Protein AF-0000000085166710 (afdb_homodimer)

InterPro domains:
  IPR001451 Hexapeptide repeat [PF00132] (123-158)
  IPR001451 Hexapeptide repeat [PF00132] (201-234)
  IPR001451 Hexapeptide repeat [PF00132] (238-272)
  IPR011004 Trimeric LpxA-like superfamily [SSF51161] (69-290)
  IPR018357 Hexapeptide transferase, conserved site [PS00101] (96-124)
  IPR050179 Transferase hexapeptide repeat [PTHR43300] (200-288)

Sequence (604 aa):
MNELRASDIARALGVALSGPDLVIRGVSSLSIPRAGTLSFRINAWDARHLPRPILVLASATPSGEAEGISVIITPHPRQAYAHIVEQLLAPTVPGIASSALIGNSVTIAPGVSIGEGVIIEDDVQIGENTRIETGALIGRGSRIGARSRIGARTVIGNEGLGSFETADGQLRNVRHLGNVRIGDDVEIGALCAVGRGTIDDTVIGNNTHIGPQVNIGHNSVIGMRCQIAGRSHLSGSVVIEDEAKLWANCTLKDGVRIGAGATVGMGALVNHDVLPGQTVATLPAIRLQKLAQFVHNFKWGRMNELRASDIARALGVALSGPDLVIRGVSSLSIPRAGTLSFRINAWDARHLPRPILVLASATPSGEAEGISVIITPHPRQAYAHIVEQLLAPTVPGIASSALIGNSVTIAPGVSIGEGVIIEDDVQIGENTRIETGALIGRGSRIGARSRIGARTVIGNEGLGSFETADGQLRNVRHLGNVRIGDDVEIGALCAVGRGTIDDTVIGNNTHIGPQVNIGHNSVIGMRCQIAGRSHLSGSVVIEDEAKLWANCTLKDGVRIGAGATVGMGALVNHDVLPGQTVATLPAIRLQKLAQFVHNFKWGR

pLDDT: mean 90.78, std 10.5, range [28.0, 98.88]

Solvent-accessible surface area (backbone atoms only — not comparable to full-atom values): 27917 Å² total; per-residue (Å²): 106,44,76,45,44,44,54,57,53,21,58,73,70,70,41,65,65,42,60,62,77,43,64,28,59,47,69,31,47,83,89,61,48,40,63,32,14,37,35,66,37,76,62,92,49,68,37,67,82,53,54,68,41,25,38,34,28,15,50,59,82,56,43,69,66,48,82,58,33,19,37,35,63,34,96,51,18,68,61,51,48,53,56,50,48,59,64,29,41,72,73,85,70,55,42,70,35,87,63,35,44,74,44,54,75,54,46,75,38,67,57,28,24,36,26,50,53,19,36,34,32,39,46,20,38,38,25,40,46,17,36,39,31,43,41,16,34,40,27,53,50,22,35,38,29,32,50,18,36,42,22,39,48,15,37,39,40,40,64,52,74,46,70,46,72,46,98,86,62,44,63,43,66,47,76,46,71,22,24,29,40,37,31,36,44,22,38,37,26,36,50,21,41,33,14,11,0,50,52,49,52,10,36,38,27,37,44,18,40,35,33,35,41,24,37,38,26,28,41,15,39,36,33,34,46,24,40,35,34,34,48,18,38,37,34,37,40,24,37,36,33,41,45,18,36,34,33,40,40,21,38,36,37,63,56,30,39,39,21,42,46,12,34,38,30,56,57,14,32,39,80,60,67,40,55,62,57,39,50,32,26,50,85,72,91,64,61,65,70,56,43,52,50,46,49,51,45,61,75,58,62,118,110,45,77,44,42,43,54,57,51,20,56,74,70,72,41,63,66,43,61,62,76,45,61,30,60,47,69,25,35,81,90,61,50,41,65,33,14,37,33,64,36,76,61,93,46,67,36,68,84,53,56,68,41,27,37,34,27,15,49,58,81,55,44,66,65,49,80,58,33,18,37,34,62,35,95,50,18,68,60,52,47,34,56,49,46,58,64,31,41,73,74,84,70,56,41,70,36,86,63,36,44,75,46,53,75,52,46,76,38,67,58,29,24,36,27,50,52,18,37,36,33,38,46,21,37,38,26,40,46,16,37,39,30,41,42,15,35,41,26,56,51,22,36,38,28,32,49,19,37,40,22,38,48,16,37,39,41,43,64,75,86,45,68,46,71,43,98,85,68,45,79,43,71,56,78,46,72,20,25,29,39,36,32,35,43,22,39,38,18,35,51,22,42,32,15,11,0,49,70,54,52,10,36,38,27,38,30,18,41,34,16,28,43,26,38,40,25,28,40,16,38,34,34,34,41,24,39,35,33,36,46,18,38,36,33,37,40,24,35,35,32,42,45,19,35,35,34,39,41,21,40,38,39,64,55,31,38,40,22,41,46,12,34,39,31,54,58,19,76,40,82,60,67,41,55,61,58,38,74,48,69,59,82,61,41,36,47,44,72,57,44,50,50,48,47,49,52,55,68,65,58,119

Organism: Herbaspirillum seropedicae (strain SmR1) (NCBI:txid757424)

Foldseek 3Di:
DDKDWPCRLCVVVVFDKDADTAIAQEADEQVDADERHEEEEEDAAAQVPGDAEYEYEYCDDHPDDNHRYMYTHDVCRPVSVVVVVVVSDDDDAADADPQEAAEACEAEEELEHHEHLEYEYYQEYEEHNEYEYHNEYADYNEYAYYNEYDEHNEYAAAAPAAWDADPVGDIDHQGADAGEYEYELEYAYEQEYAHAARDYGEYAEYNEYAYYCEYHEHLEYAYHNEYHYPQEYDYAQEYEYACEYEYANEYEDHNEYEAACEYEDHNHYHDHHHYHNHYDYDDDDDDPVVVVVVCVCVVPVD/DDKDWPCNLCVVVVFDKDADTAIAQEADEQVDADERHEEEDEDAAAQVPGDAEYEYEYCDDHPDDNHRYMYTHDVCSPVSVVVVVVVSDDDDDADADPQEAAEACEAEEELEHHEHLEYEYYQEYEEHNEYEYHNEYADYNEYAYYNEYDEHNEYFAAQPAAWDADPVGDIDHQGADAGEYEYALEYAYEQEYAHAARDYGEYAEYNEYAYYCEYHEHLEYAYHNEYHYPNEYHYAQEYEYACEYEYANEYEDHNEYEEACEYEDYNYYHDHHHYHNYYDYDDDDDDPVVVVVVVVVVVPPD

Secondary structure (DSSP, 8-state):
---EEHHHHHHHHTSPEES--PEE-EE--SSS--TTEEEEESS--B-TT--SSEEEEESSPPBS--TTEEEEE-S-HHHHHHHHHHHHSPPPPPEE-TT-EE-TT-EE-TT-EE-TT-EE-TT-EE-TT-EE-TT-EE-TT-EE-SS-EE-TT-EEEE----EEE-TTS-EEEPPP---EEE-SS-EE-TT-EEEPPSSSPEEE-TT-EE-TT-EE-TT-EE-SS-EE-TT-EE-TT-EE-TT-EE-TT-EE-TT-EE-TT-EE-TT-EE-S-B-TT-EEE-PPP--HHHHHHHHHHHHH--/---EEHHHHHHHHT-PEES--PEE-EE--SSS--TTEEEEESS--B-TT--SSEEEEESSPPBS--TTEEEEE-S-HHHHHHHHHHHHSPPP--EE-TT-EE-TT-EE-TT-EE-TT-EE-TT-EE-TT-EE-TT-EE-TT-EE-SS-EE-TT-EEEE----EEE-TTS-EEEPPP---EEE-SS-EE-TT-EEEPPSSSPEEE-TT-EE-TT-EE-TT-EE-SS-EE-TT-EE-TT-EE-TT-EE-TT-EE-TT-EE-TT-EE-TT-EE-S-B-TT-EE--PPPEEHHHHHHHHHHHHS--

Structure (mmCIF, N/CA/C/O backbone):
data_AF-0000000085166710-model_v1
#
loop_
_entity.id
_entity.type
_entity.pdbx_description
1 polymer UDP-3-O-
#
loop_
_atom_site.group_PDB
_atom_site.id
_atom_site.type_symbol
_atom_site.label_atom_id
_atom_site.label_alt_id
_atom_site.label_comp_id
_atom_site.label_asym_id
_atom_site.label_entity_id
_atom_site.label_seq_id
_atom_site.pdbx_PDB_ins_code
_atom_site.Cartn_x
_atom_site.Cartn_y
_atom_site.Cartn_z
_atom_site.occupancy
_atom_site.B_iso_or_equiv
_atom_site.auth_seq_id
_atom_site.auth_comp_id
_atom_site.auth_asym_id
_atom_site.auth_atom_id
_atom_site.pdbx_PDB_model_num
ATOM 1 N N . MET A 1 1 ? -13.984 16.484 26.75 1 67.38 1 MET A N 1
ATOM 2 C CA . MET A 1 1 ? -12.859 17.406 26.672 1 67.38 1 MET A CA 1
ATOM 3 C C . MET A 1 1 ? -12.656 18.125 28 1 67.38 1 MET A C 1
ATOM 5 O O . MET A 1 1 ? -13.617 18.469 28.688 1 67.38 1 MET A O 1
ATOM 9 N N . ASN A 1 2 ? -11.352 18.391 28.328 1 79.38 2 ASN A N 1
ATOM 10 C CA . ASN A 1 2 ? -11 19.156 29.531 1 79.38 2 ASN A CA 1
ATOM 11 C C . ASN A 1 2 ? -11.273 20.641 29.344 1 79.38 2 ASN A C 1
ATOM 13 O O . ASN A 1 2 ? -11.438 21.109 28.203 1 79.38 2 ASN A O 1
ATOM 17 N N . GLU A 1 3 ? -11.578 21.188 30.453 1 86.88 3 GLU A N 1
ATOM 18 C CA . GLU A 1 3 ? -11.727 22.641 30.422 1 86.88 3 GLU A CA 1
ATOM 19 C C . GLU A 1 3 ? -10.406 23.344 30.734 1 86.88 3 GLU A C 1
ATOM 21 O O . GLU A 1 3 ? -9.648 22.906 31.594 1 86.88 3 GLU A O 1
ATOM 26 N N . LEU A 1 4 ? -10.094 24.359 29.891 1 90.94 4 LEU A N 1
ATOM 27 C CA . LEU A 1 4 ? -8.891 25.141 30.109 1 90.94 4 LEU A CA 1
ATOM 28 C C . LEU A 1 4 ? -9.227 26.641 30.188 1 90.94 4 LEU A C 1
ATOM 30 O O . LEU A 1 4 ? -10.086 27.109 29.453 1 90.94 4 LEU A O 1
ATOM 34 N N . ARG A 1 5 ? -8.531 27.328 31.031 1 93.94 5 ARG A N 1
ATOM 35 C CA . ARG A 1 5 ? -8.695 28.781 31.078 1 93.94 5 ARG A CA 1
ATOM 36 C C . ARG A 1 5 ? -7.719 29.469 30.125 1 93.94 5 ARG A C 1
ATOM 38 O O . ARG A 1 5 ? -6.562 29.062 30.016 1 93.94 5 ARG A O 1
ATOM 45 N N . ALA A 1 6 ? -8.172 30.516 29.609 1 94.75 6 ALA A N 1
ATOM 46 C CA . ALA A 1 6 ? -7.332 31.281 28.672 1 94.75 6 ALA A CA 1
ATOM 47 C C . ALA A 1 6 ? -6.066 31.781 29.359 1 94.75 6 ALA A C 1
ATOM 49 O O . ALA A 1 6 ? -4.984 31.75 28.766 1 94.75 6 ALA A O 1
ATOM 50 N N . SER A 1 7 ? -6.188 32.188 30.547 1 95 7 SER A N 1
ATOM 51 C CA . SER A 1 7 ? -5.039 32.719 31.281 1 95 7 SER A CA 1
ATOM 52 C C . SER A 1 7 ? -4.008 31.609 31.516 1 95 7 SER A C 1
ATOM 54 O O . SER A 1 7 ? -2.803 31.859 31.484 1 95 7 SER A O 1
ATOM 56 N N . ASP A 1 8 ? -4.504 30.469 31.797 1 93.88 8 ASP A N 1
ATOM 57 C CA . ASP A 1 8 ? -3.605 29.328 31.984 1 93.88 8 ASP A CA 1
ATOM 58 C C . ASP A 1 8 ? -2.844 29.016 30.703 1 93.88 8 ASP A C 1
ATOM 60 O O . ASP A 1 8 ? -1.655 28.688 30.734 1 93.88 8 ASP A O 1
ATOM 64 N N . ILE A 1 9 ? -3.531 29.062 29.641 1 92.88 9 ILE A N 1
ATOM 65 C CA . ILE A 1 9 ? -2.92 28.828 28.328 1 92.88 9 ILE A CA 1
ATOM 66 C C . ILE A 1 9 ? -1.838 29.875 28.062 1 92.88 9 ILE A C 1
ATOM 68 O O . ILE A 1 9 ? -0.727 29.531 27.656 1 92.88 9 ILE A O 1
ATOM 72 N N . ALA A 1 10 ? -2.16 31.094 28.312 1 94.06 10 ALA A N 1
ATOM 73 C CA . ALA A 1 10 ? -1.208 32.188 28.125 1 94.06 10 ALA A CA 1
ATOM 74 C C . ALA A 1 10 ? 0.031 31.984 29 1 94.06 10 ALA A C 1
ATOM 76 O O . ALA A 1 10 ? 1.159 32.156 28.531 1 94.06 10 ALA A O 1
ATOM 77 N N . ARG A 1 11 ? -0.181 31.656 30.203 1 92.5 11 ARG A N 1
ATOM 78 C CA . ARG A 1 11 ? 0.914 31.406 31.141 1 92.5 11 ARG A CA 1
ATOM 79 C C . ARG A 1 11 ? 1.807 30.266 30.656 1 92.5 11 ARG A C 1
ATOM 81 O O . ARG A 1 11 ? 3.035 30.375 30.703 1 92.5 11 ARG A O 1
ATOM 88 N N . ALA A 1 12 ? 1.172 29.281 30.219 1 89.88 12 ALA A N 1
ATOM 89 C CA . ALA A 1 12 ? 1.915 28.125 29.719 1 89.88 12 ALA A CA 1
ATOM 90 C C . ALA A 1 12 ? 2.77 28.5 28.516 1 89.88 12 ALA A C 1
ATOM 92 O O . ALA A 1 12 ? 3.855 27.953 28.328 1 89.88 12 ALA A O 1
ATOM 93 N N . LEU A 1 13 ? 2.303 29.375 27.688 1 90.69 13 LEU A N 1
ATOM 94 C CA . LEU A 1 13 ? 3.002 29.781 26.484 1 90.69 13 LEU A CA 1
ATOM 95 C C . LEU A 1 13 ? 3.982 30.906 26.766 1 90.69 13 LEU A C 1
ATOM 97 O O . LEU A 1 13 ? 4.797 31.266 25.906 1 90.69 13 LEU A O 1
ATOM 101 N N . GLY A 1 14 ? 3.887 31.516 27.938 1 90.38 14 GLY A N 1
ATOM 102 C CA . GLY A 1 14 ? 4.766 32.594 28.344 1 90.38 14 GLY A CA 1
ATOM 103 C C . GLY A 1 14 ? 4.426 33.938 27.672 1 90.38 14 GLY A C 1
ATOM 104 O O . GLY A 1 14 ? 5.316 34.719 27.375 1 90.38 14 GLY A O 1
ATOM 105 N N . VAL A 1 15 ? 3.225 34.062 27.297 1 91.62 15 VAL A N 1
ATOM 106 C CA . VAL A 1 15 ? 2.807 35.312 26.641 1 91.62 15 VAL A CA 1
ATOM 107 C C . VAL A 1 15 ? 1.611 35.906 27.375 1 91.62 15 VAL A C 1
ATOM 109 O O . VAL A 1 15 ? 1.087 35.312 28.312 1 91.62 15 VAL A O 1
ATOM 112 N N . ALA A 1 16 ? 1.236 37.156 26.953 1 91.69 16 ALA A N 1
ATOM 113 C CA . ALA A 1 16 ? 0.146 37.844 27.625 1 91.69 16 ALA A CA 1
ATOM 114 C C . ALA A 1 16 ? -1.199 37.531 26.984 1 91.69 16 ALA A C 1
ATOM 116 O O . ALA A 1 16 ? -1.269 37.219 25.797 1 91.69 16 ALA A O 1
ATOM 117 N N . LEU A 1 17 ? -2.213 37.469 27.812 1 94.88 17 LEU A N 1
ATOM 118 C CA . LEU A 1 17 ? -3.596 37.344 27.359 1 94.88 17 LEU A CA 1
ATOM 119 C C . LEU A 1 17 ? -4.234 38.719 27.156 1 94.88 17 LEU A C 1
ATOM 121 O O . LEU A 1 17 ? -4.164 39.562 28.047 1 94.88 17 LEU A O 1
ATOM 125 N N . SER A 1 18 ? -4.664 38.969 26 1 92.38 18 SER A N 1
ATOM 126 C CA . SER A 1 18 ? -5.488 40.156 25.75 1 92.38 18 SER A CA 1
ATOM 127 C C . SER A 1 18 ? -6.969 39.781 25.703 1 92.38 18 SER A C 1
ATOM 129 O O . SER A 1 18 ? -7.375 38.938 24.906 1 92.38 18 SER A O 1
ATOM 131 N N . GLY A 1 19 ? -7.711 40.469 26.547 1 90.69 19 GLY A N 1
ATOM 132 C CA . GLY A 1 19 ? -9.133 40.188 26.578 1 90.69 19 GLY A CA 1
ATOM 133 C C . GLY A 1 19 ? -9.555 39.406 27.812 1 90.69 19 GLY A C 1
ATOM 134 O O . GLY A 1 19 ? -8.797 39.312 28.781 1 90.69 19 GLY A O 1
ATOM 135 N N . PRO A 1 20 ? -10.766 38.938 27.797 1 91.75 20 PRO A N 1
ATOM 136 C CA . PRO A 1 20 ? -11.281 38.25 28.984 1 91.75 20 PRO A CA 1
ATOM 137 C C . PRO A 1 20 ? -10.664 36.844 29.188 1 91.75 20 PRO A C 1
ATOM 139 O O . PRO A 1 20 ? -10.242 36.219 28.203 1 91.75 20 PRO A O 1
ATOM 142 N N . ASP A 1 21 ? -10.617 36.438 30.422 1 94.56 21 ASP A N 1
ATOM 143 C CA . ASP A 1 21 ? -10.156 35.094 30.766 1 94.56 21 ASP A CA 1
ATOM 144 C C . ASP A 1 21 ? -11.273 34.094 30.594 1 94.56 21 ASP A C 1
ATOM 146 O O . ASP A 1 21 ? -11.945 33.719 31.562 1 94.56 21 ASP A O 1
ATOM 150 N N . LEU A 1 22 ? -11.398 33.531 29.469 1 92.44 22 LEU A N 1
ATOM 151 C CA . LEU A 1 22 ? -12.484 32.625 29.094 1 92.44 22 LEU A CA 1
ATOM 152 C C . LEU A 1 22 ? -12.148 31.188 29.469 1 92.44 22 LEU A C 1
ATOM 154 O O . LEU A 1 22 ? -10.969 30.828 29.578 1 92.44 22 LEU A O 1
ATOM 158 N N . VAL A 1 23 ? -13.258 30.5 29.766 1 93.12 23 VAL A N 1
ATOM 159 C CA . VAL A 1 23 ? -13.125 29.047 29.891 1 93.12 23 VAL A CA 1
ATOM 160 C C . VAL A 1 23 ? -13.328 28.406 28.531 1 93.12 23 VAL A C 1
ATOM 162 O O . VAL A 1 23 ? -14.367 28.594 27.891 1 93.12 23 VAL A O 1
ATOM 165 N N . ILE A 1 24 ? -12.336 27.672 28.125 1 92.06 24 ILE A N 1
ATOM 166 C CA . ILE A 1 24 ? -12.352 27.016 26.828 1 92.06 24 ILE A CA 1
ATOM 167 C C . ILE A 1 24 ? -12.82 25.562 27 1 92.06 24 ILE A C 1
ATOM 169 O O . ILE A 1 24 ? -12.266 24.812 27.797 1 92.06 24 ILE A O 1
ATOM 173 N N . ARG A 1 25 ? -13.797 25.281 26.219 1 88.19 25 ARG A N 1
ATOM 174 C CA . ARG A 1 25 ? -14.398 23.953 26.344 1 88.19 25 ARG A CA 1
ATOM 175 C C . ARG A 1 25 ? -14.266 23.172 25.047 1 88.19 25 ARG A C 1
ATOM 177 O O . ARG A 1 25 ? -14.695 22.016 24.969 1 88.19 25 ARG A O 1
ATOM 184 N N . GLY A 1 26 ? -13.719 23.781 24.078 1 89.69 26 GLY A N 1
ATOM 185 C CA . GLY A 1 26 ? -13.586 23.141 22.781 1 89.69 26 GLY A CA 1
ATOM 186 C C . GLY A 1 26 ? -12.883 24 21.75 1 89.69 26 GLY A C 1
ATOM 187 O O . GLY A 1 26 ? -12.188 24.953 22.109 1 89.69 26 GLY A O 1
ATOM 188 N N . VAL A 1 27 ? -13.031 23.516 20.594 1 91.19 27 VAL A N 1
ATOM 189 C CA . VAL A 1 27 ? -12.359 24.234 19.5 1 91.19 27 VAL A CA 1
ATOM 190 C C . VAL A 1 27 ? -13.367 24.562 18.406 1 91.19 27 VAL A C 1
ATOM 192 O O . VAL A 1 27 ? -14.414 23.922 18.297 1 91.19 27 VAL A O 1
ATOM 195 N N . SER A 1 28 ? -13.148 25.625 17.672 1 87.56 28 SER A N 1
ATOM 196 C CA . SER A 1 28 ? -13.938 25.984 16.5 1 87.56 28 SER A CA 1
ATOM 197 C C . SER A 1 28 ? -13.109 26.766 15.492 1 87.56 28 SER A C 1
ATOM 199 O O . SER A 1 28 ? -12.062 27.312 15.836 1 87.56 28 SER A O 1
ATOM 201 N N . SER A 1 29 ? -13.57 26.703 14.289 1 85.88 29 SER A N 1
ATOM 202 C CA . SER A 1 29 ? -12.891 27.5 13.281 1 85.88 29 SER A CA 1
ATOM 203 C C . SER A 1 29 ? -13.359 28.953 13.312 1 85.88 29 SER A C 1
ATOM 205 O O . SER A 1 29 ? -14.453 29.25 13.812 1 85.88 29 SER A O 1
ATOM 207 N N . LEU A 1 30 ? -12.539 29.812 12.75 1 83.88 30 LEU A N 1
ATOM 208 C CA . LEU A 1 30 ? -12.938 31.203 12.688 1 83.88 30 LEU A CA 1
ATOM 209 C C . LEU A 1 30 ? -14 31.438 11.617 1 83.88 30 LEU A C 1
ATOM 211 O O . LEU A 1 30 ? -14.672 32.469 11.602 1 83.88 30 LEU A O 1
ATOM 215 N N . SER A 1 31 ? -14.164 30.469 10.742 1 81.25 31 SER A N 1
ATOM 216 C CA . SER A 1 31 ? -15.211 30.562 9.727 1 81.25 31 SER A CA 1
ATOM 217 C C . SER A 1 31 ? -16.578 30.203 10.31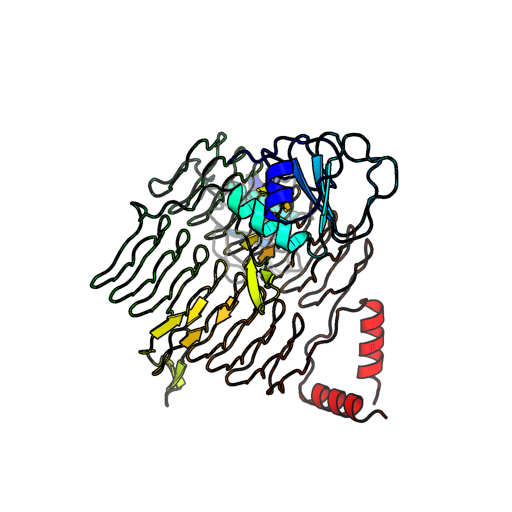2 1 81.25 31 SER A C 1
ATOM 219 O O . SER A 1 31 ? -17.609 30.656 9.82 1 81.25 31 SER A O 1
ATOM 221 N N . ILE A 1 32 ? -16.609 29.312 11.312 1 84.62 32 ILE A N 1
ATOM 222 C CA . ILE A 1 32 ? -17.797 28.953 12.07 1 84.62 32 ILE A CA 1
ATOM 223 C C . ILE A 1 32 ? -17.5 29.047 13.562 1 84.62 32 ILE A C 1
ATOM 225 O O . ILE A 1 32 ? -17.5 28.016 14.258 1 84.62 32 ILE A O 1
ATOM 229 N N . PRO A 1 33 ? -17.219 30.141 13.961 1 83.38 33 PRO A N 1
ATOM 230 C CA . PRO A 1 33 ? -16.781 30.312 15.352 1 83.38 33 PRO A CA 1
ATOM 231 C C . PRO A 1 33 ? -17.875 29.984 16.359 1 83.38 33 PRO A C 1
ATOM 233 O O . PRO A 1 33 ? -19.062 30.266 16.109 1 83.38 33 PRO A O 1
ATOM 236 N N . ARG A 1 34 ? -17.5 29.344 17.391 1 87.38 34 ARG A N 1
ATOM 237 C CA . ARG A 1 34 ? -18.406 29.031 18.484 1 87.38 34 ARG A CA 1
ATOM 238 C C . ARG A 1 34 ? -17.906 29.656 19.797 1 87.38 34 ARG A C 1
ATOM 240 O O . ARG A 1 34 ? -16.703 29.688 20.047 1 87.38 34 ARG A O 1
ATOM 247 N N . ALA A 1 35 ? -18.859 30.047 20.562 1 86.62 35 ALA A N 1
ATOM 248 C CA . ALA A 1 35 ? -18.516 30.656 21.844 1 86.62 35 ALA A CA 1
ATOM 249 C C . ALA A 1 35 ? -17.828 29.656 22.766 1 86.62 35 ALA A C 1
ATOM 251 O O . ALA A 1 35 ? -18.234 28.484 22.828 1 86.62 35 ALA A O 1
ATOM 252 N N . GLY A 1 36 ? -16.797 30.141 23.406 1 88.38 36 GLY A N 1
ATOM 253 C CA . GLY A 1 36 ? -16.125 29.328 24.406 1 88.38 36 GLY A CA 1
ATOM 254 C C . GLY A 1 36 ? -15.133 28.344 23.812 1 88.38 36 GLY A C 1
ATOM 255 O O . GLY A 1 36 ? -14.789 27.344 24.438 1 88.38 36 GLY A O 1
ATOM 256 N N . THR A 1 37 ? -14.812 28.672 22.594 1 92.06 37 THR A N 1
ATOM 257 C CA . THR A 1 37 ? -13.914 27.734 21.938 1 92.06 37 THR A CA 1
ATOM 258 C C . THR A 1 37 ? -12.586 28.391 21.609 1 92.06 37 THR A C 1
ATOM 260 O O . THR A 1 37 ? -12.438 29.609 21.75 1 92.06 37 THR A O 1
ATOM 263 N N . LEU A 1 38 ? -11.641 27.531 21.297 1 93 38 LEU A N 1
ATOM 264 C CA . LEU A 1 38 ? -10.297 27.922 20.875 1 93 38 LEU A CA 1
ATOM 265 C C . LEU A 1 38 ? -10.164 27.859 19.359 1 93 38 LEU A C 1
ATOM 267 O O . LEU A 1 38 ? -10.656 26.922 18.734 1 93 38 LEU A O 1
ATOM 271 N N . SER A 1 39 ? -9.508 28.844 18.812 1 92.19 39 SER A N 1
ATOM 272 C CA . SER A 1 39 ? -9.156 28.875 17.406 1 92.19 39 SER A CA 1
ATOM 273 C C . SER A 1 39 ? -7.754 29.438 17.188 1 92.19 39 SER A C 1
ATOM 275 O O . SER A 1 39 ? -7.051 29.734 18.156 1 92.19 39 SER A O 1
ATOM 277 N N . PHE A 1 40 ? -7.301 29.375 15.992 1 92.75 40 PHE A N 1
ATOM 278 C CA . PHE A 1 40 ? -5.996 29.984 15.719 1 92.75 40 PHE A CA 1
ATOM 279 C C . PHE A 1 40 ? -5.988 30.656 14.344 1 92.75 40 PHE A C 1
ATOM 281 O O . PHE A 1 40 ? -6.848 30.375 13.508 1 92.75 40 PHE A O 1
ATOM 288 N N . ARG A 1 41 ? -5.047 31.531 14.172 1 88.75 41 ARG A N 1
ATOM 289 C CA . ARG A 1 41 ? -4.867 32.281 12.93 1 88.75 41 ARG A CA 1
ATOM 290 C C . ARG A 1 41 ? -3.4 32.594 12.695 1 88.75 41 ARG A C 1
ATOM 292 O O . ARG A 1 41 ? -2.725 33.125 13.594 1 88.75 41 ARG A O 1
ATOM 299 N N . ILE A 1 42 ? -2.949 32.375 11.492 1 87.88 42 ILE A N 1
ATOM 300 C CA . ILE A 1 42 ? -1.552 32.625 11.172 1 87.88 42 ILE A CA 1
ATOM 301 C C . ILE A 1 42 ? -1.446 33.938 10.359 1 87.88 42 ILE A C 1
ATOM 303 O O . ILE A 1 42 ? -0.466 34.656 10.484 1 87.88 42 ILE A O 1
ATOM 307 N N . ASN A 1 43 ? -2.477 34.281 9.57 1 83.75 43 ASN A N 1
ATOM 308 C CA . ASN A 1 43 ? -2.473 35.469 8.734 1 83.75 43 ASN A CA 1
ATOM 309 C C . ASN A 1 43 ? -3.26 36.625 9.375 1 83.75 43 ASN A C 1
ATOM 311 O O . ASN A 1 43 ? -3.803 36.469 10.469 1 83.75 43 ASN A O 1
ATOM 315 N N . ALA A 1 44 ? -3.121 37.688 8.672 1 84.19 44 ALA A N 1
ATOM 316 C CA . ALA A 1 44 ? -3.916 38.812 9.117 1 84.19 44 ALA A CA 1
ATOM 317 C C . ALA A 1 44 ? -5.395 38.469 9.219 1 84.19 44 ALA A C 1
ATOM 319 O O . ALA A 1 44 ? -5.891 37.625 8.445 1 84.19 44 ALA A O 1
ATOM 320 N N . TRP A 1 45 ? -6 38.906 10.289 1 83.12 45 TRP A N 1
ATOM 321 C CA . TRP A 1 45 ? -7.402 38.562 10.516 1 83.12 45 TRP A CA 1
ATOM 322 C C . TRP A 1 45 ? -8.164 39.75 11.125 1 83.12 45 TRP A C 1
ATOM 324 O O . TRP A 1 45 ? -7.555 40.688 11.625 1 83.12 45 TRP A O 1
ATOM 334 N N . ASP A 1 46 ? -9.461 39.688 10.867 1 83.56 46 ASP A N 1
ATOM 335 C CA . ASP A 1 46 ? -10.383 40.719 11.375 1 83.56 46 ASP A CA 1
ATOM 336 C C . ASP A 1 46 ? -11.281 40.156 12.469 1 83.56 46 ASP A C 1
ATOM 338 O O . ASP A 1 46 ? -11.922 39.094 12.273 1 83.56 46 ASP A O 1
ATOM 342 N N . ALA A 1 47 ? -11.367 40.875 13.602 1 84.12 47 ALA A N 1
ATOM 343 C CA . ALA A 1 47 ? -12.078 40.344 14.773 1 84.12 47 ALA A CA 1
ATOM 344 C C . ALA A 1 47 ? -13.555 40.75 14.727 1 84.12 47 ALA A C 1
ATOM 346 O O . ALA A 1 47 ? -14.359 40.219 15.508 1 84.12 47 ALA A O 1
ATOM 347 N N . ARG A 1 48 ? -13.953 41.594 13.906 1 80.19 48 ARG A N 1
ATOM 348 C CA . ARG A 1 48 ? -15.281 42.219 13.945 1 80.19 48 ARG A CA 1
ATOM 349 C C . ARG A 1 48 ? -16.375 41.188 13.781 1 80.19 48 ARG A C 1
ATOM 351 O O . ARG A 1 48 ? -17.438 41.281 14.406 1 80.19 48 ARG A O 1
ATOM 358 N N . HIS A 1 49 ? -16.172 40.188 13.094 1 75.88 49 HIS A N 1
ATOM 359 C CA . HIS A 1 49 ? -17.297 39.281 12.812 1 75.88 49 HIS A CA 1
ATOM 360 C C . HIS A 1 49 ? -17.156 37.969 13.562 1 75.88 49 HIS A C 1
ATOM 362 O O . HIS A 1 49 ? -17.859 37 13.273 1 75.88 49 HIS A O 1
ATOM 368 N N . LEU A 1 50 ? -16.469 37.938 14.602 1 78.5 50 LEU A N 1
ATOM 369 C CA . LEU A 1 50 ? -16.297 36.719 15.352 1 78.5 50 LEU A CA 1
ATOM 370 C C . LEU A 1 50 ? -17.266 36.656 16.531 1 78.5 50 LEU A C 1
ATOM 372 O O . LEU A 1 50 ? -17.516 37.656 17.188 1 78.5 50 LEU A O 1
ATOM 376 N N . PRO A 1 51 ? -17.938 35.438 16.641 1 72.69 51 PRO A N 1
ATOM 377 C CA . PRO A 1 51 ? -18.75 35.312 17.844 1 72.69 51 PRO A CA 1
ATOM 378 C C . PRO A 1 51 ? -17.938 35.406 19.141 1 72.69 51 PRO A C 1
ATOM 380 O O . PRO A 1 51 ? -16.781 35 19.172 1 72.69 51 PRO A O 1
ATOM 383 N N . ARG A 1 52 ? -18.5 36.031 20.188 1 74.31 52 ARG A N 1
ATOM 384 C CA . ARG A 1 52 ? -17.938 36.188 21.531 1 74.31 52 ARG A CA 1
ATOM 385 C C . ARG A 1 52 ? -18.719 35.375 22.562 1 74.31 52 ARG A C 1
ATOM 387 O O . ARG A 1 52 ? -19.938 35.219 22.438 1 74.31 52 ARG A O 1
ATOM 394 N N . PRO A 1 53 ? -17.891 34.688 23.406 1 84.62 53 PRO A N 1
ATOM 395 C CA . PRO A 1 53 ? -16.453 34.719 23.672 1 84.62 53 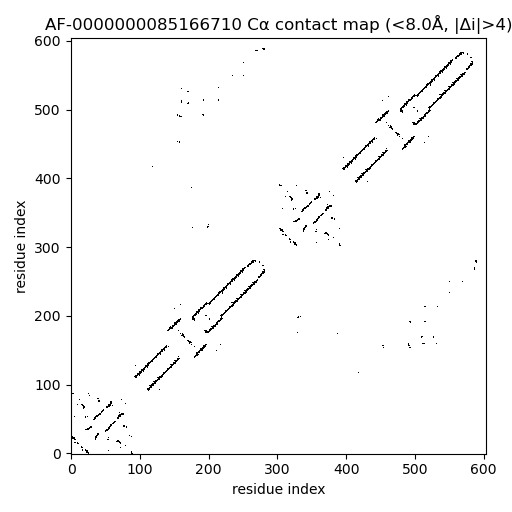PRO A CA 1
ATOM 396 C C . PRO A 1 53 ? -15.695 33.625 22.922 1 84.62 53 PRO A C 1
ATOM 398 O O . PRO A 1 53 ? -16.141 32.469 22.891 1 84.62 53 PRO A O 1
ATOM 401 N N . ILE A 1 54 ? -14.539 33.938 22.328 1 90.31 54 ILE A N 1
ATOM 402 C CA . ILE A 1 54 ? -13.664 32.969 21.656 1 90.31 54 ILE A CA 1
ATOM 403 C C . ILE A 1 54 ? -12.203 33.344 21.922 1 90.31 54 ILE A C 1
ATOM 405 O O . ILE A 1 54 ? -11.867 34.5 22.078 1 90.31 54 ILE A O 1
ATOM 409 N N . LEU A 1 55 ? -11.422 32.375 22.094 1 93.88 55 LEU A N 1
ATOM 410 C CA . LEU A 1 55 ? -9.984 32.594 22.203 1 93.88 55 LEU A CA 1
ATOM 411 C C . LEU A 1 55 ? -9.297 32.312 20.859 1 93.88 55 LEU A C 1
ATOM 413 O O . LEU A 1 55 ? -9.484 31.25 20.266 1 93.88 55 LEU A O 1
ATOM 417 N N . VAL A 1 56 ? -8.492 33.25 20.453 1 93.25 56 VAL A N 1
ATOM 418 C CA . VAL A 1 56 ? -7.789 33.062 19.188 1 93.25 56 VAL A CA 1
ATOM 419 C C . VAL A 1 56 ? -6.285 33.188 19.422 1 93.25 56 VAL A C 1
ATOM 421 O O . VAL A 1 56 ? -5.797 34.188 19.938 1 93.25 56 VAL A O 1
ATOM 424 N N . LEU A 1 57 ? -5.582 32.188 19.156 1 94.5 57 LEU A N 1
ATOM 425 C CA . LEU A 1 57 ? -4.125 32.25 19.062 1 94.5 57 LEU A CA 1
ATOM 426 C C . LEU A 1 57 ? -3.684 32.812 17.719 1 94.5 57 LEU A C 1
ATOM 428 O O . LEU A 1 57 ? -3.986 32.25 16.672 1 94.5 57 LEU A O 1
ATOM 432 N N . ALA A 1 58 ? -2.973 33.938 17.734 1 93.62 58 ALA A N 1
ATOM 433 C CA . ALA A 1 58 ? -2.684 34.594 16.469 1 93.62 58 ALA A CA 1
ATOM 434 C C . ALA A 1 58 ? -1.243 35.094 16.438 1 93.62 58 ALA A C 1
ATOM 436 O O . ALA A 1 58 ? -0.619 35.281 17.484 1 93.62 58 ALA A O 1
ATOM 437 N N . SER A 1 59 ? -0.768 35.25 15.203 1 92.44 59 SER A N 1
ATOM 438 C CA . SER A 1 59 ? 0.583 35.781 15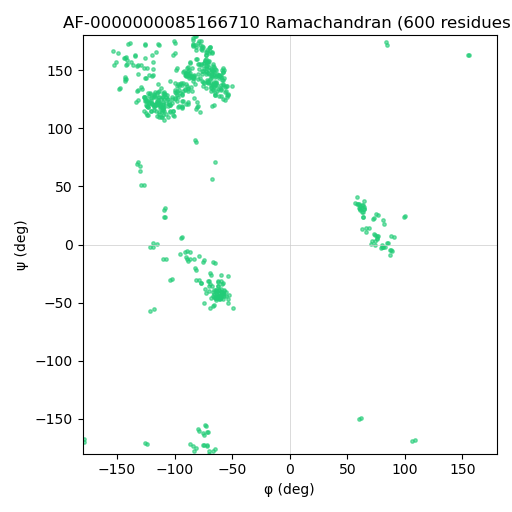.016 1 92.44 59 SER A CA 1
ATOM 439 C C . SER A 1 59 ? 0.606 37.312 15.102 1 92.44 59 SER A C 1
ATOM 441 O O . SER A 1 59 ? 1.668 37.906 15.281 1 92.44 59 SER A O 1
ATOM 443 N N . ALA A 1 60 ? -0.573 37.938 14.914 1 89 60 ALA A N 1
ATOM 444 C CA . ALA A 1 60 ? -0.682 39.375 14.953 1 89 60 ALA A CA 1
ATOM 445 C C . ALA A 1 60 ? -2.004 39.812 15.586 1 89 60 ALA A C 1
ATOM 447 O O . ALA A 1 60 ? -2.953 39.031 15.648 1 89 60 ALA A O 1
ATOM 448 N N . THR A 1 61 ? -2.07 41.062 16.047 1 87.25 61 THR A N 1
ATOM 449 C CA . THR A 1 61 ? -3.297 41.625 16.578 1 87.25 61 THR A CA 1
ATOM 450 C C . THR A 1 61 ? -4.332 41.812 15.477 1 87.25 61 THR A C 1
ATOM 452 O O . THR A 1 61 ? -3.986 42.188 14.352 1 87.25 61 THR A O 1
ATOM 455 N N . PRO A 1 62 ? -5.48 41.469 15.805 1 87.19 62 PRO A N 1
ATOM 456 C CA . PRO A 1 62 ? -6.508 41.625 14.773 1 87.19 62 PRO A CA 1
ATOM 457 C C . PRO A 1 62 ? -6.773 43.094 14.43 1 87.19 62 PRO A C 1
ATOM 459 O O . PRO A 1 62 ? -6.512 43.969 15.25 1 87.19 62 PRO A O 1
ATOM 462 N N . SER A 1 63 ? -7.219 43.188 13.195 1 84.5 63 SER A N 1
ATOM 463 C CA . SER A 1 63 ? -7.797 44.469 12.859 1 84.5 63 SER A CA 1
ATOM 464 C C . SER A 1 63 ? -9.227 44.594 13.383 1 84.5 63 SER A C 1
ATOM 466 O O . SER A 1 63 ? -9.867 43.594 13.68 1 84.5 63 SER A O 1
ATOM 468 N N . GLY A 1 64 ? -9.648 45.75 13.586 1 79.19 64 GLY A N 1
ATOM 469 C CA . GLY A 1 64 ? -11.023 45.969 14.016 1 79.19 64 GLY A CA 1
ATOM 470 C C . GLY A 1 64 ? -11.203 45.844 15.516 1 79.19 64 GLY A C 1
ATOM 471 O O . GLY A 1 64 ? -10.266 45.469 16.234 1 79.19 64 GLY A O 1
ATOM 472 N N . GLU A 1 65 ? -12.352 46.188 15.945 1 74.31 65 GLU A N 1
ATOM 473 C CA . GLU A 1 65 ? -12.672 46.125 17.375 1 74.31 65 GLU A CA 1
ATOM 474 C C . GLU A 1 65 ? -12.68 44.688 17.891 1 74.31 65 GLU A C 1
ATOM 476 O O . GLU A 1 65 ? -13.391 43.844 17.359 1 74.31 65 GLU A O 1
ATOM 481 N N . ALA A 1 66 ? -11.867 44.344 18.844 1 74.75 66 ALA A N 1
ATOM 482 C CA . ALA A 1 66 ? -11.719 43 19.375 1 74.75 66 ALA A CA 1
ATOM 483 C C . ALA A 1 66 ? -12.297 42.875 20.781 1 74.75 66 ALA A C 1
ATOM 485 O O . ALA A 1 66 ? -11.828 42.094 21.609 1 74.75 66 ALA A O 1
ATOM 486 N N . GLU A 1 67 ? -13.273 43.688 20.953 1 76.94 67 GLU A N 1
ATOM 487 C CA . GLU A 1 67 ? -13.891 43.625 22.266 1 76.94 67 GLU A CA 1
ATOM 488 C C . GLU A 1 67 ? -14.555 42.281 22.516 1 76.94 67 GLU A C 1
ATOM 490 O O . GLU A 1 67 ? -15.305 41.781 21.672 1 76.94 67 GLU A O 1
ATOM 495 N N . GLY A 1 68 ? -14.258 41.656 23.625 1 79.06 68 GLY A N 1
ATOM 496 C CA . GLY A 1 68 ? -14.867 40.375 23.984 1 79.06 68 GLY A CA 1
ATOM 497 C C . GLY A 1 68 ? -14.117 39.188 23.422 1 79.06 68 GLY A C 1
ATOM 498 O O . GLY A 1 68 ? -14.477 38.031 23.703 1 79.06 68 GLY A O 1
ATOM 499 N N . ILE A 1 69 ? -13.227 39.438 22.609 1 88.12 69 ILE A N 1
ATOM 500 C CA . ILE A 1 69 ? -12.414 38.344 22.047 1 88.12 69 ILE A CA 1
ATOM 501 C C . ILE A 1 69 ? -11.102 38.25 22.812 1 88.12 69 ILE A C 1
ATOM 503 O O . ILE A 1 69 ? -10.445 39.25 23.078 1 88.12 69 ILE A O 1
ATOM 507 N N . SER A 1 70 ? -10.828 37.125 23.219 1 93.44 70 SER A N 1
ATOM 508 C CA . SER A 1 70 ? -9.531 36.875 23.844 1 93.44 70 SER A CA 1
ATOM 509 C C . SER A 1 70 ? -8.484 36.5 22.797 1 93.44 70 SER A C 1
ATOM 511 O O . SER A 1 70 ? -8.742 35.688 21.906 1 93.44 70 SER A O 1
ATOM 513 N N . VAL A 1 71 ? -7.32 37.156 22.953 1 93.62 71 VAL A N 1
ATOM 514 C CA . VAL A 1 71 ? -6.281 36.938 21.953 1 93.62 71 VAL A CA 1
ATOM 515 C C . VAL A 1 71 ? -4.949 36.656 22.641 1 93.62 71 VAL A C 1
ATOM 517 O O . VAL A 1 71 ? -4.582 37.312 23.609 1 93.62 71 VAL A O 1
ATOM 520 N N . ILE A 1 72 ? -4.289 35.688 22.219 1 94.56 72 ILE A N 1
ATOM 521 C CA . ILE A 1 72 ? -2.91 35.406 22.594 1 94.56 72 ILE A CA 1
ATOM 522 C C . ILE A 1 72 ? -2.018 35.5 21.359 1 94.56 72 ILE A C 1
ATOM 524 O O . ILE A 1 72 ? -2.217 34.75 20.375 1 94.56 72 ILE A O 1
ATOM 528 N N . ILE A 1 73 ? -1.071 36.344 21.406 1 94.06 73 ILE A N 1
ATOM 529 C CA . ILE A 1 73 ? -0.157 36.531 20.297 1 94.06 73 ILE A CA 1
ATOM 530 C C . ILE A 1 73 ? 1.069 35.656 20.469 1 94.06 73 ILE A C 1
ATOM 532 O O . ILE A 1 73 ? 1.73 35.688 21.5 1 94.06 73 ILE A O 1
ATOM 536 N N . THR A 1 74 ? 1.307 34.906 19.578 1 93.75 74 THR A N 1
ATOM 537 C CA . THR A 1 74 ? 2.461 34 19.562 1 93.75 74 THR A CA 1
ATOM 538 C C . THR A 1 74 ? 3.021 33.875 18.156 1 93.75 74 THR A C 1
ATOM 540 O O . THR A 1 74 ? 2.268 33.875 17.172 1 93.75 74 THR A O 1
ATOM 543 N N . PRO A 1 75 ? 4.367 33.781 18 1 91.06 75 PRO A N 1
ATOM 544 C CA . PRO A 1 75 ? 4.969 33.625 16.672 1 91.06 75 PRO A CA 1
ATOM 545 C C . PRO A 1 75 ? 4.598 32.312 15.992 1 91.06 75 PRO A C 1
ATOM 547 O O . PRO A 1 75 ? 4.754 32.188 14.773 1 91.06 75 PRO A O 1
ATOM 550 N N . HIS A 1 76 ? 4.066 31.312 16.75 1 92.81 76 HIS A N 1
ATOM 551 C CA . HIS A 1 76 ? 3.738 30 16.188 1 92.81 76 HIS A CA 1
ATOM 552 C C . HIS A 1 76 ? 2.34 29.562 16.609 1 92.81 76 HIS A C 1
ATOM 554 O O . HIS A 1 76 ? 2.184 28.562 17.312 1 92.81 76 HIS A O 1
ATOM 560 N N . PRO A 1 77 ? 1.367 30.188 16.125 1 93.31 77 PRO A N 1
ATOM 561 C CA . PRO A 1 77 ? 0.005 29.938 16.594 1 93.31 77 PRO A CA 1
ATOM 562 C C . PRO A 1 77 ? -0.442 28.5 16.344 1 93.31 77 PRO A C 1
ATOM 564 O O . PRO A 1 77 ? -1.115 27.891 17.188 1 93.31 77 PRO A O 1
ATOM 567 N N . ARG A 1 78 ? -0.072 27.938 15.188 1 91.94 78 ARG A N 1
ATOM 568 C CA . ARG A 1 78 ? -0.473 26.562 14.859 1 91.94 78 ARG A CA 1
ATOM 569 C C . ARG A 1 78 ? 0.146 25.562 15.836 1 91.94 78 ARG A C 1
ATOM 571 O O . ARG A 1 78 ? -0.526 24.641 16.297 1 91.94 78 ARG A O 1
ATOM 578 N N . GLN A 1 79 ? 1.36 25.688 16.125 1 91.94 79 GLN A N 1
ATOM 579 C CA . GLN A 1 79 ? 2.045 24.812 17.062 1 91.94 79 GLN A CA 1
ATOM 580 C C . GLN A 1 79 ? 1.421 24.906 18.453 1 91.94 79 GLN A C 1
ATOM 582 O O . GLN A 1 79 ? 1.222 23.891 19.125 1 91.94 79 GLN A O 1
ATOM 587 N N . ALA A 1 80 ? 1.215 26.156 18.844 1 92.19 80 ALA A N 1
ATOM 588 C CA . ALA A 1 80 ? 0.579 26.375 20.125 1 92.19 80 ALA A CA 1
ATOM 589 C C . ALA A 1 80 ? -0.795 25.703 20.188 1 92.19 80 ALA A C 1
ATOM 591 O O . ALA A 1 80 ? -1.141 25.062 21.188 1 92.19 80 ALA A O 1
ATOM 592 N N . TYR A 1 81 ? -1.576 25.922 19.109 1 92.44 81 TYR A N 1
ATOM 593 C CA . TYR A 1 81 ? -2.891 25.297 19 1 92.44 81 TYR A CA 1
ATOM 594 C C . TYR A 1 81 ? -2.791 23.797 19.172 1 92.44 81 TYR A C 1
ATOM 596 O O . TYR A 1 81 ? -3.52 23.203 19.984 1 92.44 81 TYR A O 1
ATOM 604 N N . ALA A 1 82 ? -1.871 23.203 18.516 1 89.88 82 ALA A N 1
ATOM 605 C CA . ALA A 1 82 ? -1.686 21.75 18.562 1 89.88 82 ALA A CA 1
ATOM 606 C C . ALA A 1 82 ? -1.375 21.281 19.984 1 89.88 82 ALA A C 1
ATOM 608 O O . ALA A 1 82 ? -1.931 20.281 20.438 1 89.88 82 ALA A O 1
ATOM 609 N N . HIS A 1 83 ? -0.537 22 20.594 1 87.62 83 HIS A N 1
ATOM 610 C CA . HIS A 1 83 ? -0.141 21.656 21.953 1 87.62 83 HIS A CA 1
ATOM 611 C C . HIS A 1 83 ? -1.325 21.75 22.906 1 87.62 83 HIS A C 1
ATOM 613 O O . HIS A 1 83 ? -1.53 20.844 23.734 1 87.62 83 HIS A O 1
ATOM 619 N N . ILE A 1 84 ? -2.111 22.75 22.766 1 88.38 84 ILE A N 1
ATOM 620 C CA . ILE A 1 84 ? -3.229 23 23.672 1 88.38 84 ILE A CA 1
ATOM 621 C C . ILE A 1 84 ? -4.336 21.969 23.406 1 88.38 84 ILE A C 1
ATOM 623 O O . ILE A 1 84 ? -4.961 21.484 24.344 1 88.38 84 ILE A O 1
ATOM 627 N N . VAL A 1 85 ? -4.566 21.719 22.125 1 88 85 VAL A N 1
ATOM 628 C CA . VAL A 1 85 ? -5.602 20.75 21.766 1 88 85 VAL A CA 1
ATOM 629 C C . VAL A 1 85 ? -5.293 19.391 22.422 1 88 85 VAL A C 1
ATOM 631 O O . VAL A 1 85 ? -6.195 18.703 22.891 1 88 85 VAL A O 1
ATOM 634 N N . GLU A 1 86 ? -4.062 19.031 22.438 1 83.94 86 GLU A N 1
ATOM 635 C CA . GLU A 1 86 ? -3.664 17.781 23.078 1 83.94 86 GLU A CA 1
ATOM 636 C C . GLU A 1 86 ? -4.055 17.75 24.547 1 83.94 86 GLU A C 1
ATOM 638 O O . GLU A 1 86 ? -4.398 16.703 25.094 1 83.94 86 GLU A O 1
ATOM 643 N N . GLN A 1 87 ? -3.996 18.891 25.109 1 80.94 87 GLN A N 1
ATOM 644 C CA . GLN A 1 87 ? -4.355 19 26.531 1 80.94 87 GLN A CA 1
ATOM 645 C C . GLN A 1 87 ? -5.871 18.969 26.703 1 80.94 87 GLN A C 1
ATOM 647 O O . GLN A 1 87 ? -6.359 18.5 27.75 1 80.94 87 GLN A O 1
ATOM 652 N N . LEU A 1 88 ? -6.543 19.531 25.688 1 81.88 88 LEU A N 1
ATOM 653 C CA . LEU A 1 88 ? -8 19.562 25.734 1 81.88 88 LEU A CA 1
ATOM 654 C C . LEU A 1 88 ? -8.578 18.172 25.531 1 81.88 88 LEU A C 1
ATOM 656 O O . LEU A 1 88 ? -9.641 17.844 26.078 1 81.88 88 LEU A O 1
ATOM 660 N N . LEU A 1 89 ? -7.844 17.406 24.75 1 77.44 89 LEU A N 1
ATOM 661 C CA . LEU A 1 89 ? -8.352 16.078 24.406 1 77.44 89 LEU A CA 1
ATOM 662 C C . LEU A 1 89 ? -8.055 15.078 25.516 1 77.44 89 LEU A C 1
ATOM 664 O O . LEU A 1 89 ? -7.031 15.172 26.188 1 77.44 89 LEU A O 1
ATOM 668 N N . ALA A 1 90 ? -9.094 14.25 25.766 1 70.38 90 ALA A N 1
ATOM 669 C CA . ALA A 1 90 ? -8.867 13.148 26.688 1 70.38 90 ALA A CA 1
ATOM 670 C C . ALA A 1 90 ? -7.754 12.234 26.188 1 70.38 90 ALA A C 1
ATOM 672 O O . ALA A 1 90 ? -7.637 11.992 24.984 1 70.38 90 ALA A O 1
ATOM 673 N N . PRO A 1 91 ? -6.828 11.875 27.109 1 69.31 91 PRO A N 1
ATOM 674 C CA . PRO A 1 91 ? -5.77 10.953 26.672 1 69.31 91 PRO A CA 1
ATOM 675 C C . PRO A 1 91 ? -6.316 9.648 26.109 1 69.31 91 PRO A C 1
ATOM 677 O O . PRO A 1 91 ? -7.438 9.25 26.438 1 69.31 91 PRO A O 1
ATOM 680 N N . THR A 1 92 ? -5.621 9.203 25.109 1 74 92 THR A N 1
ATOM 681 C CA . THR A 1 92 ? -5.961 7.863 24.641 1 74 92 THR A CA 1
ATOM 682 C C . THR A 1 92 ? -5.816 6.848 25.781 1 74 92 THR A C 1
ATOM 684 O O . THR A 1 92 ? -4.809 6.836 26.484 1 74 92 THR A O 1
ATOM 687 N N . VAL A 1 93 ? -6.859 6.133 26.031 1 82.31 93 VAL A N 1
ATOM 688 C CA . VAL A 1 93 ? -6.859 5.137 27.109 1 82.31 93 VAL A CA 1
ATOM 689 C C . VAL A 1 93 ? -6.195 3.854 26.609 1 82.31 93 VAL A C 1
ATOM 691 O O . VAL A 1 93 ? -6.621 3.27 25.609 1 82.31 93 VAL A O 1
ATOM 694 N N . PRO A 1 94 ? -5.059 3.551 27.297 1 91.06 94 PRO A N 1
ATOM 695 C CA . PRO A 1 94 ? -4.441 2.275 26.922 1 91.06 94 PRO A CA 1
ATOM 696 C C . PRO A 1 94 ? -5.387 1.088 27.109 1 91.06 94 PRO A C 1
ATOM 698 O O . PRO A 1 94 ? -6.293 1.138 27.938 1 91.06 94 PRO A O 1
ATOM 701 N N . GLY A 1 95 ? -5.227 0.098 26.266 1 94.75 95 GLY A N 1
ATOM 702 C CA . GLY A 1 95 ? -6.031 -1.108 26.375 1 94.75 95 GLY A CA 1
ATOM 703 C C . GLY A 1 95 ? -6.168 -1.854 25.062 1 94.75 95 GLY A C 1
ATOM 704 O O . GLY A 1 95 ? -5.801 -1.337 24 1 94.75 95 GLY A O 1
ATOM 705 N N . ILE A 1 96 ? -6.566 -3.053 25.266 1 97.19 96 ILE A N 1
ATOM 706 C CA . ILE A 1 96 ? -6.805 -3.924 24.109 1 97.19 96 ILE A CA 1
ATOM 707 C C . ILE A 1 96 ? -8.305 -4.16 23.953 1 97.19 96 ILE A C 1
ATOM 709 O O . ILE A 1 96 ? -8.961 -4.695 24.844 1 97.19 96 ILE A O 1
ATOM 713 N N . ALA A 1 97 ? -8.781 -3.736 22.844 1 96.81 97 ALA A N 1
ATOM 714 C CA . ALA A 1 97 ? -10.203 -3.945 22.594 1 96.81 97 ALA A CA 1
ATOM 715 C C . ALA A 1 97 ? -10.562 -5.426 22.656 1 96.81 97 ALA A C 1
ATOM 717 O O . ALA A 1 97 ? -9.766 -6.285 22.266 1 96.81 97 ALA A O 1
ATOM 718 N N . SER A 1 98 ? -11.773 -5.773 23.016 1 96.38 98 SER A N 1
ATOM 719 C CA . SER A 1 98 ? -12.219 -7.148 23.203 1 96.38 98 SER A CA 1
ATOM 720 C C . SER A 1 98 ? -12.297 -7.895 21.875 1 96.38 98 SER A C 1
ATOM 722 O O . SER A 1 98 ? -12.148 -9.117 21.828 1 96.38 98 SER A O 1
ATOM 724 N N . SER A 1 99 ? -12.453 -7.176 20.828 1 95.94 99 SER A N 1
ATOM 725 C CA . SER A 1 99 ? -12.617 -7.82 19.531 1 95.94 99 SER A CA 1
ATOM 726 C C . SER A 1 99 ? -11.273 -8.016 18.828 1 95.94 99 SER A C 1
ATOM 728 O O . SER A 1 99 ? -11.211 -8.594 17.75 1 95.94 99 SER A O 1
ATOM 730 N N . ALA A 1 100 ? -10.281 -7.461 19.453 1 97 100 ALA A N 1
ATOM 731 C CA . ALA A 1 100 ? -8.953 -7.625 18.844 1 97 100 ALA A CA 1
ATOM 732 C C . ALA A 1 100 ? -8.492 -9.078 18.938 1 97 100 ALA A C 1
ATOM 734 O O . ALA A 1 100 ? -8.797 -9.773 19.906 1 97 100 ALA A O 1
ATOM 735 N N . LEU A 1 101 ? -7.82 -9.547 17.922 1 97.19 101 LEU A N 1
ATOM 736 C CA . LEU A 1 101 ? -7.25 -10.891 17.891 1 97.19 101 LEU A CA 1
ATOM 737 C C . LEU A 1 101 ? -5.727 -10.836 17.969 1 97.19 101 LEU A C 1
ATOM 739 O O . LEU A 1 101 ? -5.078 -10.258 17.094 1 97.19 101 LEU A O 1
ATOM 743 N N . ILE A 1 102 ? -5.145 -11.445 18.984 1 97.69 102 ILE A N 1
ATOM 744 C CA . ILE A 1 102 ? -3.707 -11.398 19.234 1 97.69 102 ILE A CA 1
ATOM 745 C C . ILE A 1 102 ? -3.105 -12.781 19.047 1 97.69 102 ILE A C 1
ATOM 747 O O . ILE A 1 102 ? -3.541 -13.75 19.672 1 97.69 102 ILE A O 1
ATOM 751 N N . GLY A 1 103 ? -2.162 -12.859 18.172 1 96.19 103 GLY A N 1
ATOM 752 C CA . GLY A 1 103 ? -1.515 -14.125 17.875 1 96.19 103 GLY A CA 1
ATOM 753 C C . GLY A 1 103 ? -0.558 -14.586 18.953 1 96.19 103 GLY A C 1
ATOM 754 O O . GLY A 1 103 ? -0.625 -14.102 20.094 1 96.19 103 GLY A O 1
ATOM 755 N N . ASN A 1 104 ? 0.281 -15.523 18.594 1 96.19 104 ASN A N 1
ATOM 756 C CA . ASN A 1 104 ? 1.222 -16.109 19.547 1 96.19 104 ASN A CA 1
ATOM 757 C C . ASN A 1 104 ? 2.512 -15.305 19.641 1 96.19 104 ASN A C 1
ATOM 759 O O . ASN A 1 104 ? 2.941 -14.695 18.656 1 96.19 104 ASN A O 1
ATOM 763 N N . SER A 1 105 ? 3.105 -15.289 20.828 1 97.88 105 SER A N 1
ATOM 764 C CA . SER A 1 105 ? 4.426 -14.719 21.078 1 97.88 105 SER A CA 1
ATOM 765 C C . SER A 1 105 ? 4.469 -13.234 20.734 1 97.88 105 SER A C 1
ATOM 767 O O . SER A 1 105 ? 5.441 -12.758 20.141 1 97.88 105 SER A O 1
ATOM 769 N N . VAL A 1 106 ? 3.371 -12.625 20.984 1 98.06 106 VAL A N 1
ATOM 770 C CA . VAL A 1 106 ? 3.279 -11.188 20.781 1 98.06 106 VAL A CA 1
ATOM 771 C C . VAL A 1 106 ? 3.707 -10.445 22.047 1 98.06 106 VAL A C 1
ATOM 773 O O . VAL A 1 106 ? 3.359 -10.859 23.156 1 98.06 106 VAL A O 1
ATOM 776 N N . THR A 1 107 ? 4.527 -9.414 21.859 1 98.5 107 THR A N 1
ATOM 777 C CA . THR A 1 107 ? 4.93 -8.555 22.969 1 98.5 107 THR A CA 1
ATOM 778 C C . THR A 1 107 ? 4.293 -7.176 22.828 1 98.5 107 THR A C 1
ATOM 780 O O . THR A 1 107 ? 4.512 -6.473 21.844 1 98.5 107 THR A O 1
ATOM 783 N N . ILE A 1 108 ? 3.561 -6.781 23.812 1 98.38 108 ILE A N 1
ATOM 784 C CA . ILE A 1 108 ? 2.893 -5.484 23.844 1 98.38 108 ILE A CA 1
ATOM 785 C C . ILE A 1 108 ? 3.373 -4.691 25.062 1 98.38 108 ILE A C 1
ATOM 787 O O . ILE A 1 108 ? 3.133 -5.09 26.203 1 98.38 108 ILE A O 1
ATOM 791 N N . ALA A 1 109 ? 4.02 -3.627 24.797 1 98.06 109 ALA A N 1
ATOM 792 C CA . ALA A 1 109 ? 4.598 -2.805 25.859 1 98.06 109 ALA A CA 1
ATOM 793 C C . ALA A 1 109 ? 3.52 -1.986 26.562 1 98.06 109 ALA A C 1
ATOM 795 O O . ALA A 1 109 ? 2.379 -1.918 26.094 1 98.06 109 ALA A O 1
ATOM 796 N N . PRO A 1 110 ? 3.852 -1.401 27.703 1 96.94 110 PRO A N 1
ATOM 797 C CA . PRO A 1 110 ? 2.879 -0.611 28.453 1 96.94 110 PRO A CA 1
ATOM 798 C C . PRO A 1 110 ? 2.367 0.599 27.672 1 96.94 110 PRO A C 1
ATOM 800 O O . PRO A 1 110 ? 3.115 1.201 26.906 1 96.94 110 PRO A O 1
ATOM 803 N N . GLY A 1 111 ? 1.093 0.921 27.906 1 96.62 111 GLY A N 1
ATOM 804 C CA . GLY A 1 111 ? 0.518 2.141 27.359 1 96.62 111 GLY A CA 1
ATOM 805 C C . GLY A 1 111 ? 0.006 1.975 25.938 1 96.62 111 GLY A C 1
ATOM 806 O O . GLY A 1 111 ? -0.483 2.932 25.328 1 96.62 111 GLY A O 1
ATOM 807 N N . VAL A 1 112 ? 0.096 0.855 25.406 1 97.62 112 VAL A N 1
ATOM 808 C CA . VAL A 1 112 ? -0.343 0.595 24.031 1 97.62 112 VAL A CA 1
ATOM 809 C C . VAL A 1 112 ? -1.868 0.545 23.984 1 97.62 112 VAL A C 1
ATOM 811 O O . VAL A 1 112 ? -2.512 0.039 24.906 1 97.62 112 VAL A O 1
ATOM 814 N N . SER A 1 113 ? -2.406 1.131 22.969 1 97.69 113 SER A N 1
ATOM 815 C CA . SER A 1 113 ? -3.836 1.059 22.688 1 97.69 113 SER A CA 1
ATOM 816 C C . SER A 1 113 ? -4.113 0.257 21.422 1 97.69 113 SER A C 1
ATOM 818 O O . SER A 1 113 ? -3.582 0.57 20.344 1 97.69 113 SER A O 1
ATOM 820 N N . ILE A 1 114 ? -4.922 -0.732 21.5 1 98.38 114 ILE A N 1
ATOM 821 C CA . ILE A 1 114 ? -5.312 -1.579 20.375 1 98.38 114 ILE A CA 1
ATOM 822 C C . ILE A 1 114 ? -6.816 -1.465 20.141 1 98.38 114 ILE A C 1
ATOM 824 O O . ILE A 1 114 ? -7.617 -1.857 21 1 98.38 114 ILE A O 1
ATOM 828 N N . GLY A 1 115 ? -7.156 -1.026 19 1 97.38 115 GLY A N 1
ATOM 829 C CA . GLY A 1 115 ? -8.547 -0.733 18.688 1 97.38 115 GLY A CA 1
ATOM 830 C C . GLY A 1 115 ? -9.352 -1.964 18.312 1 97.38 115 GLY A C 1
ATOM 831 O O . GLY A 1 115 ? -8.828 -3.08 18.328 1 97.38 115 GLY A O 1
ATOM 832 N N . GLU A 1 116 ? -10.656 -1.72 18.031 1 96.69 116 GLU A N 1
ATOM 833 C CA . GLU A 1 116 ? -11.578 -2.793 17.672 1 96.69 116 GLU A CA 1
ATOM 834 C C . GLU A 1 116 ? -11.211 -3.422 16.344 1 96.69 116 GLU A C 1
ATOM 836 O O . GLU A 1 116 ? -10.844 -2.719 15.398 1 96.69 116 GLU A O 1
ATOM 841 N N . GLY A 1 117 ? -11.266 -4.781 16.344 1 96.5 117 GLY A N 1
ATOM 842 C CA . GLY A 1 117 ? -11.117 -5.496 15.086 1 96.5 117 GLY A CA 1
ATOM 843 C C . GLY A 1 117 ? -9.68 -5.57 14.609 1 96.5 117 GLY A C 1
ATOM 844 O O . GLY A 1 117 ? -9.414 -5.973 13.477 1 96.5 117 GLY A O 1
ATOM 845 N N . VAL A 1 118 ? -8.844 -5.113 15.477 1 98 118 VAL A N 1
ATOM 846 C CA . VAL A 1 118 ? -7.43 -5.207 15.133 1 98 118 VAL A CA 1
ATOM 847 C C . VAL A 1 118 ? -6.98 -6.668 15.188 1 98 118 VAL A C 1
ATOM 849 O O . VAL A 1 118 ? -7.43 -7.43 16.047 1 98 118 VAL A O 1
ATOM 852 N N . ILE A 1 119 ? -6.176 -7.047 14.25 1 98 119 ILE A N 1
ATOM 853 C CA . ILE A 1 119 ? -5.578 -8.375 14.258 1 98 119 ILE A CA 1
ATOM 854 C C . ILE A 1 119 ? -4.055 -8.258 14.305 1 98 119 ILE A C 1
ATOM 856 O O . ILE A 1 119 ? -3.447 -7.613 13.445 1 98 119 ILE A O 1
ATOM 860 N N . ILE A 1 120 ? -3.439 -8.781 15.25 1 98.38 120 ILE A N 1
ATOM 861 C CA . ILE A 1 120 ? -1.992 -8.844 15.422 1 98.38 120 ILE A CA 1
ATOM 862 C C . ILE A 1 120 ? -1.52 -10.289 15.281 1 98.38 120 ILE A C 1
ATOM 864 O O . ILE A 1 120 ? -1.908 -11.156 16.062 1 98.38 120 ILE A O 1
ATOM 868 N N . GLU A 1 121 ? -0.686 -10.555 14.297 1 96.62 121 GLU A N 1
ATOM 869 C CA . GLU A 1 121 ? -0.227 -11.914 14.031 1 96.62 121 GLU A CA 1
ATOM 870 C C . GLU A 1 121 ? 0.951 -12.289 14.922 1 96.62 121 GLU A C 1
ATOM 872 O O . GLU A 1 121 ? 1.332 -11.516 15.805 1 96.62 121 GLU A O 1
ATOM 877 N N . ASP A 1 122 ? 1.461 -13.492 14.703 1 96 122 ASP A N 1
ATOM 878 C CA . ASP A 1 122 ? 2.436 -14.078 15.617 1 96 122 ASP A CA 1
ATOM 879 C C . ASP A 1 122 ? 3.738 -13.289 15.617 1 96 122 ASP A C 1
ATOM 881 O O . ASP A 1 122 ? 4.113 -12.695 14.602 1 96 122 ASP A O 1
ATOM 885 N N . ASP A 1 123 ? 4.391 -13.203 16.703 1 97 123 ASP A N 1
ATOM 886 C CA . ASP A 1 123 ? 5.773 -12.766 16.875 1 97 123 ASP A CA 1
ATOM 887 C C . ASP A 1 123 ? 5.906 -11.258 16.672 1 97 123 ASP A C 1
ATOM 889 O O . ASP A 1 123 ? 6.984 -10.766 16.312 1 97 123 ASP A O 1
ATOM 893 N N . VAL A 1 124 ? 4.82 -10.555 16.828 1 98.31 124 VAL A N 1
ATOM 894 C CA . VAL A 1 124 ? 4.832 -9.102 16.672 1 98.31 124 VAL A CA 1
ATOM 895 C C . VAL A 1 124 ? 5.289 -8.445 17.969 1 98.31 124 VAL A C 1
ATOM 897 O O . VAL A 1 124 ? 5.008 -8.945 19.062 1 98.31 124 VAL A O 1
ATOM 900 N N . GLN A 1 125 ? 6.008 -7.328 17.828 1 98.81 125 GLN A N 1
ATOM 901 C CA . GLN A 1 125 ? 6.406 -6.5 18.969 1 98.81 125 GLN A CA 1
ATOM 902 C C . GLN A 1 125 ? 5.918 -5.062 18.797 1 98.81 125 GLN A C 1
ATOM 904 O O . GLN A 1 125 ? 6.145 -4.445 17.75 1 98.81 125 GLN A O 1
ATOM 909 N N . ILE A 1 126 ? 5.289 -4.523 19.812 1 98.81 126 ILE A N 1
ATOM 910 C CA . ILE A 1 126 ? 4.766 -3.16 19.781 1 98.81 126 ILE A CA 1
ATOM 911 C C . ILE A 1 126 ? 5.309 -2.363 20.969 1 98.81 126 ILE A C 1
ATOM 913 O O . ILE A 1 126 ? 5.137 -2.762 22.109 1 98.81 126 ILE A O 1
ATOM 917 N N . GLY A 1 127 ? 5.891 -1.232 20.656 1 98.69 127 GLY A N 1
ATOM 918 C CA . GLY A 1 127 ? 6.539 -0.404 21.656 1 98.69 127 GLY A CA 1
ATOM 919 C C . GLY A 1 127 ? 5.562 0.424 22.469 1 98.69 127 GLY A C 1
ATOM 920 O O . GLY A 1 127 ? 4.383 0.517 22.125 1 98.69 127 GLY A O 1
ATOM 921 N N . GLU A 1 128 ? 6.129 1.115 23.453 1 98 128 GLU A N 1
ATOM 922 C CA . GLU A 1 128 ? 5.344 1.81 24.484 1 98 128 GLU A CA 1
ATOM 923 C C . GLU A 1 128 ? 4.512 2.932 23.859 1 98 128 GLU A C 1
ATOM 925 O O . GLU A 1 128 ? 4.977 3.629 22.953 1 98 128 GLU A O 1
ATOM 930 N N . ASN A 1 129 ? 3.25 3.059 24.344 1 96.44 129 ASN A N 1
ATOM 931 C CA . ASN A 1 129 ? 2.381 4.191 24.047 1 96.44 129 ASN A CA 1
ATOM 932 C C . ASN A 1 129 ? 2.047 4.27 22.562 1 96.44 129 ASN A C 1
ATOM 934 O O . ASN A 1 129 ? 1.807 5.355 22.031 1 96.44 129 ASN A O 1
ATOM 938 N N . THR A 1 130 ? 2.146 3.166 21.906 1 97.81 130 THR A N 1
ATOM 939 C CA . THR A 1 130 ? 1.778 3.084 20.484 1 97.81 130 THR A CA 1
ATOM 940 C C . THR A 1 130 ? 0.288 2.795 20.344 1 97.81 130 THR A C 1
ATOM 942 O O . THR A 1 130 ? -0.293 2.062 21.141 1 97.81 130 THR A O 1
ATOM 945 N N . ARG A 1 131 ? -0.276 3.389 19.328 1 97.75 131 ARG A N 1
ATOM 946 C CA . ARG A 1 131 ? -1.705 3.242 19.078 1 97.75 131 ARG A CA 1
ATOM 947 C C . ARG A 1 131 ? -1.953 2.502 17.766 1 97.75 131 ARG A C 1
ATOM 949 O O . ARG A 1 131 ? -1.507 2.943 16.703 1 97.75 131 ARG A O 1
ATOM 956 N N . ILE A 1 132 ? -2.607 1.432 17.812 1 98.69 132 ILE A N 1
ATOM 957 C CA . ILE A 1 132 ? -3.068 0.7 16.641 1 98.69 132 ILE A CA 1
ATOM 958 C C . ILE A 1 132 ? -4.562 0.934 16.438 1 98.69 132 ILE A C 1
ATOM 960 O O . ILE A 1 132 ? -5.383 0.464 17.234 1 98.69 132 ILE A O 1
ATOM 964 N N . GLU A 1 133 ? -4.922 1.57 15.406 1 97.56 133 GLU A N 1
ATOM 965 C CA . GLU A 1 133 ? -6.305 2.004 15.211 1 97.56 133 GLU A CA 1
ATOM 966 C C . GLU A 1 133 ? -7.168 0.866 14.68 1 97.56 133 GLU A C 1
ATOM 968 O O . GLU A 1 133 ? -6.652 -0.18 14.281 1 97.56 133 GLU A O 1
ATOM 973 N N . THR A 1 134 ? -8.43 1.138 14.68 1 97.12 134 THR A N 1
ATOM 974 C CA . THR A 1 134 ? -9.469 0.147 14.438 1 97.12 134 THR A CA 1
ATOM 975 C C . THR A 1 134 ? -9.234 -0.585 13.125 1 97.12 134 THR A C 1
ATOM 977 O O . THR A 1 134 ? -8.961 0.044 12.102 1 97.12 134 THR A O 1
ATOM 980 N N . GLY A 1 135 ? -9.227 -1.964 13.25 1 97.25 135 GLY A N 1
ATOM 981 C CA . GLY A 1 135 ? -9.258 -2.812 12.07 1 97.25 135 GLY A CA 1
ATOM 982 C C . GLY A 1 135 ? -7.891 -3.004 11.438 1 97.25 135 GLY A C 1
ATOM 983 O O . GLY A 1 135 ? -7.75 -3.73 10.453 1 97.25 135 GLY A O 1
ATOM 984 N N . ALA A 1 136 ? -6.898 -2.395 11.969 1 98.38 136 ALA A N 1
ATOM 985 C CA . ALA A 1 136 ? -5.566 -2.559 11.391 1 98.38 136 ALA A CA 1
ATOM 986 C C . ALA A 1 136 ? -5.082 -3.998 11.531 1 98.38 136 ALA A C 1
ATOM 988 O O . ALA A 1 136 ? -5.543 -4.73 12.414 1 98.38 136 ALA A O 1
ATOM 989 N N . LEU A 1 137 ? -4.234 -4.383 10.562 1 98.56 137 LEU A N 1
ATOM 990 C CA . LEU A 1 137 ? -3.572 -5.684 10.602 1 98.56 137 LEU A CA 1
ATOM 991 C C . LEU A 1 137 ? -2.062 -5.523 10.742 1 98.56 137 LEU A C 1
ATOM 993 O O . LEU A 1 137 ? -1.429 -4.848 9.93 1 98.56 137 LEU A O 1
ATOM 997 N N . ILE A 1 138 ? -1.52 -6.113 11.789 1 98.75 138 ILE A N 1
ATOM 998 C CA . ILE A 1 138 ? -0.071 -6.156 11.961 1 98.75 138 ILE A CA 1
ATOM 999 C C . ILE A 1 138 ? 0.445 -7.559 11.656 1 98.75 138 ILE A C 1
ATOM 1001 O O . ILE A 1 138 ? 0.218 -8.492 12.43 1 98.75 138 ILE A O 1
ATOM 1005 N N . GLY A 1 139 ? 1.131 -7.66 10.578 1 97.25 139 GLY A N 1
ATOM 1006 C CA . GLY A 1 139 ? 1.575 -8.953 10.078 1 97.25 139 GLY A CA 1
ATOM 1007 C C . GLY A 1 139 ? 2.662 -9.578 10.93 1 97.25 139 GLY A C 1
ATOM 1008 O O . GLY A 1 139 ? 3.35 -8.875 11.68 1 97.25 139 GLY A O 1
ATOM 1009 N N . ARG A 1 140 ? 2.861 -10.805 10.711 1 94.81 140 ARG A N 1
ATOM 1010 C CA . ARG A 1 140 ? 3.744 -11.633 11.523 1 94.81 140 ARG A CA 1
ATOM 1011 C C . ARG A 1 140 ? 5.152 -11.047 11.578 1 94.81 140 ARG A C 1
ATOM 1013 O O . ARG A 1 140 ? 5.672 -10.578 10.562 1 94.81 140 ARG A O 1
ATOM 1020 N N . GLY A 1 141 ? 5.688 -11.031 12.727 1 95.81 141 GLY A N 1
ATOM 1021 C CA . GLY A 1 141 ? 7.098 -10.719 12.914 1 95.81 141 GLY A CA 1
ATOM 1022 C C . GLY A 1 141 ? 7.391 -9.234 12.852 1 95.81 141 GLY A C 1
ATOM 1023 O O . GLY A 1 141 ? 8.539 -8.812 13.031 1 95.81 141 GLY A O 1
ATOM 1024 N N . SER A 1 142 ? 6.434 -8.406 12.594 1 98 142 SER A N 1
ATOM 1025 C CA . SER A 1 142 ? 6.648 -6.965 12.508 1 98 142 SER A CA 1
ATOM 1026 C C . SER A 1 142 ? 7.031 -6.375 13.859 1 98 142 SER A C 1
ATOM 1028 O O . SER A 1 142 ? 6.617 -6.883 14.906 1 98 142 SER A O 1
ATOM 1030 N N . ARG A 1 143 ? 7.809 -5.328 13.773 1 98.69 143 ARG A N 1
ATOM 1031 C CA . ARG A 1 143 ? 8.219 -4.578 14.953 1 98.69 143 ARG A CA 1
ATOM 1032 C C . ARG A 1 143 ? 7.855 -3.102 14.82 1 98.69 143 ARG A C 1
ATOM 1034 O O . ARG A 1 143 ? 8.281 -2.438 13.875 1 98.69 143 ARG A O 1
ATOM 1041 N N . ILE A 1 144 ? 7.113 -2.646 15.781 1 98.88 144 ILE A N 1
ATOM 1042 C CA . ILE A 1 144 ? 6.699 -1.247 15.805 1 98.88 144 ILE A CA 1
ATOM 1043 C C . ILE A 1 144 ? 7.254 -0.559 17.047 1 98.88 144 ILE A C 1
ATOM 1045 O O . ILE A 1 144 ? 7.082 -1.05 18.156 1 98.88 144 ILE A O 1
ATOM 1049 N N . GLY A 1 145 ? 7.867 0.541 16.875 1 98.69 145 GLY A N 1
ATOM 1050 C CA . GLY A 1 145 ? 8.484 1.28 17.953 1 98.69 145 GLY A CA 1
ATOM 1051 C C . GLY A 1 145 ? 7.477 1.947 18.875 1 98.69 145 GLY A C 1
ATOM 1052 O O . GLY A 1 145 ? 6.297 1.587 18.875 1 98.69 145 GLY A O 1
ATOM 1053 N N . ALA A 1 146 ? 8.039 2.957 19.625 1 98.56 146 ALA A N 1
ATOM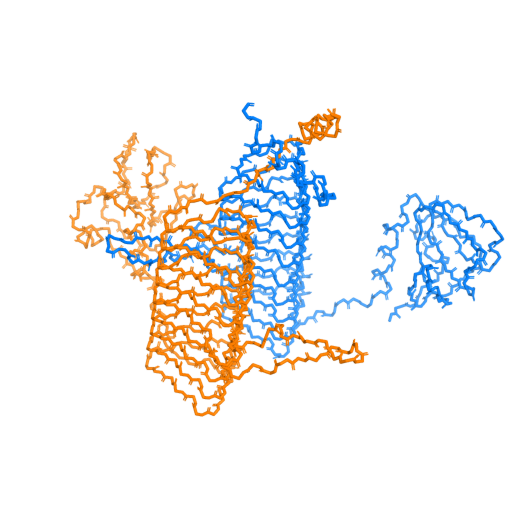 1054 C CA . ALA A 1 146 ? 7.246 3.617 20.656 1 98.56 146 ALA A CA 1
ATOM 1055 C C . ALA A 1 146 ? 6.562 4.867 20.109 1 98.56 146 ALA A C 1
ATOM 1057 O O . ALA A 1 146 ? 7.066 5.5 19.172 1 98.56 146 ALA A O 1
ATOM 1058 N N . ARG A 1 147 ? 5.352 5.188 20.672 1 96.81 147 ARG A N 1
ATOM 1059 C CA . ARG A 1 147 ? 4.625 6.434 20.438 1 96.81 147 ARG A CA 1
ATOM 1060 C C . ARG A 1 147 ? 4.27 6.582 18.969 1 96.81 147 ARG A C 1
ATOM 1062 O O . ARG A 1 147 ? 4.328 7.684 18.406 1 96.81 147 ARG A O 1
ATOM 1069 N N . SER A 1 148 ? 4.098 5.465 18.359 1 98.12 148 SER A N 1
ATOM 1070 C CA . SER A 1 148 ? 3.703 5.473 16.953 1 98.12 148 SER A CA 1
ATOM 1071 C C . SER A 1 148 ? 2.205 5.242 16.797 1 98.12 148 SER A C 1
ATOM 1073 O O . SER A 1 148 ? 1.518 4.91 17.766 1 98.12 148 SER A O 1
ATOM 1075 N N . ARG A 1 149 ? 1.725 5.543 15.633 1 98.06 149 ARG A N 1
ATOM 1076 C CA . ARG A 1 149 ? 0.308 5.375 15.32 1 98.06 149 ARG A CA 1
ATOM 1077 C C . ARG A 1 149 ? 0.118 4.68 13.977 1 98.06 149 ARG A C 1
ATOM 1079 O O . ARG A 1 149 ? 0.647 5.133 12.961 1 98.06 149 ARG A O 1
ATOM 1086 N N . ILE A 1 150 ? -0.577 3.586 13.977 1 98.81 150 ILE A N 1
ATOM 1087 C CA . ILE A 1 150 ? -0.961 2.885 12.758 1 98.81 150 ILE A CA 1
ATOM 1088 C C . ILE A 1 150 ? -2.438 3.139 12.461 1 98.81 150 ILE A C 1
ATOM 1090 O O . ILE A 1 150 ? -3.311 2.742 13.234 1 98.81 150 ILE A O 1
ATOM 1094 N N . GLY A 1 151 ? -2.721 3.697 11.375 1 98.38 151 GLY A N 1
ATOM 1095 C CA . GLY A 1 151 ? -4.062 4.141 11.031 1 98.38 151 GLY A CA 1
ATOM 1096 C C . GLY A 1 151 ? -5.027 2.992 10.797 1 98.38 151 GLY A C 1
ATOM 1097 O O . GLY A 1 151 ? -4.609 1.842 10.656 1 98.38 151 GLY A O 1
ATOM 1098 N N . ALA A 1 152 ? -6.301 3.352 10.68 1 98.19 152 ALA A N 1
ATOM 1099 C CA . ALA A 1 152 ? -7.383 2.375 10.578 1 98.19 152 ALA A CA 1
ATOM 1100 C C . ALA A 1 152 ? -7.27 1.553 9.297 1 98.19 152 ALA A C 1
ATOM 1102 O O . ALA A 1 152 ? -7.027 2.104 8.219 1 98.19 152 ALA A O 1
ATOM 1103 N N . ARG A 1 153 ? -7.352 0.201 9.461 1 97.62 153 ARG A N 1
ATOM 1104 C CA . ARG A 1 153 ? -7.449 -0.785 8.391 1 97.62 153 ARG A CA 1
ATOM 1105 C C . ARG A 1 153 ? -6.168 -0.828 7.562 1 97.62 153 ARG A C 1
ATOM 1107 O O . ARG A 1 153 ? -6.141 -1.414 6.48 1 97.62 153 ARG A O 1
ATOM 1114 N N . THR A 1 154 ? -5.176 -0.148 8.102 1 98.62 154 THR A N 1
ATOM 1115 C CA . THR A 1 154 ? -3.861 -0.278 7.488 1 98.62 154 THR A CA 1
ATOM 1116 C C . THR A 1 154 ? -3.328 -1.699 7.645 1 98.62 154 THR A C 1
ATOM 1118 O O . THR A 1 154 ? -3.529 -2.332 8.688 1 98.62 154 THR A O 1
ATOM 1121 N N . VAL A 1 155 ? -2.674 -2.201 6.543 1 98.75 155 VAL A N 1
ATOM 1122 C CA . VAL A 1 155 ? -2.115 -3.549 6.531 1 98.75 155 VAL A CA 1
ATOM 1123 C C . VAL A 1 155 ? -0.59 -3.477 6.551 1 98.75 155 VAL A C 1
ATOM 1125 O O . VAL A 1 155 ? 0.03 -3.018 5.59 1 98.75 155 VAL A O 1
ATOM 1128 N N . ILE A 1 156 ? 0.015 -3.971 7.641 1 98.75 156 ILE A N 1
ATOM 1129 C CA . ILE A 1 156 ? 1.464 -4.055 7.785 1 98.75 156 ILE A CA 1
ATOM 1130 C C . ILE A 1 156 ? 1.926 -5.488 7.539 1 98.75 156 ILE A C 1
ATOM 1132 O O . ILE A 1 156 ? 1.426 -6.426 8.164 1 98.75 156 ILE A O 1
ATOM 1136 N N . GLY A 1 157 ? 2.812 -5.625 6.555 1 97.69 157 GLY A N 1
ATOM 1137 C CA . GLY A 1 157 ? 3.469 -6.914 6.398 1 97.69 157 GLY A CA 1
ATOM 1138 C C . GLY A 1 157 ? 2.848 -7.77 5.312 1 97.69 157 GLY A C 1
ATOM 1139 O O . GLY A 1 157 ? 2.896 -9 5.379 1 97.69 157 GLY A O 1
ATOM 1140 N N . ASN A 1 158 ? 2.176 -7.184 4.363 1 92.75 158 ASN A N 1
ATOM 1141 C CA . ASN A 1 158 ? 1.702 -7.969 3.23 1 92.75 158 ASN A CA 1
ATOM 1142 C C . ASN A 1 158 ? 2.85 -8.367 2.305 1 92.75 158 ASN A C 1
ATOM 1144 O O . ASN A 1 158 ? 3.941 -7.805 2.383 1 92.75 158 ASN A O 1
ATOM 1148 N N . GLU A 1 159 ? 2.627 -9.336 1.464 1 87.69 159 GLU A N 1
ATOM 1149 C CA . GLU A 1 159 ? 3.707 -9.82 0.613 1 87.69 159 GLU A CA 1
ATOM 1150 C C . GLU A 1 159 ? 3.807 -9.008 -0.675 1 87.69 159 GLU A C 1
ATOM 1152 O O . GLU A 1 159 ? 4.801 -9.102 -1.398 1 87.69 159 GLU A O 1
ATOM 1157 N N . GLY A 1 160 ? 2.879 -8.125 -0.907 1 86.44 160 GLY A N 1
ATOM 1158 C CA . GLY A 1 160 ? 2.951 -7.301 -2.105 1 86.44 1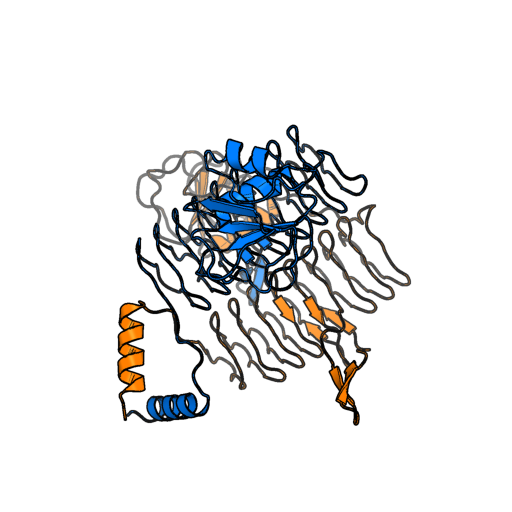60 GLY A CA 1
ATOM 1159 C C . GLY A 1 160 ? 2.941 -8.117 -3.387 1 86.44 160 GLY A C 1
ATOM 1160 O O . GLY A 1 160 ? 2.23 -9.117 -3.486 1 86.44 160 GLY A O 1
ATOM 1161 N N . LEU A 1 161 ? 3.584 -7.598 -4.434 1 85.88 161 LEU A N 1
ATOM 1162 C CA . LEU A 1 161 ? 3.736 -8.258 -5.73 1 85.88 161 LEU A CA 1
ATOM 1163 C C . LEU A 1 161 ? 5.18 -8.695 -5.945 1 85.88 161 LEU A C 1
ATOM 1165 O O . LEU A 1 161 ? 6.09 -7.867 -5.996 1 85.88 161 LEU A O 1
ATOM 1169 N N . GLY A 1 162 ? 5.555 -9.93 -5.895 1 84.31 162 GLY A N 1
ATOM 1170 C CA . GLY A 1 162 ? 6.871 -10.492 -6.145 1 84.31 162 GLY A CA 1
ATOM 1171 C C . GLY A 1 162 ? 6.855 -11.609 -7.172 1 84.31 162 GLY A C 1
ATOM 1172 O O . GLY A 1 162 ? 7.441 -12.672 -6.945 1 84.31 162 GLY A O 1
ATOM 1173 N N . SER A 1 163 ? 6.242 -11.328 -8.312 1 85.38 163 SER A N 1
ATOM 1174 C CA . SER A 1 163 ? 6.023 -12.391 -9.281 1 85.38 163 SER A CA 1
ATOM 1175 C C . SER A 1 163 ? 7.184 -12.492 -10.266 1 85.38 163 SER A C 1
ATOM 1177 O O . SER A 1 163 ? 7.859 -11.492 -10.547 1 85.38 163 SER A O 1
ATOM 1179 N N . PHE A 1 164 ? 7.453 -13.734 -10.664 1 82.5 164 PHE A N 1
ATOM 1180 C CA . PHE A 1 164 ? 8.375 -14 -11.766 1 82.5 164 PHE A CA 1
ATOM 1181 C C . PHE A 1 164 ? 7.773 -15 -12.742 1 82.5 164 PHE A C 1
ATOM 1183 O O . PHE A 1 164 ? 6.875 -15.766 -12.383 1 82.5 164 PHE A O 1
ATOM 1190 N N . GLU A 1 165 ? 8.211 -14.906 -13.906 1 84.75 165 GLU A N 1
ATOM 1191 C CA . GLU A 1 165 ? 7.723 -15.805 -14.945 1 84.75 165 GLU A CA 1
ATOM 1192 C C . GLU A 1 165 ? 8.609 -17.031 -15.078 1 84.75 165 GLU A C 1
ATOM 1194 O O . GLU A 1 165 ? 9.836 -16.922 -15.156 1 84.75 165 GLU A O 1
ATOM 1199 N N . THR A 1 166 ? 7.965 -18.219 -15.109 1 84.25 166 THR A N 1
ATOM 1200 C CA . THR A 1 166 ? 8.68 -19.469 -15.32 1 84.25 166 THR A CA 1
ATOM 1201 C C . THR A 1 166 ? 8.891 -19.734 -16.812 1 84.25 166 THR A C 1
ATOM 1203 O O . THR A 1 166 ? 8.391 -18.984 -17.656 1 84.25 166 THR A O 1
ATOM 1206 N N . ALA A 1 167 ? 9.68 -20.797 -17.062 1 79.88 167 ALA A N 1
ATOM 1207 C CA . ALA A 1 167 ? 10.016 -21.141 -18.438 1 79.88 167 ALA A CA 1
ATOM 1208 C C . ALA A 1 167 ? 8.758 -21.438 -19.25 1 79.88 167 ALA A C 1
ATOM 1210 O O . ALA A 1 167 ? 8.711 -21.172 -20.453 1 79.88 167 ALA A O 1
ATOM 1211 N N . ASP A 1 168 ? 7.742 -21.859 -18.609 1 83.12 168 ASP A N 1
ATOM 1212 C CA . ASP A 1 168 ? 6.512 -22.219 -19.312 1 83.12 168 ASP A CA 1
ATOM 1213 C C . ASP A 1 168 ? 5.523 -21.062 -19.344 1 83.12 168 ASP A C 1
ATOM 1215 O O . ASP A 1 168 ? 4.359 -21.234 -19.703 1 83.12 168 ASP A O 1
ATOM 1219 N N . GLY A 1 169 ? 5.938 -19.922 -18.859 1 83.94 169 GLY A N 1
ATOM 1220 C CA . GLY A 1 169 ? 5.137 -18.719 -18.969 1 83.94 169 GLY A CA 1
ATOM 1221 C C . GLY A 1 169 ? 4.211 -18.516 -17.781 1 83.94 169 GLY A C 1
ATOM 1222 O O . GLY A 1 169 ? 3.369 -17.609 -17.781 1 83.94 169 GLY A O 1
ATOM 1223 N N . GLN A 1 170 ? 4.367 -19.344 -16.812 1 88 170 GLN A N 1
ATOM 1224 C CA . GLN A 1 170 ? 3.527 -19.219 -15.625 1 88 170 GLN A CA 1
ATOM 1225 C C . GLN A 1 170 ? 4.113 -18.203 -14.641 1 88 170 GLN A C 1
ATOM 1227 O O . GLN A 1 170 ? 5.332 -18.047 -14.562 1 88 170 GLN A O 1
ATOM 1232 N N . LEU A 1 171 ? 3.121 -17.516 -14.023 1 90.75 171 LEU A N 1
ATOM 1233 C CA . LEU A 1 171 ? 3.559 -16.594 -12.977 1 90.75 171 LEU A CA 1
ATOM 1234 C C . LEU A 1 171 ? 3.643 -17.297 -11.625 1 90.75 171 LEU A C 1
ATOM 1236 O O . LEU A 1 171 ? 2.76 -18.094 -11.281 1 90.75 171 LEU A O 1
ATOM 1240 N N . ARG A 1 172 ? 4.781 -17.062 -10.977 1 86.88 172 ARG A N 1
ATOM 1241 C CA . ARG A 1 172 ? 4.98 -17.562 -9.625 1 86.88 172 ARG A CA 1
ATOM 1242 C C . ARG A 1 172 ? 5.461 -16.453 -8.695 1 86.88 172 ARG A C 1
ATOM 1244 O O . ARG A 1 172 ? 6.062 -15.477 -9.141 1 86.88 172 ARG A O 1
ATOM 1251 N N . ASN A 1 173 ? 5.148 -16.688 -7.445 1 85.31 173 ASN A N 1
ATOM 1252 C CA . ASN A 1 173 ? 5.539 -15.672 -6.469 1 85.31 173 ASN A CA 1
ATOM 1253 C C . ASN A 1 173 ? 6.758 -16.109 -5.66 1 85.31 173 ASN A C 1
ATOM 1255 O O . ASN A 1 173 ? 6.91 -17.297 -5.359 1 85.31 173 ASN A O 1
ATOM 1259 N N . VAL A 1 174 ? 7.566 -15.133 -5.449 1 84.31 174 VAL A N 1
ATOM 1260 C CA . VAL A 1 174 ? 8.586 -15.328 -4.422 1 84.31 174 VAL A CA 1
ATOM 1261 C C . VAL A 1 174 ? 7.996 -15.023 -3.047 1 84.31 174 VAL A C 1
ATOM 1263 O O . VAL A 1 174 ? 7.422 -13.953 -2.832 1 84.31 174 VAL A O 1
ATOM 1266 N N . ARG A 1 175 ? 8.125 -15.961 -2.18 1 85.5 175 ARG A N 1
ATOM 1267 C CA . ARG A 1 175 ? 7.648 -15.719 -0.823 1 85.5 175 ARG A CA 1
ATOM 1268 C C . ARG A 1 175 ? 8.508 -14.672 -0.122 1 85.5 175 ARG A C 1
ATOM 1270 O O . ARG A 1 175 ? 9.734 -14.695 -0.233 1 85.5 175 ARG A O 1
ATOM 1277 N N . HIS A 1 176 ? 7.812 -13.805 0.506 1 84.69 176 HIS A N 1
ATOM 1278 C CA . HIS A 1 176 ? 8.508 -12.766 1.265 1 84.69 176 HIS A CA 1
ATOM 1279 C C . HIS A 1 176 ? 8.688 -13.18 2.721 1 84.69 176 HIS A C 1
ATOM 1281 O O . HIS A 1 176 ? 7.707 -13.305 3.463 1 84.69 176 HIS A O 1
ATOM 1287 N N . LEU A 1 177 ? 9.984 -13.289 3.129 1 86.5 177 LEU A N 1
ATOM 1288 C CA . LEU A 1 177 ? 10.258 -13.883 4.434 1 86.5 177 LEU A CA 1
ATOM 1289 C C . LEU A 1 177 ? 10.766 -12.828 5.41 1 86.5 177 LEU A C 1
ATOM 1291 O O . LEU A 1 177 ? 10.898 -13.094 6.609 1 86.5 177 LEU A O 1
ATOM 1295 N N . GLY A 1 178 ? 11.102 -11.695 4.859 1 88.06 178 GLY A N 1
ATOM 1296 C CA . GLY A 1 178 ? 11.438 -10.594 5.75 1 88.06 178 GLY A CA 1
ATOM 1297 C C . GLY A 1 178 ? 10.234 -10.047 6.5 1 88.06 178 GLY A C 1
ATOM 1298 O O . GLY A 1 178 ? 9.141 -10.617 6.438 1 88.06 178 GLY A O 1
ATOM 1299 N N . ASN A 1 179 ? 10.555 -9 7.285 1 94 179 ASN A N 1
ATOM 1300 C CA . ASN A 1 179 ? 9.5 -8.383 8.086 1 94 179 ASN A CA 1
ATOM 1301 C C . ASN A 1 179 ? 9.406 -6.879 7.82 1 94 179 ASN A C 1
ATOM 1303 O O . ASN A 1 179 ? 9.883 -6.391 6.793 1 94 179 ASN A O 1
ATOM 1307 N N . VAL A 1 180 ? 8.602 -6.262 8.656 1 98.12 180 VAL A N 1
ATOM 1308 C CA . VAL A 1 180 ? 8.508 -4.809 8.656 1 98.12 180 VAL A CA 1
ATOM 1309 C C . VAL A 1 180 ? 8.984 -4.254 9.992 1 98.12 180 VAL A C 1
ATOM 1311 O O . VAL A 1 180 ? 8.578 -4.734 11.055 1 98.12 180 VAL A O 1
ATOM 1314 N N . ARG A 1 181 ? 9.859 -3.262 9.938 1 98.69 181 ARG A N 1
ATOM 1315 C CA . ARG A 1 181 ? 10.336 -2.557 11.125 1 98.69 181 ARG A CA 1
ATOM 1316 C C . ARG A 1 181 ? 9.961 -1.08 11.07 1 98.69 181 ARG A C 1
ATOM 1318 O O . ARG A 1 181 ? 10.398 -0.356 10.172 1 98.69 181 ARG A O 1
ATOM 1325 N N . ILE A 1 182 ? 9.195 -0.665 12.016 1 98.88 182 ILE A N 1
ATOM 1326 C CA . ILE A 1 182 ? 8.75 0.72 12.133 1 98.88 182 ILE A CA 1
ATOM 1327 C C . ILE A 1 182 ? 9.359 1.345 13.391 1 98.88 182 ILE A C 1
ATOM 1329 O O . ILE A 1 182 ? 9.266 0.776 14.484 1 98.88 182 ILE A O 1
ATOM 1333 N N . GLY A 1 183 ? 9.93 2.527 13.273 1 98.75 183 GLY A N 1
ATOM 1334 C CA . GLY A 1 183 ? 10.617 3.182 14.367 1 98.75 183 GLY A CA 1
ATOM 1335 C C . GLY A 1 183 ? 9.68 3.857 15.352 1 98.75 183 GLY A C 1
ATOM 1336 O O . GLY A 1 183 ? 8.508 3.49 15.445 1 98.75 183 GLY A O 1
ATOM 1337 N N . ASP A 1 184 ? 10.273 4.836 16.109 1 98.75 184 ASP A N 1
ATOM 1338 C CA . ASP A 1 184 ? 9.539 5.598 17.109 1 98.75 184 ASP A CA 1
ATOM 1339 C C . ASP A 1 184 ? 8.93 6.859 16.516 1 98.75 184 ASP A C 1
ATOM 1341 O O . ASP A 1 184 ? 9.492 7.453 15.594 1 98.75 184 ASP A O 1
ATOM 1345 N N . ASP A 1 185 ? 7.754 7.227 17.031 1 98.25 185 ASP A N 1
ATOM 1346 C CA . ASP A 1 185 ? 7.121 8.492 16.672 1 98.25 185 ASP A CA 1
ATOM 1347 C C . ASP A 1 185 ? 6.758 8.516 15.188 1 98.25 185 ASP A C 1
ATOM 1349 O O . ASP A 1 185 ? 6.91 9.539 14.523 1 98.25 185 ASP A O 1
ATOM 1353 N N . VAL A 1 186 ? 6.41 7.355 14.727 1 98.81 186 VAL A N 1
ATOM 1354 C CA . VAL A 1 186 ? 5.992 7.238 13.336 1 98.81 186 VAL A CA 1
ATOM 1355 C C . VAL A 1 186 ? 4.469 7.309 13.25 1 98.81 186 VAL A C 1
ATOM 1357 O O . VAL A 1 186 ? 3.764 6.711 14.062 1 98.81 186 VAL A O 1
ATOM 1360 N N . GLU A 1 187 ? 3.951 8.023 12.281 1 98.56 187 GLU A N 1
ATOM 1361 C CA . GLU A 1 187 ? 2.527 8.07 11.969 1 98.56 187 GLU A CA 1
ATOM 1362 C C . GLU A 1 187 ? 2.252 7.48 10.586 1 98.56 187 GLU A C 1
ATOM 1364 O O . GLU A 1 187 ? 2.807 7.941 9.586 1 98.56 187 GLU A O 1
ATOM 1369 N N . ILE A 1 188 ? 1.45 6.465 10.531 1 98.81 188 ILE A N 1
ATOM 1370 C CA . ILE A 1 188 ? 0.991 5.906 9.266 1 98.81 188 ILE A CA 1
ATOM 1371 C C . ILE A 1 188 ? -0.524 6.062 9.156 1 98.81 188 ILE A C 1
ATOM 1373 O O . ILE A 1 188 ? -1.268 5.613 10.031 1 98.81 188 ILE A O 1
ATOM 1377 N N . GLY A 1 189 ? -0.999 6.625 8.109 1 98.38 189 GLY A N 1
ATOM 1378 C CA . GLY A 1 189 ? -2.412 6.914 7.91 1 98.38 189 GLY A CA 1
ATOM 1379 C C . GLY A 1 189 ? -3.242 5.668 7.66 1 98.38 189 GLY A C 1
ATOM 1380 O O . GLY A 1 189 ? -2.758 4.547 7.828 1 98.38 189 GLY A O 1
ATOM 1381 N N . ALA A 1 190 ? -4.531 5.906 7.305 1 98.44 190 ALA A N 1
ATOM 1382 C CA . ALA A 1 190 ? -5.492 4.82 7.102 1 98.44 190 ALA A CA 1
ATOM 1383 C C . ALA A 1 190 ? -5.305 4.172 5.734 1 98.44 190 ALA A C 1
ATOM 1385 O O . ALA A 1 190 ? -4.914 4.84 4.773 1 98.44 190 ALA A O 1
ATOM 1386 N N . LEU A 1 191 ? -5.578 2.842 5.707 1 98.38 191 LEU A N 1
ATOM 1387 C CA . LEU A 1 191 ? -5.719 2.092 4.465 1 98.38 191 LEU A CA 1
ATOM 1388 C C . LEU A 1 191 ? -4.402 2.066 3.695 1 98.38 191 LEU A C 1
ATOM 1390 O O . LEU A 1 191 ? -4.395 2.131 2.465 1 98.38 191 LEU A O 1
ATOM 1394 N N . CYS A 1 192 ? -3.297 2.102 4.457 1 98.62 192 CYS A N 1
ATOM 1395 C CA . CYS A 1 192 ? -1.987 1.914 3.846 1 98.62 192 CYS A CA 1
ATOM 1396 C C . CYS A 1 192 ? -1.651 0.433 3.719 1 98.62 192 CYS A C 1
ATOM 1398 O O . CYS A 1 192 ? -2.201 -0.397 4.445 1 98.62 192 CYS A O 1
ATOM 1400 N N . ALA A 1 193 ? -0.844 0.101 2.742 1 98.56 193 ALA A N 1
ATOM 1401 C CA . ALA A 1 193 ? -0.255 -1.227 2.592 1 98.56 193 ALA A CA 1
ATOM 1402 C C . ALA A 1 193 ? 1.268 -1.164 2.666 1 98.56 193 ALA A C 1
ATOM 1404 O O . ALA A 1 193 ? 1.915 -0.585 1.792 1 98.56 193 ALA A O 1
ATOM 1405 N N . VAL A 1 194 ? 1.857 -1.792 3.705 1 98.69 194 VAL A N 1
ATOM 1406 C CA . VAL A 1 194 ? 3.307 -1.854 3.863 1 98.69 194 VAL A CA 1
ATOM 1407 C C . VAL A 1 194 ? 3.787 -3.289 3.654 1 98.69 194 VAL A C 1
ATOM 1409 O O . VAL A 1 194 ? 3.527 -4.164 4.484 1 98.69 194 VAL A O 1
ATOM 1412 N N . GLY A 1 195 ? 4.477 -3.461 2.539 1 97.62 195 GLY A N 1
ATOM 1413 C CA . GLY A 1 195 ? 4.957 -4.797 2.221 1 97.62 195 GLY A CA 1
ATOM 1414 C C . GLY A 1 195 ? 6.148 -5.219 3.061 1 97.62 195 GLY A C 1
ATOM 1415 O O . GLY A 1 195 ? 7.027 -4.406 3.352 1 97.62 195 GLY A O 1
ATOM 1416 N N . ARG A 1 196 ? 6.117 -6.445 3.445 1 95.88 196 ARG A N 1
ATOM 1417 C CA . ARG A 1 196 ? 7.289 -6.992 4.117 1 95.88 196 ARG A CA 1
ATOM 1418 C C . ARG A 1 196 ? 8.422 -7.25 3.127 1 95.88 196 ARG A C 1
ATOM 1420 O O . ARG A 1 196 ? 8.172 -7.43 1.932 1 95.88 196 ARG A O 1
ATOM 1427 N N . GLY A 1 197 ? 9.586 -7.266 3.625 1 92.19 197 GLY A N 1
ATOM 1428 C CA . GLY A 1 197 ? 10.734 -7.508 2.756 1 92.19 197 GLY A CA 1
ATOM 1429 C C . GLY A 1 197 ? 10.82 -8.938 2.27 1 92.19 197 GLY A C 1
ATOM 1430 O O . GLY A 1 197 ? 10.258 -9.844 2.895 1 92.19 197 GLY A O 1
ATOM 1431 N N . THR A 1 198 ? 11.477 -9.102 1.082 1 86.25 198 THR A N 1
ATOM 1432 C CA . THR A 1 198 ? 11.656 -10.445 0.548 1 86.25 198 THR A CA 1
ATOM 1433 C C . THR A 1 198 ? 12.57 -11.273 1.452 1 86.25 198 THR A C 1
ATOM 1435 O O . THR A 1 198 ? 12.219 -12.375 1.859 1 86.25 198 THR A O 1
ATOM 1438 N N . ILE A 1 199 ? 13.734 -10.688 1.744 1 86.31 199 ILE A N 1
ATOM 1439 C CA . ILE A 1 199 ? 14.688 -11.32 2.646 1 86.31 199 ILE A CA 1
ATOM 1440 C C . ILE A 1 199 ? 14.961 -10.398 3.834 1 86.31 199 ILE A C 1
ATOM 1442 O O . ILE A 1 199 ? 14.664 -10.742 4.98 1 86.31 199 ILE A O 1
ATOM 1446 N N . ASP A 1 200 ? 15.391 -9.227 3.506 1 88.56 200 ASP A N 1
ATOM 1447 C CA . ASP A 1 200 ? 15.578 -8.219 4.551 1 88.56 200 ASP A CA 1
ATOM 1448 C C . ASP A 1 200 ? 14.266 -7.5 4.859 1 88.56 200 ASP A C 1
ATOM 1450 O O . ASP A 1 200 ? 13.266 -7.695 4.164 1 88.56 200 ASP A O 1
ATOM 1454 N N . ASP A 1 201 ? 14.336 -6.688 5.922 1 93.25 201 ASP A N 1
ATOM 1455 C CA . ASP A 1 201 ? 13.102 -6.055 6.367 1 93.25 201 ASP A CA 1
ATOM 1456 C C . ASP A 1 201 ? 12.812 -4.781 5.578 1 93.25 201 ASP A C 1
ATOM 1458 O O . ASP A 1 201 ? 13.742 -4.133 5.078 1 93.25 201 ASP A O 1
ATOM 1462 N N . THR A 1 202 ? 11.555 -4.516 5.305 1 96.75 202 THR A N 1
ATOM 1463 C CA . THR A 1 202 ? 11.133 -3.148 5.023 1 96.75 202 THR A CA 1
ATOM 1464 C C . THR A 1 202 ? 11.242 -2.283 6.277 1 96.75 202 THR A C 1
ATOM 1466 O O . THR A 1 202 ? 10.812 -2.695 7.359 1 96.75 202 THR A O 1
ATOM 1469 N N . VAL A 1 203 ? 11.82 -1.029 6.145 1 98.44 203 VAL A N 1
ATOM 1470 C CA . VAL A 1 203 ? 12.133 -0.239 7.328 1 98.44 203 VAL A CA 1
ATOM 1471 C C . VAL A 1 203 ? 11.562 1.17 7.176 1 98.44 203 VAL A C 1
ATOM 1473 O O . VAL A 1 203 ? 11.695 1.787 6.117 1 98.44 203 VAL A O 1
ATOM 1476 N N . ILE A 1 204 ? 10.93 1.67 8.234 1 98.88 204 ILE A N 1
ATOM 1477 C CA . ILE A 1 204 ? 10.484 3.057 8.344 1 98.88 204 ILE A CA 1
ATOM 1478 C C . ILE A 1 204 ? 11.141 3.709 9.562 1 98.88 204 ILE A C 1
ATOM 1480 O O . ILE A 1 204 ? 10.922 3.275 10.695 1 98.88 204 ILE A O 1
ATOM 1484 N N . GLY A 1 205 ? 11.852 4.785 9.328 1 98.81 205 GLY A N 1
ATOM 1485 C CA . GLY A 1 205 ? 12.648 5.418 10.375 1 98.81 205 GLY A CA 1
ATOM 1486 C C . GLY A 1 205 ? 11.82 6.289 11.305 1 98.81 205 GLY A C 1
ATOM 1487 O O . GLY A 1 205 ? 10.664 6.605 11.008 1 98.81 205 GLY A O 1
ATOM 1488 N N . ASN A 1 206 ? 12.508 6.754 12.344 1 98.75 206 ASN A N 1
ATOM 1489 C CA . ASN A 1 206 ? 11.859 7.5 13.414 1 98.75 206 ASN A CA 1
ATOM 1490 C C . ASN A 1 206 ? 11.281 8.82 12.898 1 98.75 206 ASN A C 1
ATOM 1492 O O . ASN A 1 206 ? 11.852 9.445 12.008 1 98.75 206 ASN A O 1
ATOM 1496 N N . ASN A 1 207 ? 10.141 9.203 13.484 1 98.62 207 ASN A N 1
ATOM 1497 C CA . ASN A 1 207 ? 9.562 10.523 13.289 1 98.62 207 ASN A CA 1
ATOM 1498 C C . ASN A 1 207 ? 9.18 10.75 11.828 1 98.62 207 ASN A C 1
ATOM 1500 O O . ASN A 1 207 ? 9.352 11.852 11.297 1 98.62 207 ASN A O 1
ATOM 1504 N N . THR A 1 208 ? 8.883 9.695 11.172 1 98.75 208 THR A N 1
ATOM 1505 C CA . THR A 1 208 ? 8.383 9.766 9.797 1 98.75 208 THR A CA 1
ATOM 1506 C C . THR A 1 208 ? 6.859 9.711 9.773 1 98.75 208 THR A C 1
ATOM 1508 O O . THR A 1 208 ? 6.254 8.914 10.5 1 98.75 208 THR A O 1
ATOM 1511 N N . HIS A 1 209 ? 6.246 10.633 8.984 1 98.81 209 HIS A N 1
ATOM 1512 C CA . HIS A 1 209 ? 4.793 10.711 8.883 1 98.81 209 HIS A CA 1
ATOM 1513 C C . HIS A 1 209 ? 4.316 10.359 7.477 1 98.81 209 HIS A C 1
ATOM 1515 O O . HIS A 1 209 ? 4.754 10.969 6.5 1 98.81 209 HIS A O 1
ATOM 1521 N N . ILE A 1 210 ? 3.398 9.422 7.441 1 98.75 210 ILE A N 1
ATOM 1522 C CA . ILE A 1 210 ? 2.863 8.898 6.188 1 98.75 210 ILE A CA 1
ATOM 1523 C C . ILE A 1 210 ? 1.353 9.109 6.145 1 98.75 210 ILE A C 1
ATOM 1525 O O . ILE A 1 210 ? 0.637 8.711 7.066 1 98.75 210 ILE A O 1
ATOM 1529 N N . GLY A 1 211 ? 0.862 9.672 5.074 1 98.31 211 GLY A N 1
ATOM 1530 C CA . GLY A 1 211 ? -0.559 9.93 4.906 1 98.31 211 GLY A CA 1
ATOM 1531 C C . GLY A 1 211 ? -1.359 8.68 4.594 1 98.31 211 GLY A C 1
ATOM 1532 O O . GLY A 1 211 ? -0.844 7.562 4.695 1 98.31 211 GLY A O 1
ATOM 1533 N N . PRO A 1 212 ? -2.662 8.883 4.27 1 98.19 212 PRO A N 1
ATOM 1534 C CA . PRO A 1 212 ? -3.535 7.734 4.027 1 98.19 212 PRO A CA 1
ATOM 1535 C C . PRO A 1 212 ? -3.346 7.129 2.639 1 98.19 212 PRO A C 1
ATOM 1537 O O . PRO A 1 212 ? -2.961 7.832 1.702 1 98.19 212 PRO A O 1
ATOM 1540 N N . GLN A 1 213 ? -3.617 5.801 2.547 1 98 213 GLN A N 1
ATOM 1541 C CA . GLN A 1 213 ? -3.707 5.082 1.28 1 98 213 GLN A CA 1
ATOM 1542 C C . GLN A 1 213 ? -2.363 5.078 0.555 1 98 213 GLN A C 1
ATOM 1544 O O . GLN A 1 213 ? -2.314 5.207 -0.671 1 98 213 GLN A O 1
ATOM 1549 N N . VAL A 1 214 ? -1.269 5.062 1.336 1 98.56 214 VAL A N 1
ATOM 1550 C CA . VAL A 1 214 ? 0.068 4.957 0.759 1 98.56 214 VAL A CA 1
ATOM 1551 C C . VAL A 1 214 ? 0.467 3.49 0.637 1 98.56 214 VAL A C 1
ATOM 1553 O O . VAL A 1 214 ? 0.196 2.689 1.535 1 98.56 214 VAL A O 1
ATOM 1556 N N . ASN A 1 215 ? 1.083 3.117 -0.488 1 98.56 215 ASN A N 1
ATOM 1557 C CA . ASN A 1 215 ? 1.708 1.81 -0.655 1 98.56 215 ASN A CA 1
ATOM 1558 C C . ASN A 1 215 ? 3.219 1.881 -0.457 1 98.56 215 ASN A C 1
ATOM 1560 O O . ASN A 1 215 ? 3.9 2.66 -1.126 1 98.56 215 ASN A O 1
ATOM 1564 N N . ILE A 1 216 ? 3.75 1.089 0.406 1 98.5 216 ILE A N 1
ATOM 1565 C CA . ILE A 1 216 ? 5.188 0.931 0.591 1 98.5 216 ILE A CA 1
ATOM 1566 C C . ILE A 1 216 ? 5.609 -0.481 0.189 1 98.5 216 ILE A C 1
ATOM 1568 O O . ILE A 1 216 ? 5.305 -1.449 0.891 1 98.5 216 ILE A O 1
ATOM 1572 N N . GLY A 1 217 ? 6.328 -0.548 -0.927 1 97.44 217 GLY A N 1
ATOM 1573 C CA . GLY A 1 217 ? 6.723 -1.838 -1.473 1 97.44 217 GLY A CA 1
ATOM 1574 C C . GLY A 1 217 ? 7.75 -2.559 -0.621 1 97.44 217 GLY A C 1
ATOM 1575 O O . GLY A 1 217 ? 8.359 -1.958 0.264 1 97.44 217 GLY A O 1
ATOM 1576 N N . HIS A 1 218 ? 7.891 -3.797 -0.94 1 93.62 218 HIS A N 1
ATOM 1577 C CA . HIS A 1 218 ? 8.805 -4.668 -0.214 1 93.62 218 HIS A CA 1
ATOM 1578 C C . HIS A 1 218 ? 10.234 -4.121 -0.253 1 93.62 218 HIS A C 1
ATOM 1580 O O . HIS A 1 218 ? 10.633 -3.492 -1.234 1 93.62 218 HIS A O 1
ATOM 1586 N N . ASN A 1 219 ? 10.992 -4.367 0.8 1 91.62 219 ASN A N 1
ATOM 1587 C CA . ASN A 1 219 ? 12.422 -4.102 0.879 1 91.62 219 ASN A CA 1
ATOM 1588 C C . ASN A 1 219 ? 12.719 -2.604 0.951 1 91.62 219 ASN A C 1
ATOM 1590 O O . ASN A 1 219 ? 13.875 -2.191 0.954 1 91.62 219 ASN A O 1
ATOM 1594 N N . SER A 1 220 ? 11.719 -1.775 0.994 1 96.75 220 SER A N 1
ATOM 1595 C CA . SER A 1 220 ? 11.969 -0.337 1 1 96.75 220 SER A CA 1
ATOM 1596 C C . SER A 1 220 ? 12.516 0.124 2.346 1 96.75 220 SER A C 1
ATOM 1598 O O . SER A 1 220 ? 12.211 -0.467 3.383 1 96.75 220 SER A O 1
ATOM 1600 N N . VAL A 1 221 ? 13.352 1.15 2.27 1 97.81 221 VAL A N 1
ATOM 1601 C CA . VAL A 1 221 ? 13.945 1.761 3.453 1 97.81 221 VAL A CA 1
ATOM 1602 C C . VAL A 1 221 ? 13.648 3.258 3.469 1 97.81 221 VAL A C 1
ATOM 1604 O O . VAL A 1 221 ? 14.148 4.004 2.625 1 97.81 221 VAL A O 1
ATOM 1607 N N . ILE A 1 222 ? 12.867 3.689 4.41 1 98.81 222 ILE A N 1
ATOM 1608 C CA . ILE A 1 222 ? 12.547 5.098 4.594 1 98.81 222 ILE A CA 1
ATOM 1609 C C . ILE A 1 222 ? 13.281 5.641 5.816 1 98.81 222 ILE A C 1
ATOM 1611 O O . ILE A 1 222 ? 13.188 5.074 6.91 1 98.81 222 ILE A O 1
ATOM 1615 N N . GLY A 1 223 ? 13.953 6.727 5.629 1 98.5 223 GLY A N 1
ATOM 1616 C CA . GLY A 1 223 ? 14.742 7.324 6.691 1 98.5 223 GLY A CA 1
ATOM 1617 C C . GLY A 1 223 ? 13.898 8 7.758 1 98.5 223 GLY A C 1
ATOM 1618 O O . GLY A 1 223 ? 12.742 7.629 7.969 1 98.5 223 GLY A O 1
ATOM 1619 N N . MET A 1 224 ? 14.562 8.969 8.43 1 98.62 224 MET A N 1
ATOM 1620 C CA . MET A 1 224 ? 13.922 9.656 9.547 1 98.62 224 MET A CA 1
ATOM 1621 C C . MET A 1 224 ? 13.359 11 9.109 1 98.62 224 MET A C 1
ATOM 1623 O O . MET A 1 224 ? 13.891 11.641 8.195 1 98.62 224 MET A O 1
ATOM 1627 N N . ARG A 1 225 ? 12.258 11.414 9.812 1 98.56 225 ARG A N 1
ATOM 1628 C CA . ARG A 1 225 ? 11.664 12.734 9.648 1 98.56 225 ARG A CA 1
ATOM 1629 C C . ARG A 1 225 ? 11.242 12.969 8.203 1 98.56 225 ARG A C 1
ATOM 1631 O O . ARG A 1 225 ? 11.43 14.062 7.66 1 98.56 225 ARG A O 1
ATOM 1638 N N . CYS A 1 226 ? 10.805 11.93 7.594 1 98.75 226 CYS A N 1
ATOM 1639 C CA . CYS A 1 226 ? 10.242 12.047 6.25 1 98.75 226 CYS A CA 1
ATOM 1640 C C . CYS A 1 226 ? 8.75 12.344 6.305 1 98.75 226 CYS A C 1
ATOM 1642 O O . CYS A 1 226 ? 8.094 12.047 7.301 1 98.75 226 CYS A O 1
ATOM 1644 N N . GLN A 1 227 ? 8.258 12.969 5.32 1 98.69 227 GLN A N 1
ATOM 1645 C CA . GLN A 1 227 ? 6.832 13.195 5.105 1 98.69 227 GLN A CA 1
ATOM 1646 C C . GLN A 1 227 ? 6.383 12.625 3.764 1 98.69 227 GLN A C 1
ATOM 1648 O O . GLN A 1 227 ? 6.918 12.992 2.715 1 98.69 227 GLN A O 1
ATOM 1653 N N . ILE A 1 228 ? 5.449 11.758 3.822 1 98.62 228 ILE A N 1
ATOM 1654 C CA . ILE A 1 228 ? 4.887 11.172 2.611 1 98.62 228 ILE A CA 1
ATOM 1655 C C . ILE A 1 228 ? 3.377 11.398 2.58 1 98.62 228 ILE A C 1
ATOM 1657 O O . ILE A 1 228 ? 2.637 10.805 3.369 1 98.62 228 ILE A O 1
ATOM 1661 N N . ALA A 1 229 ? 2.953 12.203 1.68 1 97.81 229 ALA A N 1
ATOM 1662 C CA . ALA A 1 229 ? 1.537 12.547 1.59 1 97.81 229 ALA A CA 1
ATOM 1663 C C . ALA A 1 229 ? 0.73 11.406 0.979 1 97.81 229 ALA A C 1
ATOM 1665 O O . ALA A 1 229 ? 1.3 10.469 0.413 1 97.81 229 ALA A O 1
ATOM 1666 N N . GLY A 1 230 ? -0.539 11.531 1.044 1 97.31 230 GLY A N 1
ATOM 1667 C CA . GLY A 1 230 ? -1.452 10.43 0.774 1 97.31 230 GLY A CA 1
ATOM 1668 C C . GLY A 1 230 ? -1.405 9.961 -0.667 1 97.31 230 GLY A C 1
ATOM 1669 O O . GLY A 1 230 ? -1.106 10.742 -1.573 1 97.31 230 GLY A O 1
ATOM 1670 N N . ARG A 1 231 ? -1.751 8.609 -0.819 1 95.94 231 ARG A N 1
ATOM 1671 C CA . ARG A 1 231 ? -2.004 7.949 -2.094 1 95.94 231 ARG A CA 1
ATOM 1672 C C . ARG A 1 231 ? -0.724 7.832 -2.914 1 95.94 231 ARG A C 1
ATOM 1674 O O . ARG A 1 231 ? -0.774 7.609 -4.125 1 95.94 231 ARG A O 1
ATOM 1681 N N . SER A 1 232 ? 0.443 8.039 -2.303 1 97.25 232 SER A N 1
ATOM 1682 C CA . SER A 1 232 ? 1.7 7.805 -3.004 1 97.25 232 SER A CA 1
ATOM 1683 C C . SER A 1 232 ? 2.006 6.312 -3.104 1 97.25 232 SER A C 1
ATOM 1685 O O . SER A 1 232 ? 1.61 5.535 -2.232 1 97.25 232 SER A O 1
ATOM 1687 N N . HIS A 1 233 ? 2.625 5.961 -4.191 1 98 233 HIS A N 1
ATOM 1688 C CA . HIS A 1 233 ? 3.039 4.582 -4.414 1 98 233 HIS A CA 1
ATOM 1689 C C . HIS A 1 233 ? 4.559 4.457 -4.438 1 98 233 HIS A C 1
ATOM 1691 O O . HIS A 1 233 ? 5.211 4.957 -5.355 1 98 233 HIS A O 1
ATOM 1697 N N . LEU A 1 234 ? 5.094 3.779 -3.484 1 98.19 234 LEU A N 1
ATOM 1698 C CA . LEU A 1 234 ? 6.496 3.375 -3.477 1 98.19 234 LEU A CA 1
ATOM 1699 C C . LEU A 1 234 ? 6.645 1.917 -3.896 1 98.19 234 LEU A C 1
ATOM 1701 O O . LEU A 1 234 ? 6.242 1.011 -3.164 1 98.19 234 LEU A O 1
ATOM 1705 N N . SER A 1 235 ? 7.215 1.726 -5.062 1 96.62 235 SER A N 1
ATOM 1706 C CA . SER A 1 235 ? 7.477 0.353 -5.488 1 96.62 235 SER A CA 1
ATOM 1707 C C . SER A 1 235 ? 8.523 -0.312 -4.598 1 96.62 235 SER A C 1
ATOM 1709 O O . SER A 1 235 ? 8.938 0.258 -3.584 1 96.62 235 SER A O 1
ATOM 1711 N N . GLY A 1 236 ? 8.852 -1.516 -4.93 1 94.44 236 GLY A N 1
ATOM 1712 C CA . GLY A 1 236 ? 9.781 -2.264 -4.098 1 94.44 236 GLY A CA 1
ATOM 1713 C C . GLY A 1 236 ? 11.172 -1.671 -4.082 1 94.44 236 GLY A C 1
ATOM 1714 O O . GLY A 1 236 ? 11.617 -1.08 -5.07 1 94.44 236 GLY A O 1
ATOM 1715 N N . SER A 1 237 ? 11.867 -1.814 -2.961 1 93 237 SER A N 1
ATOM 1716 C CA . SER A 1 237 ? 13.297 -1.543 -2.803 1 93 237 SER A CA 1
ATOM 1717 C C . SER A 1 237 ? 13.609 -0.067 -3.025 1 93 237 SER A C 1
ATOM 1719 O O . SER A 1 237 ? 14.68 0.279 -3.529 1 93 237 SER A O 1
ATOM 1721 N N . VAL A 1 238 ? 12.664 0.776 -2.762 1 96.75 238 VAL A N 1
ATOM 1722 C CA . VAL A 1 238 ? 12.891 2.217 -2.803 1 96.75 238 VAL A CA 1
ATOM 1723 C C . VAL A 1 238 ? 13.617 2.658 -1.533 1 96.75 238 VAL A C 1
ATOM 1725 O O . VAL A 1 238 ? 13.359 2.131 -0.448 1 96.75 238 VAL A O 1
ATOM 1728 N N . VAL A 1 239 ? 14.523 3.621 -1.706 1 97.75 239 VAL A N 1
ATOM 1729 C CA . VAL A 1 239 ? 15.195 4.223 -0.559 1 97.75 239 VAL A CA 1
ATOM 1730 C C . VAL A 1 239 ? 14.82 5.699 -0.456 1 97.75 239 VAL A C 1
ATOM 1732 O O . VAL A 1 239 ? 15.016 6.465 -1.402 1 97.75 239 VAL A O 1
ATOM 1735 N N . ILE A 1 240 ? 14.25 6.121 0.59 1 98.75 240 ILE A N 1
ATOM 1736 C CA . ILE A 1 240 ? 13.984 7.52 0.91 1 98.75 240 ILE A CA 1
ATOM 1737 C C . ILE A 1 240 ? 14.883 7.965 2.062 1 98.75 240 ILE A C 1
ATOM 1739 O O . ILE A 1 240 ? 14.758 7.461 3.182 1 98.75 240 ILE A O 1
ATOM 1743 N N . GLU A 1 241 ? 15.727 8.875 1.793 1 98.62 241 GLU A N 1
ATOM 1744 C CA . GLU A 1 241 ? 16.672 9.312 2.811 1 98.62 241 GLU A CA 1
ATOM 1745 C C . GLU A 1 241 ? 16.062 10.359 3.736 1 98.62 241 GLU A C 1
ATOM 1747 O O . GLU A 1 241 ? 14.922 10.797 3.516 1 98.62 241 GLU A O 1
ATOM 1752 N N . ASP A 1 242 ? 16.859 10.781 4.734 1 98.69 242 ASP A N 1
ATOM 1753 C CA . ASP A 1 242 ? 16.344 11.578 5.848 1 98.69 242 ASP A CA 1
ATOM 1754 C C . ASP A 1 242 ? 15.758 12.898 5.355 1 98.69 242 ASP A C 1
ATOM 1756 O O . ASP A 1 242 ? 16.312 13.531 4.457 1 98.69 242 ASP A O 1
ATOM 1760 N N . GLU A 1 243 ? 14.531 13.266 5.875 1 98.5 243 GLU A N 1
ATOM 1761 C CA . GLU A 1 243 ? 13.93 14.586 5.75 1 98.5 243 GLU A CA 1
ATOM 1762 C C . GLU A 1 243 ? 13.406 14.828 4.34 1 98.5 243 GLU A C 1
ATOM 1764 O O . GLU A 1 243 ? 13.086 15.953 3.973 1 98.5 243 GLU A O 1
ATOM 1769 N N . ALA A 1 244 ? 13.414 13.781 3.533 1 98.56 244 ALA A N 1
ATOM 1770 C CA . ALA A 1 244 ? 12.797 13.922 2.215 1 98.56 244 ALA A CA 1
ATOM 1771 C C . ALA A 1 244 ? 11.289 14.086 2.328 1 98.56 244 ALA A C 1
ATOM 1773 O O . ALA A 1 244 ? 10.672 13.602 3.279 1 98.56 244 ALA A O 1
ATOM 1774 N N . LYS A 1 245 ? 10.672 14.766 1.39 1 98.44 245 LYS A N 1
ATOM 1775 C CA . LYS A 1 245 ? 9.234 15.023 1.349 1 98.44 245 LYS A CA 1
ATOM 1776 C C . LYS A 1 245 ? 8.633 14.562 0.023 1 98.44 245 LYS A C 1
ATOM 1778 O O . LYS A 1 245 ? 9.117 14.945 -1.047 1 98.44 245 LYS A O 1
ATOM 1783 N N . LEU A 1 246 ? 7.703 13.734 0.12 1 98.31 246 LEU A N 1
ATOM 1784 C CA . LEU A 1 246 ? 6.895 13.344 -1.03 1 98.31 246 LEU A CA 1
ATOM 1785 C C . LEU A 1 246 ? 5.477 13.891 -0.907 1 98.31 246 LEU A C 1
ATOM 1787 O O . LEU A 1 246 ? 4.738 13.516 0.008 1 98.31 246 LEU A O 1
ATOM 1791 N N . TRP A 1 247 ? 5.062 14.641 -1.796 1 96.12 247 TRP A N 1
ATOM 1792 C CA . TRP A 1 247 ? 3.711 15.18 -1.758 1 96.12 247 TRP A CA 1
ATOM 1793 C C . TRP A 1 247 ? 2.719 14.219 -2.402 1 96.12 247 TRP A C 1
ATOM 1795 O O . TRP A 1 247 ? 3.062 13.07 -2.705 1 96.12 247 TRP A O 1
ATOM 1805 N N . ALA A 1 248 ? 1.53 14.688 -2.559 1 95.12 248 ALA A N 1
ATOM 1806 C CA . ALA A 1 248 ? 0.43 13.742 -2.748 1 95.12 248 ALA A CA 1
ATOM 1807 C C . ALA A 1 248 ? 0.549 13.023 -4.086 1 95.12 248 ALA A C 1
ATOM 1809 O O . ALA A 1 248 ? 0.911 13.633 -5.098 1 95.12 248 ALA A O 1
ATOM 1810 N N . ASN A 1 249 ? 0.249 11.68 -4.023 1 95.62 249 ASN A N 1
ATOM 1811 C CA . ASN A 1 249 ? -0.013 10.852 -5.199 1 95.62 249 ASN A CA 1
ATOM 1812 C C . ASN A 1 249 ? 1.222 10.734 -6.09 1 95.62 249 ASN A C 1
ATOM 1814 O O . ASN A 1 249 ? 1.112 10.758 -7.316 1 95.62 249 ASN A O 1
ATOM 1818 N N . CYS A 1 250 ? 2.408 10.648 -5.551 1 95.75 250 CYS A N 1
ATOM 1819 C CA . CYS A 1 250 ? 3.627 10.367 -6.301 1 95.75 250 CYS A CA 1
ATOM 1820 C C . CYS A 1 250 ? 3.748 8.883 -6.617 1 95.75 250 CYS A C 1
ATOM 1822 O O . CYS A 1 250 ? 3.137 8.055 -5.945 1 95.75 250 CYS A O 1
ATOM 1824 N N . THR A 1 251 ? 4.473 8.609 -7.668 1 96.56 251 THR A N 1
ATOM 1825 C CA . THR A 1 251 ? 4.785 7.234 -8.055 1 96.56 251 THR A CA 1
ATOM 1826 C C . THR A 1 251 ? 6.297 7.031 -8.156 1 96.56 251 THR A C 1
ATOM 1828 O O . THR A 1 251 ? 6.961 7.684 -8.961 1 96.56 251 THR A O 1
ATOM 1831 N N . LEU A 1 252 ? 6.828 6.16 -7.375 1 97.5 252 LEU A N 1
ATOM 1832 C CA . LEU A 1 252 ? 8.258 5.887 -7.387 1 97.5 252 LEU A CA 1
ATOM 1833 C C . LEU A 1 252 ? 8.539 4.508 -7.977 1 97.5 252 LEU A C 1
ATOM 1835 O O . LEU A 1 252 ? 7.969 3.51 -7.531 1 97.5 252 LEU A O 1
ATOM 1839 N N . LYS A 1 253 ? 9.469 4.496 -8.883 1 95.75 253 LYS A N 1
ATOM 1840 C CA . LYS A 1 253 ? 9.883 3.25 -9.516 1 95.75 253 LYS A CA 1
ATOM 1841 C C . LYS A 1 253 ? 10.703 2.395 -8.555 1 95.75 253 LYS A C 1
ATOM 1843 O O . LYS A 1 253 ? 11.391 2.922 -7.68 1 95.75 253 LYS A O 1
ATOM 1848 N N . ASP A 1 254 ? 10.664 1.107 -8.797 1 93.81 254 ASP A N 1
ATOM 1849 C CA . ASP A 1 254 ? 11.43 0.156 -7.992 1 93.81 254 ASP A CA 1
ATOM 1850 C C . ASP A 1 254 ? 12.914 0.528 -7.957 1 93.81 254 ASP A C 1
ATOM 1852 O O . ASP A 1 254 ? 13.508 0.83 -9 1 93.81 254 ASP A O 1
ATOM 1856 N N . GLY A 1 255 ? 13.438 0.601 -6.77 1 93.06 255 GLY A N 1
ATOM 1857 C CA . GLY A 1 255 ? 14.883 0.705 -6.617 1 93.06 255 GLY A CA 1
ATOM 1858 C C . GLY A 1 255 ? 15.383 2.137 -6.625 1 93.06 255 GLY A C 1
ATOM 1859 O O . GLY A 1 255 ? 16.562 2.389 -6.398 1 93.06 255 GLY A O 1
ATOM 1860 N N . VAL A 1 256 ? 14.531 3.143 -6.867 1 95.31 256 VAL A N 1
ATOM 1861 C CA . VAL A 1 256 ? 15.008 4.52 -6.934 1 95.31 256 VAL A CA 1
ATOM 1862 C C . VAL A 1 256 ? 15.375 5.008 -5.535 1 95.31 256 VAL A C 1
ATOM 1864 O O . VAL A 1 256 ? 14.875 4.488 -4.539 1 95.31 256 VAL A O 1
ATOM 1867 N N . ARG A 1 257 ? 16.219 5.988 -5.551 1 97.75 257 ARG A N 1
ATOM 1868 C CA . ARG A 1 257 ? 16.641 6.637 -4.316 1 97.75 257 ARG A CA 1
ATOM 1869 C C . ARG A 1 257 ? 16.234 8.109 -4.297 1 97.75 257 ARG A C 1
ATOM 1871 O O . ARG A 1 257 ? 16.484 8.836 -5.254 1 97.75 257 ARG A O 1
ATOM 1878 N N . ILE A 1 258 ? 15.578 8.516 -3.25 1 98.5 258 ILE A N 1
ATOM 1879 C CA . ILE A 1 258 ? 15.281 9.922 -2.998 1 98.5 258 ILE A CA 1
ATOM 1880 C C . ILE A 1 258 ? 16.25 10.477 -1.959 1 98.5 258 ILE A C 1
ATOM 1882 O O . ILE A 1 258 ? 16.219 10.07 -0.793 1 98.5 258 ILE A O 1
ATOM 1886 N N . GLY A 1 259 ? 17.062 11.391 -2.346 1 98.31 259 GLY A N 1
ATOM 1887 C CA . GLY A 1 259 ? 18.125 11.898 -1.502 1 98.31 259 GLY A CA 1
ATOM 1888 C C . GLY A 1 259 ? 17.625 12.68 -0.3 1 98.31 259 GLY A C 1
AT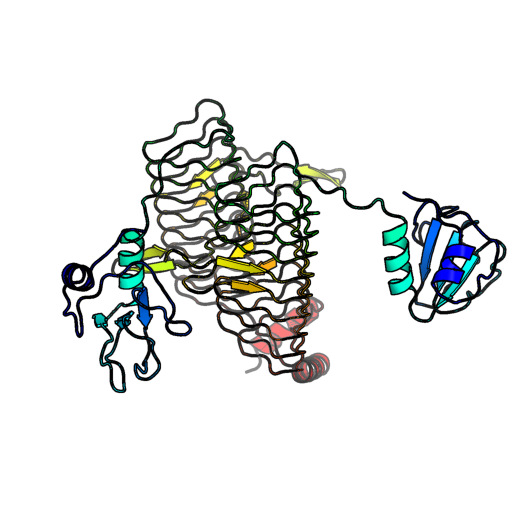OM 1889 O O . GLY A 1 259 ? 16.484 13.148 -0.291 1 98.31 259 GLY A O 1
ATOM 1890 N N . ALA A 1 260 ? 18.578 12.891 0.629 1 98.38 260 ALA A N 1
ATOM 1891 C CA . ALA A 1 260 ? 18.234 13.578 1.875 1 98.38 260 ALA A CA 1
ATOM 1892 C C . ALA A 1 260 ? 17.734 14.992 1.604 1 98.38 260 ALA A C 1
ATOM 1894 O O . ALA A 1 260 ? 18.344 15.742 0.838 1 98.38 260 ALA A O 1
ATOM 1895 N N . GLY A 1 261 ? 16.578 15.25 2.184 1 98.06 261 GLY A N 1
ATOM 1896 C CA . GLY A 1 261 ? 16.047 16.594 2.08 1 98.06 261 GLY A CA 1
ATOM 1897 C C . GLY A 1 261 ? 15.453 16.906 0.717 1 98.06 261 GLY A C 1
ATOM 1898 O O . GLY A 1 261 ? 15.031 18.031 0.451 1 98.06 261 GLY A O 1
ATOM 1899 N N . ALA A 1 262 ? 15.375 15.977 -0.162 1 97.81 262 ALA A N 1
ATOM 1900 C CA . ALA A 1 262 ? 14.781 16.172 -1.481 1 97.81 262 ALA A CA 1
ATOM 1901 C C . ALA A 1 262 ? 13.258 16.266 -1.391 1 97.81 262 ALA A C 1
ATOM 1903 O O . ALA A 1 262 ? 12.664 15.82 -0.411 1 97.81 262 ALA A O 1
ATOM 1904 N N . THR A 1 263 ? 12.672 16.891 -2.432 1 97.31 263 THR A N 1
ATOM 1905 C CA . THR A 1 263 ? 11.219 17.047 -2.498 1 97.31 263 THR A CA 1
ATOM 1906 C C . THR A 1 263 ? 10.68 16.516 -3.822 1 97.31 263 THR A C 1
ATOM 1908 O O . THR A 1 263 ? 11.18 16.859 -4.891 1 97.31 263 THR A O 1
ATOM 1911 N N . VAL A 1 264 ? 9.766 15.68 -3.719 1 97.06 264 VAL A N 1
ATOM 1912 C CA . VAL A 1 264 ? 9.047 15.203 -4.891 1 97.06 264 VAL A CA 1
ATOM 1913 C C . VAL A 1 264 ? 7.664 15.852 -4.949 1 97.06 264 VAL A C 1
ATOM 1915 O O . VAL A 1 264 ? 6.844 15.664 -4.047 1 97.06 264 VAL A O 1
ATOM 1918 N N . GLY A 1 265 ? 7.355 16.531 -6.008 1 94.5 265 GLY A N 1
ATOM 1919 C CA . GLY A 1 265 ? 6.102 17.25 -6.156 1 94.5 265 GLY A CA 1
ATOM 1920 C C . GLY A 1 265 ? 4.91 16.328 -6.363 1 94.5 265 GLY A C 1
ATOM 1921 O O . GLY A 1 265 ? 5.078 15.156 -6.711 1 94.5 265 GLY A O 1
ATOM 1922 N N . MET A 1 266 ? 3.762 16.953 -6.133 1 92.81 266 MET A N 1
ATOM 1923 C CA . MET A 1 266 ? 2.531 16.172 -6.234 1 92.81 266 MET A CA 1
ATOM 1924 C C . MET A 1 266 ? 2.393 15.547 -7.621 1 92.81 266 MET A C 1
ATOM 1926 O O . MET A 1 266 ? 2.664 16.203 -8.625 1 92.81 266 MET A O 1
ATOM 1930 N N . GLY A 1 267 ? 1.957 14.266 -7.559 1 92.69 267 GLY A N 1
ATOM 1931 C CA . GLY A 1 267 ? 1.636 13.578 -8.797 1 92.69 267 GLY A CA 1
ATOM 1932 C C . GLY A 1 267 ? 2.863 13.172 -9.594 1 92.69 267 GLY A C 1
ATOM 1933 O O . GLY A 1 267 ? 2.748 12.539 -10.641 1 92.69 267 GLY A O 1
ATOM 1934 N N . ALA A 1 268 ? 4.062 13.453 -9.156 1 92.38 268 ALA A N 1
ATOM 1935 C CA . ALA A 1 268 ? 5.281 13.227 -9.93 1 92.38 268 ALA A CA 1
ATOM 1936 C C . ALA A 1 268 ? 5.586 11.734 -10.055 1 92.38 268 ALA A C 1
ATOM 1938 O O . ALA A 1 268 ? 5.398 10.977 -9.102 1 92.38 268 ALA A O 1
ATOM 1939 N N . LEU A 1 269 ? 5.992 11.375 -11.211 1 93.81 269 LEU A N 1
ATOM 1940 C CA . LEU A 1 269 ? 6.539 10.055 -11.484 1 93.81 269 LEU A CA 1
ATOM 1941 C C . LEU A 1 269 ? 8.062 10.078 -11.422 1 93.81 269 LEU A C 1
ATOM 1943 O O . LEU A 1 269 ? 8.711 10.75 -12.227 1 93.81 269 LEU A O 1
ATOM 1947 N N . VAL A 1 270 ? 8.633 9.328 -10.547 1 95.19 270 VAL A N 1
ATOM 1948 C CA . VAL A 1 270 ? 10.086 9.305 -10.375 1 95.19 270 VAL A CA 1
ATOM 1949 C C . VAL A 1 270 ? 10.641 7.965 -10.836 1 95.19 270 VAL A C 1
ATOM 1951 O O . VAL A 1 270 ? 10.422 6.934 -10.195 1 95.19 270 VAL A O 1
ATOM 1954 N N . ASN A 1 271 ? 11.406 7.996 -11.875 1 93.62 271 ASN A N 1
ATOM 1955 C CA . ASN A 1 271 ? 11.977 6.758 -12.398 1 93.62 271 ASN A CA 1
ATOM 1956 C C . ASN A 1 271 ? 13.5 6.785 -12.367 1 93.62 271 ASN A C 1
ATOM 1958 O O . ASN A 1 271 ? 14.156 5.891 -12.906 1 93.62 271 ASN A O 1
ATOM 1962 N N . HIS A 1 272 ? 14.078 7.883 -11.852 1 92.94 272 HIS A N 1
ATOM 1963 C CA . HIS A 1 272 ? 15.508 7.992 -11.586 1 92.94 272 HIS A CA 1
ATOM 1964 C C . HIS A 1 272 ? 15.766 8.602 -10.203 1 92.94 272 HIS A C 1
ATOM 1966 O O . HIS A 1 272 ? 14.891 9.266 -9.648 1 92.94 272 HIS A O 1
ATOM 1972 N N . ASP A 1 273 ? 16.969 8.406 -9.766 1 96.25 273 ASP A N 1
ATOM 1973 C CA . ASP A 1 273 ? 17.312 8.906 -8.445 1 96.25 273 ASP A CA 1
ATOM 1974 C C . ASP A 1 273 ? 17.172 10.422 -8.367 1 96.25 273 ASP A C 1
ATOM 1976 O O . ASP A 1 273 ? 17.438 11.125 -9.352 1 96.25 273 ASP A O 1
ATOM 1980 N N . VAL A 1 274 ? 16.766 10.906 -7.27 1 96.38 274 VAL A N 1
ATOM 1981 C CA . VAL A 1 274 ? 16.719 12.336 -6.969 1 96.38 274 VAL A CA 1
ATOM 1982 C C . VAL A 1 274 ? 17.844 12.703 -6.004 1 96.38 274 VAL A C 1
ATOM 1984 O O . VAL A 1 274 ? 17.969 12.109 -4.93 1 96.38 274 VAL A O 1
ATOM 1987 N N . LEU A 1 275 ? 18.641 13.625 -6.332 1 96 275 LEU A N 1
ATOM 1988 C CA . LEU A 1 275 ? 19.797 14 -5.52 1 96 275 LEU A CA 1
ATOM 1989 C C . LEU A 1 275 ? 19.359 14.695 -4.238 1 96 275 LEU A C 1
ATOM 1991 O O . LEU A 1 275 ? 18.25 15.242 -4.168 1 96 275 LEU A O 1
ATOM 1995 N N . PRO A 1 276 ? 20.234 14.68 -3.244 1 97 276 PRO A N 1
ATOM 1996 C CA . PRO A 1 276 ? 19.906 15.359 -1.99 1 97 276 PRO A CA 1
ATOM 1997 C C . PRO A 1 276 ? 19.547 16.828 -2.191 1 97 276 PRO A C 1
ATOM 1999 O O . PRO A 1 276 ? 20.219 17.531 -2.949 1 97 276 PRO A O 1
ATOM 2002 N N . GLY A 1 277 ? 18.484 17.172 -1.597 1 96.31 277 GLY A N 1
ATOM 2003 C CA . GLY A 1 277 ? 18.078 18.578 -1.604 1 96.31 277 GLY A CA 1
ATOM 2004 C C . GLY A 1 277 ? 17.391 18.984 -2.891 1 96.31 277 GLY A C 1
ATOM 2005 O O . GLY A 1 277 ? 16.891 20.109 -2.998 1 96.31 277 GLY A O 1
ATOM 2006 N N . GLN A 1 278 ? 17.25 18.172 -3.844 1 94.88 278 GLN A N 1
ATOM 2007 C CA . GLN A 1 278 ? 16.656 18.484 -5.141 1 94.88 278 GLN A CA 1
ATOM 2008 C C . GLN A 1 278 ? 15.141 18.391 -5.09 1 94.88 278 GLN A C 1
ATOM 2010 O O . GLN A 1 278 ? 14.586 17.594 -4.34 1 94.88 278 GLN A O 1
ATOM 2015 N N . THR A 1 279 ? 14.492 19.266 -5.84 1 94.94 279 THR A N 1
ATOM 2016 C CA . THR A 1 279 ? 13.047 19.203 -6.012 1 94.94 279 THR A CA 1
ATOM 2017 C C . THR A 1 279 ? 12.688 18.797 -7.434 1 94.94 279 THR A C 1
ATOM 2019 O O . THR A 1 279 ? 13.18 19.375 -8.406 1 94.94 279 THR A O 1
ATOM 2022 N N . VAL A 1 280 ? 11.875 17.781 -7.527 1 93.56 280 VAL A N 1
ATOM 2023 C CA . VAL A 1 280 ? 11.383 17.344 -8.828 1 93.56 280 VAL A CA 1
ATOM 2024 C C . VAL A 1 280 ? 9.859 17.469 -8.875 1 93.56 280 VAL A C 1
ATOM 2026 O O . VAL A 1 280 ? 9.188 17.391 -7.844 1 93.56 280 VAL A O 1
ATOM 2029 N N . ALA A 1 281 ? 9.336 17.688 -10.039 1 90.69 281 ALA A N 1
ATOM 2030 C CA . ALA A 1 281 ? 7.898 17.891 -10.203 1 90.69 281 ALA A CA 1
ATOM 2031 C C . ALA A 1 281 ? 7.449 17.484 -11.609 1 90.69 281 ALA A C 1
ATOM 2033 O O . ALA A 1 281 ? 8.281 17.188 -12.469 1 90.69 281 ALA A O 1
ATOM 2034 N N . THR A 1 282 ? 6.156 17.359 -11.797 1 87.94 282 THR A N 1
ATOM 2035 C CA . THR A 1 282 ? 5.57 17.062 -13.094 1 87.94 282 THR A CA 1
ATOM 2036 C C . THR A 1 282 ? 4.715 18.234 -13.586 1 87.94 282 THR A C 1
ATOM 2038 O O . THR A 1 282 ? 4.535 19.219 -12.867 1 87.94 282 THR A O 1
ATOM 2041 N N . LEU A 1 283 ? 4.262 18.109 -14.867 1 77 283 LEU A N 1
ATOM 2042 C CA . LEU A 1 283 ? 3.453 19.156 -15.469 1 77 283 LEU A CA 1
ATOM 2043 C C . LEU A 1 283 ? 2.082 19.234 -14.805 1 77 283 LEU A C 1
ATOM 2045 O O . LEU A 1 283 ? 1.43 18.219 -14.594 1 77 283 LEU A O 1
ATOM 2049 N N . PRO A 1 284 ? 1.711 20.531 -14.453 1 72.31 284 PRO A N 1
ATOM 2050 C CA . PRO A 1 284 ? 0.357 20.688 -13.914 1 72.31 284 PRO A CA 1
ATOM 2051 C C . PRO A 1 284 ? -0.723 20.547 -14.984 1 72.31 284 PRO A C 1
ATOM 2053 O O . PRO A 1 284 ? -0.415 20.531 -16.172 1 72.31 284 PRO A O 1
ATOM 2056 N N . ALA A 1 285 ? -1.899 20.391 -14.492 1 69.94 285 ALA A N 1
ATOM 2057 C CA . ALA A 1 285 ? -3.02 20.422 -15.43 1 69.94 285 ALA A CA 1
ATOM 2058 C C . ALA A 1 285 ? -3.133 21.781 -16.094 1 69.94 285 ALA A C 1
ATOM 2060 O O . ALA A 1 285 ? -2.869 22.812 -15.477 1 69.94 285 ALA A O 1
ATOM 2061 N N . ILE A 1 286 ? -3.27 21.672 -17.438 1 69.5 286 ILE A N 1
ATOM 2062 C CA . ILE A 1 286 ? -3.441 22.922 -18.188 1 69.5 286 ILE A CA 1
ATOM 2063 C C . ILE A 1 286 ? -4.793 22.906 -18.906 1 69.5 286 ILE A C 1
ATOM 2065 O O . ILE A 1 286 ? -5.441 21.859 -19 1 69.5 286 ILE A O 1
ATOM 2069 N N . ARG A 1 287 ? -5.207 24.172 -19.172 1 70.44 287 ARG A N 1
ATOM 2070 C CA . ARG A 1 287 ? -6.469 24.281 -19.891 1 70.44 287 ARG A CA 1
ATOM 2071 C C . ARG A 1 287 ? -6.465 23.375 -21.125 1 70.44 287 ARG A C 1
ATOM 2073 O O . ARG A 1 287 ? -5.453 23.266 -21.812 1 70.44 287 ARG A O 1
ATOM 2080 N N . LEU A 1 288 ? -7.609 22.672 -21.312 1 72.06 288 LEU A N 1
ATOM 2081 C CA . LEU A 1 288 ? -7.727 21.672 -22.344 1 72.06 288 LEU A CA 1
ATOM 2082 C C . LEU A 1 288 ? -7.328 22.234 -23.703 1 72.06 288 LEU A C 1
ATOM 2084 O O . LEU A 1 288 ? -6.648 21.562 -24.484 1 72.06 288 LEU A O 1
ATOM 2088 N N . GLN A 1 289 ? -7.73 23.359 -24.016 1 68.06 289 GLN A N 1
ATOM 2089 C CA . GLN A 1 289 ? -7.422 24 -25.281 1 68.06 289 GLN A CA 1
ATOM 2090 C C . GLN A 1 289 ? -5.918 24.141 -25.484 1 68.06 289 GLN A C 1
ATOM 2092 O O . GLN A 1 289 ? -5.406 23.906 -26.578 1 68.06 289 GLN A O 1
ATOM 2097 N N . LYS A 1 290 ? -5.336 24.484 -24.453 1 68.06 290 LYS A N 1
ATOM 2098 C CA . LYS A 1 290 ? -3.887 24.641 -24.516 1 68.06 290 LYS A CA 1
ATOM 2099 C C . LYS A 1 290 ? -3.18 23.297 -24.656 1 68.06 290 LYS A C 1
ATOM 2101 O O . LYS A 1 290 ? -2.16 23.188 -25.328 1 68.06 290 LYS A O 1
ATOM 2106 N N . LEU A 1 291 ? -3.754 22.391 -24.016 1 69.75 291 LEU A N 1
ATOM 2107 C CA . LEU A 1 291 ? -3.182 21.047 -24.109 1 69.75 291 LEU A CA 1
ATOM 2108 C C . LEU A 1 291 ? -3.275 20.516 -25.531 1 69.75 291 LEU A C 1
ATOM 2110 O O . LEU A 1 291 ? -2.318 19.922 -26.047 1 69.75 291 LEU A O 1
ATOM 2114 N N . ALA A 1 292 ? -4.395 20.672 -26.016 1 68.31 292 ALA A N 1
ATOM 2115 C CA . ALA A 1 292 ? -4.578 20.234 -27.391 1 68.31 292 ALA A CA 1
ATOM 2116 C C . ALA A 1 292 ? -3.564 20.906 -28.312 1 68.31 292 ALA A C 1
ATOM 2118 O O . ALA A 1 292 ? -3.016 20.266 -29.219 1 68.31 292 ALA A O 1
ATOM 2119 N N . GLN A 1 293 ? -3.393 22.125 -28.125 1 66.62 293 GLN A N 1
ATOM 2120 C CA . GLN A 1 293 ? -2.418 22.891 -28.891 1 66.62 293 GLN A CA 1
ATOM 2121 C C . GLN A 1 293 ? -1.009 22.344 -28.703 1 66.62 293 GLN A C 1
ATOM 2123 O O . GLN A 1 293 ? -0.238 22.219 -29.656 1 66.62 293 GLN A O 1
ATOM 2128 N N . PHE A 1 294 ? -0.827 21.984 -27.531 1 66.81 294 PHE A N 1
ATOM 2129 C CA . PHE A 1 294 ? 0.481 21.438 -27.188 1 66.81 294 PHE A CA 1
ATOM 2130 C C . PHE A 1 294 ? 0.716 20.109 -27.891 1 66.81 294 PHE A C 1
ATOM 2132 O O . PHE A 1 294 ? 1.769 19.891 -28.5 1 66.81 294 PHE A O 1
ATOM 2139 N N . VAL A 1 295 ? -0.2 19.281 -27.703 1 67.69 295 VAL A N 1
ATOM 2140 C CA . VAL A 1 295 ? -0.089 17.953 -28.297 1 67.69 295 VAL A CA 1
ATOM 2141 C C . VAL A 1 295 ? 0.022 18.078 -29.812 1 67.69 295 VAL A C 1
ATOM 2143 O O . VAL A 1 295 ? 0.797 17.359 -30.453 1 67.69 295 VAL A O 1
ATOM 2146 N N . HIS A 1 296 ? -0.784 18.938 -30.281 1 64.69 296 HIS A N 1
ATOM 2147 C CA . HIS A 1 296 ? -0.738 19.188 -31.719 1 64.69 296 HIS A CA 1
ATOM 2148 C C . HIS A 1 296 ? 0.642 19.672 -32.156 1 64.69 296 HIS A C 1
ATOM 2150 O O . HIS A 1 296 ? 1.171 19.219 -33.156 1 64.69 296 HIS A O 1
ATOM 2156 N N . ASN A 1 297 ? 1.143 20.516 -31.297 1 60.56 297 ASN A N 1
ATOM 2157 C CA . ASN A 1 297 ? 2.447 21.062 -31.641 1 60.56 297 ASN A CA 1
ATOM 2158 C C . ASN A 1 297 ? 3.561 20.031 -31.453 1 60.56 297 ASN A C 1
ATOM 2160 O O . ASN A 1 297 ? 4.582 20.094 -32.125 1 60.56 297 ASN A O 1
ATOM 2164 N N . PHE A 1 298 ? 3.365 19.312 -30.406 1 58.34 298 PHE A N 1
ATOM 2165 C CA . PHE A 1 298 ? 4.367 18.281 -30.141 1 58.34 298 PHE A CA 1
ATOM 2166 C C . PHE A 1 298 ? 4.293 17.172 -31.203 1 58.34 298 PHE A C 1
ATOM 2168 O O . PHE A 1 298 ? 5.32 16.625 -31.594 1 58.34 298 PHE A O 1
ATOM 2175 N N . LYS A 1 299 ? 3.139 16.734 -31.484 1 49.88 299 LYS A N 1
ATOM 2176 C CA . LYS A 1 299 ? 2.941 15.711 -32.5 1 49.88 299 LYS A CA 1
ATOM 2177 C C . LYS A 1 299 ? 3.496 16.156 -33.844 1 49.88 299 LYS A C 1
ATOM 2179 O O . LYS A 1 299 ? 4.023 15.344 -34.625 1 49.88 299 LYS A O 1
ATOM 2184 N N . TRP A 1 300 ? 3.193 17.5 -34.219 1 43.25 300 TRP A N 1
ATOM 2185 C CA . TRP A 1 300 ? 3.588 17.984 -35.562 1 43.25 300 TRP A CA 1
ATOM 2186 C C . TRP A 1 300 ? 4.93 18.703 -35.5 1 43.25 300 TRP A C 1
ATOM 2188 O O . TRP A 1 300 ? 5.379 19.281 -36.469 1 43.25 300 TRP A O 1
ATOM 2198 N N . GLY A 1 301 ? 5.543 19 -34.375 1 37.66 301 GLY A N 1
ATOM 2199 C CA . GLY A 1 301 ? 6.855 19.625 -34.531 1 37.66 301 GLY A CA 1
ATOM 2200 C C . GLY A 1 301 ? 7.895 18.688 -35.125 1 37.66 301 GLY A C 1
ATOM 2201 O O . GLY A 1 301 ? 8.352 17.766 -34.469 1 37.66 301 GLY A O 1
ATOM 2202 N N . ARG A 1 302 ? 7.746 18.094 -36.25 1 31.94 302 ARG A N 1
ATOM 2203 C CA . ARG A 1 302 ? 8.875 17.984 -37.156 1 31.94 302 ARG A CA 1
ATOM 2204 C C . ARG A 1 302 ? 9.414 19.359 -37.531 1 31.94 302 ARG A C 1
ATOM 2206 O O . ARG A 1 302 ? 8.641 20.297 -37.719 1 31.94 302 ARG A O 1
ATOM 2213 N N . MET B 1 1 ? 10.773 -23.281 10.281 1 67.19 1 MET B N 1
ATOM 2214 C CA . MET B 1 1 ? 11.211 -23.641 8.938 1 67.19 1 MET B CA 1
ATOM 2215 C C . MET B 1 1 ? 11.883 -25.016 8.922 1 67.19 1 MET B C 1
ATOM 2217 O O . MET B 1 1 ? 12.586 -25.375 9.867 1 67.19 1 MET B O 1
ATOM 2221 N N . ASN B 1 2 ? 11.695 -25.719 7.762 1 78.38 2 ASN B N 1
ATOM 2222 C CA . ASN B 1 2 ? 12.352 -27 7.539 1 78.38 2 ASN B CA 1
ATOM 2223 C C . ASN B 1 2 ? 13.844 -26.828 7.27 1 78.38 2 ASN B C 1
ATOM 2225 O O . ASN B 1 2 ? 14.305 -25.734 6.965 1 78.38 2 ASN B O 1
ATOM 2229 N N . GLU B 1 3 ? 14.562 -27.828 7.672 1 86.12 3 GLU B N 1
ATOM 2230 C CA . GLU B 1 3 ? 15.984 -27.828 7.355 1 86.12 3 GLU B CA 1
ATOM 2231 C C . GLU B 1 3 ? 16.25 -28.531 6.027 1 86.12 3 GLU B C 1
ATOM 2233 O O . GLU B 1 3 ? 15.633 -29.547 5.715 1 86.12 3 GLU B O 1
ATOM 2238 N N . LEU B 1 4 ? 17.062 -27.875 5.211 1 90 4 LEU B N 1
ATOM 2239 C CA . LEU B 1 4 ? 17.469 -28.469 3.938 1 90 4 LEU B CA 1
ATOM 2240 C C . LEU B 1 4 ? 18.984 -28.531 3.812 1 90 4 LEU B C 1
ATOM 2242 O O . LEU B 1 4 ? 19.672 -27.594 4.23 1 90 4 LEU B O 1
ATOM 2246 N N . ARG B 1 5 ? 19.422 -29.547 3.227 1 93.44 5 ARG B N 1
ATOM 2247 C CA . ARG B 1 5 ? 20.859 -29.641 2.953 1 93.44 5 ARG B CA 1
ATOM 2248 C C . ARG B 1 5 ? 21.188 -29.047 1.586 1 93.44 5 ARG B C 1
ATOM 2250 O O . ARG B 1 5 ? 20.453 -29.25 0.621 1 93.44 5 ARG B O 1
ATOM 2257 N N . ALA B 1 6 ? 22.344 -28.5 1.544 1 94.12 6 ALA B N 1
ATOM 2258 C CA . ALA B 1 6 ? 22.781 -27.875 0.294 1 94.12 6 ALA B CA 1
ATOM 2259 C C . ALA B 1 6 ? 22.906 -28.922 -0.818 1 94.12 6 ALA B C 1
ATOM 2261 O O . ALA B 1 6 ? 22.531 -28.656 -1.965 1 94.12 6 ALA B O 1
ATOM 2262 N N . SER B 1 7 ? 23.359 -30 -0.522 1 94.56 7 SER B N 1
ATOM 2263 C CA . SER B 1 7 ? 23.5 -31.078 -1.505 1 94.56 7 SER B CA 1
ATOM 2264 C C . SER B 1 7 ? 22.141 -31.516 -2.045 1 94.56 7 SER B C 1
ATOM 2266 O O . SER B 1 7 ? 22.016 -31.844 -3.229 1 94.56 7 SER B O 1
ATOM 2268 N N . ASP B 1 8 ? 21.203 -31.562 -1.141 1 93.19 8 ASP B N 1
ATOM 2269 C CA . ASP B 1 8 ? 19.859 -31.938 -1.562 1 93.19 8 ASP B CA 1
ATOM 2270 C C . ASP B 1 8 ? 19.281 -30.891 -2.529 1 93.19 8 ASP B C 1
ATOM 2272 O O . ASP B 1 8 ? 18.609 -31.25 -3.498 1 93.19 8 ASP B O 1
ATOM 2276 N N . ILE B 1 9 ? 19.562 -29.719 -2.225 1 91.69 9 ILE B N 1
ATOM 2277 C CA . ILE B 1 9 ? 19.109 -28.625 -3.078 1 91.69 9 ILE B CA 1
ATOM 2278 C C . ILE B 1 9 ? 19.766 -28.734 -4.453 1 91.69 9 ILE B C 1
ATOM 2280 O O . ILE B 1 9 ? 19.078 -28.641 -5.48 1 91.69 9 ILE B O 1
ATOM 2284 N N . ALA B 1 10 ? 21.031 -28.969 -4.453 1 93.38 10 ALA B N 1
ATOM 2285 C CA . ALA B 1 10 ? 21.781 -29.109 -5.703 1 93.38 10 ALA B CA 1
ATOM 2286 C C . ALA B 1 10 ? 21.234 -30.266 -6.527 1 93.38 10 ALA B C 1
ATOM 2288 O O . ALA B 1 10 ? 21.047 -30.156 -7.738 1 93.38 10 ALA B O 1
ATOM 2289 N N . ARG B 1 11 ? 20.984 -31.312 -5.91 1 91.94 11 ARG B N 1
ATOM 2290 C CA . ARG B 1 11 ? 20.438 -32.5 -6.57 1 91.94 11 ARG B CA 1
ATOM 2291 C C . ARG B 1 11 ? 19.078 -32.219 -7.172 1 91.94 11 ARG B C 1
ATOM 2293 O O . ARG B 1 11 ? 18.797 -32.594 -8.312 1 91.94 11 ARG B O 1
ATOM 2300 N N . ALA B 1 12 ? 18.312 -31.562 -6.387 1 88.44 12 ALA B N 1
ATOM 2301 C CA . ALA B 1 12 ? 16.953 -31.234 -6.848 1 88.44 12 ALA B CA 1
ATOM 2302 C C . ALA B 1 12 ? 17.016 -30.328 -8.078 1 88.44 12 ALA B C 1
ATOM 2304 O O . ALA B 1 12 ? 16.141 -30.422 -8.953 1 88.44 12 ALA B O 1
ATOM 2305 N N . LEU B 1 13 ? 18 -29.5 -8.172 1 88.69 13 LEU B N 1
ATOM 2306 C CA . LEU B 1 13 ? 18.141 -28.547 -9.273 1 88.69 13 LEU B CA 1
ATOM 2307 C C . LEU B 1 13 ? 18.922 -29.156 -10.43 1 88.69 13 LEU B C 1
ATOM 2309 O O . LEU B 1 13 ? 18.969 -28.594 -11.523 1 88.69 13 LEU B O 1
ATOM 2313 N N . GLY B 1 14 ? 19.547 -30.281 -10.18 1 89.5 14 GLY B N 1
ATOM 2314 C CA . GLY B 1 14 ? 20.328 -30.969 -11.195 1 89.5 14 GLY B CA 1
ATOM 2315 C C . GLY B 1 14 ? 21.656 -30.312 -11.477 1 89.5 14 GLY B C 1
ATOM 2316 O O . GLY B 1 14 ? 22.141 -30.312 -12.617 1 89.5 14 GLY B O 1
ATOM 2317 N N . VAL B 1 15 ? 22.172 -29.609 -10.523 1 91.44 15 VAL B N 1
ATOM 2318 C CA . VAL B 1 15 ? 23.438 -28.922 -10.703 1 91.44 15 VAL B CA 1
ATOM 2319 C C . 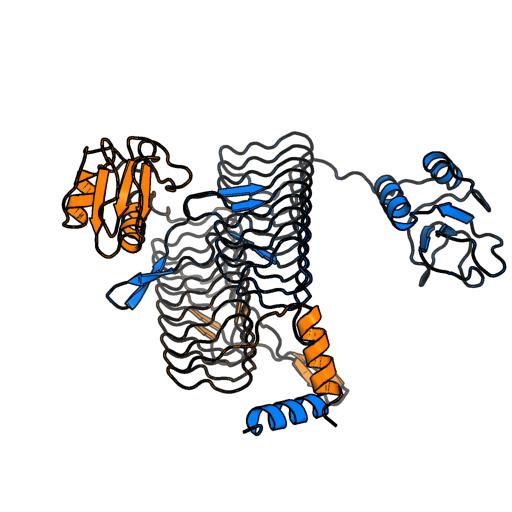VAL B 1 15 ? 24.406 -29.328 -9.594 1 91.44 15 VAL B C 1
ATOM 2321 O O . VAL B 1 15 ? 24.031 -30.062 -8.68 1 91.44 15 VAL B O 1
ATOM 2324 N N . ALA B 1 16 ? 25.672 -28.875 -9.789 1 91.56 16 ALA B N 1
ATOM 2325 C CA . ALA B 1 16 ? 26.688 -29.266 -8.82 1 91.56 16 ALA B CA 1
ATOM 2326 C C . ALA B 1 16 ? 26.766 -28.25 -7.672 1 91.56 16 ALA B C 1
ATOM 2328 O O . ALA B 1 16 ? 26.469 -27.078 -7.855 1 91.56 16 ALA B O 1
ATOM 2329 N N . LEU B 1 17 ? 27.094 -28.781 -6.496 1 94.69 17 LEU B N 1
ATOM 2330 C CA . LEU B 1 17 ? 27.375 -27.953 -5.324 1 94.69 17 LEU B CA 1
ATOM 2331 C C . LEU B 1 17 ? 28.859 -27.672 -5.211 1 94.69 17 LEU B C 1
ATOM 2333 O O . LEU B 1 17 ? 29.688 -28.594 -5.273 1 94.69 17 LEU B O 1
ATOM 2337 N N . SER B 1 18 ? 29.219 -26.438 -5.258 1 92.25 18 SER B N 1
ATOM 2338 C CA . SER B 1 18 ? 30.594 -26.047 -4.941 1 92.25 18 SER B CA 1
ATOM 2339 C C . SER B 1 18 ? 30.703 -25.547 -3.5 1 92.25 18 SER B C 1
ATOM 2341 O O . SER B 1 18 ? 30 -24.625 -3.096 1 92.25 18 SER B O 1
ATOM 2343 N N . GLY B 1 19 ? 31.578 -26.188 -2.736 1 90.62 19 GLY B N 1
ATOM 2344 C CA . GLY B 1 19 ? 31.734 -25.812 -1.342 1 90.62 19 GLY B CA 1
ATOM 2345 C C . GLY B 1 19 ? 31.188 -26.828 -0.374 1 90.62 19 GLY B C 1
ATOM 2346 O O . GLY B 1 19 ? 30.891 -27.969 -0.762 1 90.62 19 GLY B O 1
ATOM 2347 N N . PRO B 1 20 ? 31.078 -26.453 0.862 1 91.69 20 PRO B N 1
ATOM 2348 C CA . PRO B 1 20 ? 30.625 -27.406 1.882 1 91.69 20 PRO B CA 1
ATOM 2349 C C . PRO B 1 20 ? 29.125 -27.688 1.793 1 91.69 20 PRO B C 1
ATOM 2351 O O . PRO B 1 20 ? 28.359 -26.844 1.306 1 91.69 20 PRO B O 1
ATOM 2354 N N . ASP B 1 21 ? 28.766 -28.875 2.225 1 93.88 21 ASP B N 1
ATOM 2355 C CA . ASP B 1 21 ? 27.359 -29.266 2.309 1 93.88 21 ASP B CA 1
ATOM 2356 C C . ASP B 1 21 ? 26.719 -28.734 3.586 1 93.88 21 ASP B C 1
ATOM 2358 O O . ASP B 1 21 ? 26.609 -29.453 4.582 1 93.88 21 ASP B O 1
ATOM 2362 N N . LEU B 1 22 ? 26.219 -27.594 3.555 1 92.25 22 LEU B N 1
ATOM 2363 C CA . LEU B 1 22 ? 25.688 -26.891 4.719 1 92.25 22 LEU B CA 1
ATOM 2364 C C . LEU B 1 22 ? 24.219 -27.25 4.934 1 92.25 22 LEU B C 1
ATOM 2366 O O . LEU B 1 22 ? 23.516 -27.641 3.99 1 92.25 22 LEU B O 1
ATOM 2370 N N . VAL B 1 23 ? 23.891 -27.188 6.207 1 92.12 23 VAL B N 1
ATOM 2371 C CA . VAL B 1 23 ? 22.469 -27.25 6.547 1 92.12 23 VAL B CA 1
ATOM 2372 C C . VAL B 1 23 ? 21.859 -25.844 6.531 1 92.12 23 VAL B C 1
ATOM 2374 O O . VAL B 1 23 ? 22.344 -24.953 7.227 1 92.12 23 VAL B O 1
ATOM 2377 N N . ILE B 1 24 ? 20.875 -25.688 5.691 1 90.5 24 ILE B N 1
ATOM 2378 C CA . ILE B 1 24 ? 20.203 -24.406 5.539 1 90.5 24 ILE B CA 1
ATOM 2379 C C . ILE B 1 24 ? 18.969 -24.359 6.453 1 90.5 24 ILE B C 1
ATOM 2381 O O . ILE B 1 24 ? 18.125 -25.234 6.41 1 90.5 24 ILE B O 1
ATOM 2385 N N . ARG B 1 25 ? 18.938 -23.312 7.176 1 85.75 25 ARG B N 1
ATOM 2386 C CA . ARG B 1 25 ? 17.859 -23.188 8.156 1 85.75 25 ARG B CA 1
ATOM 2387 C C . ARG B 1 25 ? 17.031 -21.922 7.895 1 85.75 25 ARG B C 1
ATOM 2389 O O . ARG B 1 25 ? 16.062 -21.656 8.617 1 85.75 25 ARG B O 1
ATOM 2396 N N . GLY B 1 26 ? 17.438 -21.203 6.945 1 85.31 26 GLY B N 1
ATOM 2397 C CA . GLY B 1 26 ? 16.75 -19.953 6.66 1 85.31 26 GLY B CA 1
ATOM 2398 C C . GLY B 1 26 ? 17.328 -19.203 5.473 1 85.31 26 GLY B C 1
ATOM 2399 O O . GLY B 1 26 ? 18.047 -19.781 4.656 1 85.31 26 GLY B O 1
ATOM 2400 N N . VAL B 1 27 ? 16.844 -18 5.371 1 87.31 27 VAL B N 1
ATOM 2401 C CA . VAL B 1 27 ? 17.297 -17.203 4.238 1 87.31 27 VAL B CA 1
ATOM 2402 C C . VAL B 1 27 ? 17.891 -15.891 4.742 1 87.31 27 VAL B C 1
ATOM 2404 O O . VAL B 1 27 ? 17.594 -15.453 5.855 1 87.31 27 VAL B O 1
ATOM 2407 N N . SER B 1 28 ? 18.797 -15.336 4.023 1 84.5 28 SER B N 1
ATOM 2408 C CA . SER B 1 28 ? 19.359 -14.023 4.312 1 84.5 28 SER B CA 1
ATOM 2409 C C . SER B 1 28 ? 19.859 -13.344 3.037 1 84.5 28 SER B C 1
ATOM 2411 O O . SER B 1 28 ? 20.094 -14.008 2.027 1 84.5 28 SER B O 1
ATOM 2413 N N . SER B 1 29 ? 19.875 -12.078 3.102 1 82.19 29 SER B N 1
ATOM 2414 C CA . SER B 1 29 ? 20.406 -11.344 1.951 1 82.19 29 SER B CA 1
ATOM 2415 C C . SER B 1 29 ? 21.922 -11.305 1.965 1 82.19 29 SER B C 1
ATOM 2417 O O . SER B 1 29 ? 22.547 -11.5 3.012 1 82.19 29 SER B O 1
ATOM 2419 N N . LEU B 1 30 ? 22.484 -11.062 0.82 1 79.94 30 LEU B N 1
ATOM 2420 C CA . LEU B 1 30 ? 23.938 -10.969 0.744 1 79.94 30 LEU B CA 1
ATOM 2421 C C . LEU B 1 30 ? 24.422 -9.656 1.336 1 79.94 30 LEU B C 1
ATOM 2423 O O . LEU B 1 30 ? 25.609 -9.508 1.623 1 79.94 30 LEU B O 1
ATOM 2427 N N . SER B 1 31 ? 23.562 -8.758 1.556 1 75.81 31 SER B N 1
ATOM 2428 C CA . SER B 1 31 ? 23.938 -7.508 2.211 1 75.81 31 SER B CA 1
ATOM 2429 C C . SER B 1 31 ? 24 -7.676 3.725 1 75.81 31 SER B C 1
ATOM 2431 O O . SER B 1 31 ? 24.734 -6.957 4.402 1 75.81 31 SER B O 1
ATOM 2433 N N . ILE B 1 32 ? 23.188 -8.547 4.246 1 78.5 32 ILE B N 1
ATOM 2434 C CA . ILE B 1 32 ? 23.203 -8.906 5.66 1 78.5 32 ILE B CA 1
ATOM 2435 C C . ILE B 1 32 ? 23.234 -10.43 5.805 1 78.5 32 ILE B C 1
ATOM 2437 O O . ILE B 1 32 ? 22.281 -11.039 6.293 1 78.5 32 ILE B O 1
ATOM 2441 N N . PRO B 1 33 ? 24.297 -10.93 5.414 1 81.5 33 PRO B N 1
ATOM 2442 C CA . PRO B 1 33 ? 24.375 -12.391 5.367 1 81.5 33 PRO B CA 1
ATOM 2443 C C . PRO B 1 33 ? 24.422 -13.023 6.758 1 81.5 33 PRO B C 1
ATOM 2445 O O . PRO B 1 33 ? 25.016 -12.469 7.676 1 81.5 33 PRO B O 1
ATOM 2448 N N . ARG B 1 34 ? 23.75 -14.102 6.887 1 82.75 34 ARG B N 1
ATOM 2449 C CA . ARG B 1 34 ? 23.75 -14.898 8.109 1 82.75 34 ARG B CA 1
ATOM 2450 C C . ARG B 1 34 ? 24.203 -16.328 7.836 1 82.75 34 ARG B C 1
ATOM 2452 O O . ARG B 1 34 ? 23.906 -16.891 6.781 1 82.75 34 ARG B O 1
ATOM 2459 N N . ALA B 1 35 ? 24.859 -16.781 8.859 1 84.44 35 ALA B N 1
ATOM 2460 C CA . ALA B 1 35 ? 25.359 -18.141 8.711 1 84.44 35 ALA B CA 1
ATOM 2461 C C . ALA B 1 35 ? 24.219 -19.156 8.641 1 84.44 35 ALA B C 1
ATOM 2463 O O . ALA B 1 35 ? 23.219 -19.031 9.367 1 84.44 35 ALA B O 1
ATOM 2464 N N . GLY B 1 36 ? 24.406 -20.078 7.746 1 86.62 36 GLY B N 1
ATOM 2465 C CA . GLY B 1 36 ? 23.453 -21.172 7.66 1 86.62 36 GLY B CA 1
ATOM 2466 C C . GLY B 1 36 ? 22.203 -20.812 6.883 1 86.62 36 GLY B C 1
ATOM 2467 O O . GLY B 1 36 ? 21.156 -21.438 7.059 1 86.62 36 GLY B O 1
ATOM 2468 N N . THR B 1 37 ? 22.375 -19.797 6.086 1 89.94 37 THR B N 1
ATOM 2469 C CA . THR B 1 37 ? 21.188 -19.344 5.375 1 89.94 37 THR B CA 1
ATOM 2470 C C . THR B 1 37 ? 21.391 -19.438 3.867 1 89.94 37 THR B C 1
ATOM 2472 O O . THR B 1 37 ? 22.5 -19.688 3.398 1 89.94 37 THR B O 1
ATOM 2475 N N . LEU B 1 38 ? 20.25 -19.391 3.172 1 91.12 38 LEU B N 1
ATOM 2476 C CA . LEU B 1 38 ? 20.203 -19.375 1.714 1 91.12 38 LEU B CA 1
ATOM 2477 C C . LEU B 1 38 ? 20.062 -17.953 1.185 1 91.12 38 LEU B C 1
ATOM 2479 O O . LEU B 1 38 ? 19.312 -17.156 1.738 1 91.12 38 LEU B O 1
ATOM 2483 N N . SER B 1 39 ? 20.797 -17.672 0.157 1 89.56 39 SER B N 1
ATOM 2484 C CA . SER B 1 39 ? 20.656 -16.422 -0.572 1 89.56 39 SER B CA 1
ATOM 2485 C C . SER B 1 39 ? 20.75 -16.641 -2.078 1 89.56 39 SER B C 1
ATOM 2487 O O . SER B 1 39 ? 20.891 -17.781 -2.535 1 89.56 39 SER B O 1
ATOM 2489 N N . PHE B 1 40 ? 20.516 -15.625 -2.801 1 88.31 40 PHE B N 1
ATOM 2490 C CA . PHE B 1 40 ? 20.703 -15.758 -4.242 1 88.31 40 PHE B CA 1
ATOM 2491 C C . PHE B 1 40 ? 21.266 -14.469 -4.836 1 88.31 40 PHE B C 1
ATOM 2493 O O . PHE B 1 40 ? 21.172 -13.406 -4.223 1 88.31 40 PHE B O 1
ATOM 2500 N N . ARG B 1 41 ? 21.828 -14.625 -6.004 1 85.19 41 ARG B N 1
ATOM 2501 C CA . ARG B 1 41 ? 22.406 -13.508 -6.738 1 85.19 41 ARG B CA 1
ATOM 2502 C C . ARG B 1 41 ? 22.266 -13.719 -8.242 1 85.19 41 ARG B C 1
ATOM 2504 O O . ARG B 1 41 ? 22.594 -14.789 -8.758 1 85.19 41 ARG B O 1
ATOM 2511 N N . ILE B 1 42 ? 21.844 -12.648 -8.922 1 81.94 42 ILE B N 1
ATOM 2512 C CA . ILE B 1 42 ? 21.672 -12.75 -10.367 1 81.94 42 ILE B CA 1
ATOM 2513 C C . ILE B 1 42 ? 22.844 -12.086 -11.078 1 81.94 42 ILE B C 1
ATOM 2515 O O . ILE B 1 42 ? 23.25 -12.523 -12.156 1 81.94 42 ILE B O 1
ATOM 2519 N N . ASN B 1 43 ? 23.469 -11.047 -10.453 1 79.94 43 ASN B N 1
ATOM 2520 C CA . ASN B 1 43 ? 24.578 -10.32 -11.062 1 79.94 43 ASN B CA 1
ATOM 2521 C C . ASN B 1 43 ? 25.922 -10.781 -10.5 1 79.94 43 ASN B C 1
ATOM 2523 O O . ASN B 1 43 ? 25.969 -11.672 -9.648 1 79.94 43 ASN B O 1
ATOM 2527 N N . ALA B 1 44 ? 26.922 -10.164 -11.172 1 81.06 44 ALA B N 1
ATOM 2528 C CA . ALA B 1 44 ? 28.266 -10.43 -10.672 1 81.06 44 ALA B CA 1
ATOM 2529 C C . ALA B 1 44 ? 28.375 -10.094 -9.188 1 81.06 44 ALA B C 1
ATOM 2531 O O . ALA B 1 44 ? 27.703 -9.172 -8.703 1 81.06 44 ALA B O 1
ATOM 2532 N N . TRP B 1 45 ? 29.031 -11 -8.484 1 80.12 45 TRP B N 1
ATOM 2533 C CA . TRP B 1 45 ? 29.141 -10.797 -7.043 1 80.12 45 TRP B CA 1
ATOM 2534 C C . TRP B 1 45 ? 30.5 -11.227 -6.531 1 80.12 45 TRP B C 1
ATOM 2536 O O . TRP B 1 45 ? 31.25 -11.93 -7.227 1 80.12 45 TRP B O 1
ATOM 2546 N N . ASP B 1 46 ? 30.812 -10.586 -5.438 1 81.81 46 ASP B N 1
ATOM 2547 C CA . ASP B 1 46 ? 32.094 -10.852 -4.77 1 81.81 46 ASP B CA 1
ATOM 2548 C C . ASP B 1 46 ? 31.875 -11.602 -3.457 1 81.81 46 ASP B C 1
ATOM 2550 O O . ASP B 1 46 ? 31.078 -11.188 -2.617 1 81.81 46 ASP B O 1
ATOM 2554 N N . ALA B 1 47 ? 32.625 -12.703 -3.322 1 80.62 47 ALA B N 1
ATOM 2555 C CA . ALA B 1 47 ? 32.406 -13.578 -2.172 1 80.62 47 ALA B CA 1
ATOM 2556 C C . ALA B 1 47 ? 33.25 -13.133 -0.979 1 80.62 47 ALA B C 1
ATOM 2558 O O . ALA B 1 47 ? 33.094 -13.641 0.132 1 80.62 47 ALA B O 1
ATOM 2559 N N . ARG B 1 48 ? 34.25 -12.25 -1.175 1 77 48 ARG B N 1
ATOM 2560 C CA . ARG B 1 48 ? 35.25 -11.953 -0.155 1 77 48 ARG B CA 1
ATOM 2561 C C . ARG B 1 48 ? 34.594 -11.398 1.106 1 77 48 ARG B C 1
ATOM 2563 O O . ARG B 1 48 ? 35.062 -11.68 2.219 1 77 48 ARG B O 1
ATOM 2570 N N . HIS B 1 49 ? 33.469 -10.664 1.075 1 71.56 49 HIS B N 1
ATOM 2571 C CA . HIS B 1 49 ? 32.938 -10.008 2.268 1 71.56 49 HIS B CA 1
ATOM 2572 C C . HIS B 1 49 ? 31.672 -10.695 2.75 1 71.56 49 HIS B C 1
ATOM 2574 O O . HIS B 1 49 ? 30.938 -10.141 3.578 1 71.56 49 HIS B O 1
ATOM 2580 N N . LEU B 1 50 ? 31.516 -11.938 2.402 1 74.25 50 LEU B N 1
ATOM 2581 C CA . LEU B 1 50 ? 30.297 -12.617 2.83 1 74.25 50 LEU B CA 1
ATOM 2582 C C . LEU B 1 50 ? 30.562 -13.477 4.062 1 74.25 50 LEU B C 1
ATOM 2584 O O . LEU B 1 50 ? 31.625 -14.094 4.18 1 74.25 50 LEU B O 1
ATOM 2588 N N . PRO B 1 51 ? 29.656 -13.312 5.109 1 67.69 51 PRO B N 1
ATOM 2589 C CA . PRO B 1 51 ? 29.828 -14.219 6.25 1 67.69 51 PRO B CA 1
ATOM 2590 C C . PRO B 1 51 ? 29.688 -15.688 5.859 1 67.69 51 PRO B C 1
ATOM 2592 O O . PRO B 1 51 ? 28.922 -16.016 4.953 1 67.69 51 PRO B O 1
ATOM 2595 N N . ARG B 1 52 ? 30.469 -16.625 6.535 1 70.25 52 ARG B N 1
ATOM 2596 C CA . ARG B 1 52 ? 30.516 -18.078 6.367 1 70.25 52 ARG B CA 1
ATOM 2597 C C . ARG B 1 52 ? 30 -18.781 7.621 1 70.25 52 ARG B C 1
ATOM 2599 O O . ARG B 1 52 ? 30.188 -18.297 8.734 1 70.25 52 ARG B O 1
ATOM 2606 N N . PRO B 1 53 ? 29.141 -19.906 7.297 1 82.38 53 PRO B N 1
ATOM 2607 C CA . PRO B 1 53 ? 28.734 -20.578 6.062 1 82.38 53 PRO B CA 1
ATOM 2608 C C . PRO B 1 53 ? 27.422 -20.031 5.492 1 82.38 53 PRO B C 1
ATOM 2610 O O . PRO B 1 53 ? 26.469 -19.781 6.242 1 82.38 53 PRO B O 1
ATOM 2613 N N . ILE B 1 54 ? 27.359 -19.844 4.176 1 88.06 54 ILE B N 1
ATOM 2614 C CA . ILE B 1 54 ? 26.141 -19.406 3.484 1 88.06 54 ILE B CA 1
ATOM 2615 C C . ILE B 1 54 ? 26.047 -20.109 2.125 1 88.06 54 ILE B C 1
ATOM 2617 O O . ILE B 1 54 ? 27.078 -20.422 1.516 1 88.06 54 ILE B O 1
ATOM 2621 N N . LEU B 1 55 ? 24.875 -20.484 1.787 1 92.25 55 LEU B N 1
ATOM 2622 C CA . LEU B 1 55 ? 24.641 -21 0.443 1 92.25 55 LEU B CA 1
ATOM 2623 C C . LEU B 1 55 ? 24.125 -19.891 -0.479 1 92.25 55 LEU B C 1
ATOM 2625 O O . LEU B 1 55 ? 23.141 -19.219 -0.155 1 92.25 55 LEU B O 1
ATOM 2629 N N . VAL B 1 56 ? 24.766 -19.797 -1.613 1 91.5 56 VAL B N 1
ATOM 2630 C CA . VAL B 1 56 ? 24.359 -18.766 -2.564 1 91.5 56 VAL B CA 1
ATOM 2631 C C . VAL B 1 56 ? 24 -19.422 -3.902 1 91.5 56 VAL B C 1
ATOM 2633 O O . VAL B 1 56 ? 24.828 -20.109 -4.504 1 91.5 56 VAL B O 1
ATOM 2636 N N . LEU B 1 57 ? 22.781 -19.266 -4.281 1 92.69 57 LEU B N 1
ATOM 2637 C CA . LEU B 1 57 ? 22.391 -19.594 -5.648 1 92.69 57 LEU B CA 1
ATOM 2638 C C . LEU B 1 57 ? 22.75 -18.469 -6.602 1 92.69 57 LEU B C 1
ATOM 2640 O O . LEU B 1 57 ? 22.266 -17.344 -6.461 1 92.69 57 LEU B O 1
ATOM 2644 N N . ALA B 1 58 ? 23.625 -18.766 -7.566 1 92.38 58 ALA B N 1
ATOM 2645 C CA . ALA B 1 58 ? 24.141 -17.688 -8.398 1 92.38 58 ALA B CA 1
ATOM 2646 C C . ALA B 1 58 ? 24.172 -18.078 -9.867 1 92.38 58 ALA B C 1
ATOM 2648 O O . ALA B 1 58 ? 24.219 -19.266 -10.195 1 92.38 58 ALA B O 1
ATOM 2649 N N . SER B 1 59 ? 24.094 -16.953 -10.688 1 90.62 59 SER B N 1
ATOM 2650 C CA . SER B 1 59 ? 24.172 -17.188 -12.125 1 90.62 59 SER B CA 1
ATOM 2651 C C . SER B 1 59 ? 25.609 -17.359 -12.586 1 90.62 59 SER B C 1
ATOM 2653 O O . SER B 1 59 ? 25.859 -17.859 -13.68 1 90.62 59 SER B O 1
ATOM 2655 N N . ALA B 1 60 ? 26.547 -16.812 -11.742 1 88.12 60 ALA B N 1
ATOM 2656 C CA . ALA B 1 60 ? 27.953 -16.906 -12.078 1 88.12 60 ALA B CA 1
ATOM 2657 C C . ALA B 1 60 ? 28.812 -17.156 -10.836 1 88.12 60 ALA B C 1
ATOM 2659 O O . ALA B 1 60 ? 28.359 -16.922 -9.711 1 88.12 60 ALA B O 1
ATOM 2660 N N . THR B 1 61 ? 29.984 -17.672 -11.062 1 85.94 61 THR B N 1
ATOM 2661 C CA . THR B 1 61 ? 30.938 -17.875 -9.977 1 85.94 61 THR B CA 1
ATOM 2662 C C . THR B 1 61 ? 31.406 -16.531 -9.406 1 85.94 61 THR B C 1
ATOM 2664 O O . THR B 1 61 ? 31.609 -15.578 -10.156 1 85.94 61 THR B O 1
ATOM 2667 N N . PRO B 1 62 ? 31.469 -16.516 -8.117 1 85.62 62 PRO B N 1
ATOM 2668 C CA . PRO B 1 62 ? 31.906 -15.258 -7.523 1 85.62 62 PRO B CA 1
ATOM 2669 C C . PRO B 1 62 ? 33.375 -14.938 -7.824 1 85.62 62 PRO B C 1
ATOM 2671 O O . PRO B 1 62 ? 34.156 -15.852 -8.086 1 85.62 62 PRO B O 1
ATOM 2674 N N . SER B 1 63 ? 33.531 -13.609 -7.848 1 84.19 63 SER B N 1
ATOM 2675 C CA . SER B 1 63 ? 34.938 -13.195 -7.82 1 84.19 63 SER B CA 1
ATOM 2676 C C . SER B 1 63 ? 35.531 -13.305 -6.414 1 84.19 63 SER B C 1
ATOM 2678 O O . SER B 1 63 ? 34.781 -13.352 -5.434 1 84.19 63 SER B O 1
ATOM 2680 N N . GLY B 1 64 ? 36.719 -13.445 -6.336 1 79.06 64 GLY B N 1
ATOM 2681 C CA . GLY B 1 64 ? 37.375 -13.484 -5.043 1 79.06 64 GLY B CA 1
ATOM 2682 C C . GLY B 1 64 ? 37.344 -14.859 -4.402 1 79.06 64 GLY B C 1
ATOM 2683 O O . GLY B 1 64 ? 36.75 -15.789 -4.938 1 79.06 64 GLY B O 1
ATOM 2684 N N . GLU B 1 65 ? 38.031 -14.977 -3.293 1 73.06 65 GLU B N 1
ATOM 2685 C CA . GLU B 1 65 ? 38.125 -16.234 -2.572 1 73.06 65 GLU B CA 1
ATOM 2686 C C . GLU B 1 65 ? 36.781 -16.641 -1.972 1 73.06 65 GLU B C 1
ATOM 2688 O O . GLU B 1 65 ? 36.188 -15.859 -1.223 1 73.06 65 GLU B O 1
ATOM 2693 N N . ALA B 1 66 ? 36.219 -17.75 -2.32 1 74.69 66 ALA B N 1
ATOM 2694 C CA . ALA B 1 66 ? 34.906 -18.219 -1.887 1 74.69 66 ALA B CA 1
ATOM 2695 C C . ALA B 1 66 ? 35.031 -19.391 -0.914 1 74.69 66 ALA B C 1
ATOM 2697 O O . ALA B 1 66 ? 34.156 -20.266 -0.864 1 74.69 66 ALA B O 1
ATOM 2698 N N . GLU B 1 67 ? 36.094 -19.328 -0.191 1 76.38 67 GLU B N 1
ATOM 2699 C CA . GLU B 1 67 ? 36.281 -20.406 0.772 1 76.38 67 GLU B CA 1
ATOM 2700 C C . GLU B 1 67 ? 35.188 -20.375 1.843 1 76.38 67 GLU B C 1
ATOM 2702 O O . GLU B 1 67 ? 34.906 -19.312 2.42 1 76.38 67 GLU B O 1
ATOM 2707 N N . GLY B 1 68 ? 34.531 -21.469 2.092 1 79.88 68 GLY B N 1
ATOM 2708 C CA . GLY B 1 68 ? 33.531 -21.562 3.119 1 79.88 68 GLY B CA 1
ATOM 2709 C C . GLY B 1 68 ? 32.125 -21.172 2.617 1 79.88 68 GLY B C 1
ATOM 2710 O O . GLY B 1 68 ? 31.156 -21.25 3.357 1 79.88 68 GLY B O 1
ATOM 2711 N N . ILE B 1 69 ? 32.094 -20.75 1.453 1 87.25 69 ILE B N 1
ATOM 2712 C CA . ILE B 1 69 ? 30.828 -20.391 0.857 1 87.25 69 ILE B CA 1
ATOM 2713 C C . ILE B 1 69 ? 30.375 -21.5 -0.09 1 87.25 69 ILE B C 1
ATOM 2715 O O . ILE B 1 69 ? 31.156 -21.984 -0.908 1 87.25 69 ILE B O 1
ATOM 2719 N N . SER B 1 70 ? 29.203 -21.938 0.17 1 92.88 70 SER B N 1
ATOM 2720 C CA . SER B 1 70 ? 28.609 -22.891 -0.763 1 92.88 70 SER B CA 1
ATOM 2721 C C . SER B 1 70 ? 27.906 -22.172 -1.906 1 92.88 70 SER B C 1
ATOM 2723 O O . SER B 1 70 ? 27.172 -21.203 -1.682 1 92.88 70 SER B O 1
ATOM 2725 N N . VAL B 1 71 ? 28.188 -22.719 -3.096 1 93 71 VAL B N 1
ATOM 2726 C CA . VAL B 1 71 ? 27.641 -22.031 -4.266 1 93 71 VAL B CA 1
ATOM 2727 C C . VAL B 1 71 ? 26.984 -23.047 -5.195 1 93 71 VAL B C 1
ATOM 2729 O O . VAL B 1 71 ? 27.547 -24.125 -5.453 1 93 71 VAL B O 1
ATOM 2732 N N . ILE B 1 72 ? 25.859 -22.766 -5.605 1 93.75 72 ILE B N 1
ATOM 2733 C CA . ILE B 1 72 ? 25.172 -23.484 -6.672 1 93.75 72 ILE B CA 1
ATOM 2734 C C . ILE B 1 72 ? 24.953 -22.562 -7.863 1 93.75 72 ILE B C 1
ATOM 2736 O O . ILE B 1 72 ? 24.281 -21.531 -7.742 1 93.75 72 ILE B O 1
ATOM 2740 N N . ILE B 1 73 ? 25.469 -22.938 -8.953 1 93.19 73 ILE B N 1
ATOM 2741 C CA . ILE B 1 73 ? 25.344 -22.125 -10.164 1 93.19 73 ILE B CA 1
ATOM 2742 C C . ILE B 1 73 ? 24.125 -22.594 -10.969 1 93.19 73 ILE B C 1
ATOM 2744 O O . ILE B 1 73 ? 24 -23.766 -11.281 1 93.19 73 ILE B O 1
ATOM 2748 N N . THR B 1 74 ? 23.281 -21.75 -11.227 1 91.5 74 THR B N 1
ATOM 2749 C CA . THR B 1 74 ? 22.094 -22 -12.023 1 91.5 74 THR B CA 1
ATOM 2750 C C . THR B 1 74 ? 21.75 -20.797 -12.898 1 91.5 74 THR B C 1
ATOM 2752 O O . THR B 1 74 ? 21.953 -19.656 -12.492 1 91.5 74 THR B O 1
ATOM 2755 N N . PRO B 1 75 ? 21.234 -21.031 -14.133 1 87.75 75 PRO B N 1
ATOM 2756 C CA . PRO B 1 75 ? 20.875 -19.906 -15.008 1 87.75 75 PRO B CA 1
ATOM 2757 C C . PRO B 1 75 ? 19.703 -19.078 -14.469 1 87.75 75 PRO B C 1
ATOM 2759 O O . PRO B 1 75 ? 19.5 -17.953 -14.914 1 87.75 75 PRO B O 1
ATOM 2762 N N . HIS B 1 76 ? 18.953 -19.609 -13.492 1 87.88 76 HIS B N 1
ATOM 2763 C CA . HIS B 1 76 ? 17.797 -18.906 -12.953 1 87.88 76 HIS B CA 1
ATOM 2764 C C . HIS B 1 76 ? 17.812 -18.906 -11.43 1 87.88 76 HIS B C 1
ATOM 2766 O O . HIS B 1 76 ? 16.938 -19.5 -10.797 1 87.88 76 HIS B O 1
ATOM 2772 N N . PRO B 1 77 ? 18.688 -18.172 -10.859 1 89.31 77 PRO B N 1
ATOM 2773 C CA . PRO B 1 77 ? 18.859 -18.234 -9.414 1 89.31 77 PRO B CA 1
ATOM 2774 C C . PRO B 1 77 ? 17.609 -17.797 -8.648 1 89.31 77 PRO B C 1
ATOM 2776 O O . PRO B 1 77 ? 17.281 -18.391 -7.613 1 89.31 77 PRO B O 1
ATOM 2779 N N . ARG B 1 78 ? 16.891 -16.812 -9.164 1 85.75 78 ARG B N 1
ATOM 2780 C CA . ARG B 1 78 ? 15.695 -16.344 -8.477 1 85.75 78 ARG B CA 1
ATOM 2781 C C . ARG B 1 78 ? 14.602 -17.406 -8.469 1 85.75 78 ARG B C 1
ATOM 2783 O O . ARG B 1 78 ? 13.938 -17.609 -7.449 1 85.75 78 ARG B O 1
ATOM 2790 N N . GLN B 1 79 ? 14.422 -18 -9.562 1 86.81 79 GLN B N 1
ATOM 2791 C CA . GLN B 1 79 ? 13.438 -19.062 -9.656 1 86.81 79 GLN B CA 1
ATOM 2792 C C . GLN B 1 79 ? 13.789 -20.234 -8.727 1 86.81 79 GLN B C 1
ATOM 2794 O O . GLN B 1 79 ? 12.914 -20.781 -8.055 1 86.81 79 GLN B O 1
ATOM 2799 N N . ALA B 1 80 ? 15.055 -20.578 -8.781 1 89.06 80 ALA B N 1
ATOM 2800 C CA . ALA B 1 80 ? 15.516 -21.656 -7.898 1 89.06 80 ALA B CA 1
ATOM 2801 C C . ALA B 1 80 ? 15.297 -21.297 -6.434 1 89.06 80 ALA B C 1
ATOM 2803 O O . ALA B 1 80 ? 14.82 -22.125 -5.652 1 89.06 80 ALA B O 1
ATOM 2804 N N . TYR B 1 81 ? 15.68 -20.094 -6.133 1 89.75 81 TYR B N 1
ATOM 2805 C CA . TYR B 1 81 ? 15.461 -19.594 -4.777 1 89.75 81 TYR B CA 1
ATOM 2806 C C . TYR B 1 81 ? 14 -19.734 -4.375 1 89.75 81 TYR B C 1
ATOM 2808 O O . TYR B 1 81 ? 13.688 -20.266 -3.305 1 89.75 81 TYR B O 1
ATOM 2816 N N . ALA B 1 82 ? 13.094 -19.266 -5.215 1 87.25 82 ALA B N 1
ATOM 2817 C CA . ALA B 1 82 ? 11.656 -19.297 -4.938 1 87.25 82 ALA B CA 1
ATOM 2818 C C . ALA B 1 82 ? 11.18 -20.734 -4.684 1 87.25 82 ALA B C 1
ATOM 2820 O O . ALA B 1 82 ? 10.406 -20.969 -3.756 1 87.25 82 ALA B O 1
ATOM 2821 N N . HIS B 1 83 ? 11.688 -21.609 -5.48 1 85.12 83 HIS B N 1
ATOM 2822 C CA . HIS B 1 83 ? 11.305 -23 -5.352 1 85.12 83 HIS B CA 1
ATOM 2823 C C . HIS B 1 83 ? 11.781 -23.594 -4.027 1 85.12 83 HIS B C 1
ATOM 2825 O O . HIS B 1 83 ? 11.023 -24.297 -3.346 1 85.12 83 HIS B O 1
ATOM 2831 N N . ILE B 1 84 ? 12.977 -23.281 -3.65 1 87.06 84 ILE B N 1
ATOM 2832 C CA . ILE B 1 84 ? 13.578 -23.828 -2.439 1 87.06 84 ILE B CA 1
ATOM 2833 C C . ILE B 1 84 ? 12.891 -23.234 -1.209 1 87.06 84 ILE B C 1
ATOM 2835 O O . ILE B 1 84 ? 12.641 -23.953 -0.234 1 87.06 84 ILE B O 1
ATOM 2839 N N . VAL B 1 85 ? 12.633 -21.969 -1.345 1 86.94 85 VAL B N 1
ATOM 2840 C CA . VAL B 1 85 ? 11.977 -21.297 -0.225 1 86.94 85 VAL B CA 1
ATOM 2841 C C . VAL B 1 85 ? 10.633 -21.953 0.054 1 86.94 85 VAL B C 1
ATOM 2843 O O . VAL B 1 85 ? 10.25 -22.141 1.212 1 86.94 85 VAL B O 1
ATOM 2846 N N . GLU B 1 86 ? 9.922 -22.297 -0.95 1 82.62 86 GLU B N 1
ATOM 2847 C CA . GLU B 1 86 ? 8.648 -22.984 -0.784 1 82.62 86 GLU B CA 1
ATOM 2848 C C . GLU B 1 86 ? 8.812 -24.297 -0.014 1 82.62 86 GLU B C 1
ATOM 2850 O O . GLU B 1 86 ? 7.93 -24.688 0.75 1 82.62 86 GLU B O 1
ATOM 2855 N N . GLN B 1 87 ? 9.914 -24.891 -0.229 1 79.94 87 GLN B N 1
ATOM 2856 C CA . GLN B 1 87 ? 10.188 -26.156 0.451 1 79.94 87 GLN B CA 1
ATOM 2857 C C . GLN B 1 87 ? 10.586 -25.922 1.905 1 79.94 87 GLN B C 1
ATOM 2859 O O . GLN B 1 87 ? 10.336 -26.766 2.766 1 79.94 87 GLN B O 1
ATOM 2864 N 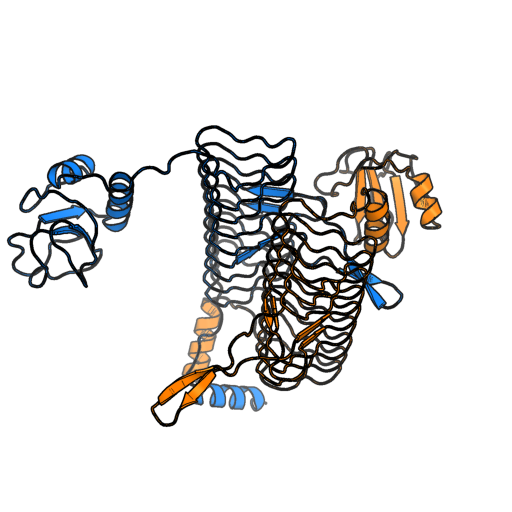N . LEU B 1 88 ? 11.266 -24.781 2.082 1 80.5 88 LEU B N 1
ATOM 2865 C CA . LEU B 1 88 ? 11.703 -24.422 3.428 1 80.5 88 LEU B CA 1
ATOM 2866 C C . LEU B 1 88 ? 10.508 -24.047 4.305 1 80.5 88 LEU B C 1
ATOM 2868 O O . LEU B 1 88 ? 10.531 -24.281 5.516 1 80.5 88 LEU B O 1
ATOM 2872 N N . LEU B 1 89 ? 9.539 -23.5 3.652 1 76.81 89 LEU B N 1
ATOM 2873 C CA . LEU B 1 89 ? 8.398 -23 4.406 1 76.81 89 LEU B CA 1
ATOM 2874 C C . LEU B 1 89 ? 7.395 -24.109 4.691 1 76.81 89 LEU B C 1
ATOM 2876 O O . LEU B 1 89 ? 7.23 -25.031 3.883 1 76.81 89 LEU B O 1
ATOM 2880 N N . ALA B 1 90 ? 6.871 -24.031 5.906 1 67.94 90 ALA B N 1
ATOM 2881 C CA . ALA B 1 90 ? 5.781 -24.938 6.242 1 67.94 90 ALA B CA 1
ATOM 2882 C C . ALA B 1 90 ? 4.562 -24.688 5.363 1 67.94 90 ALA B C 1
ATOM 2884 O O . ALA B 1 90 ? 4.289 -23.547 4.984 1 67.94 90 ALA B O 1
ATOM 2885 N N . PRO B 1 91 ? 3.939 -25.766 4.906 1 66.31 91 PRO B N 1
ATOM 2886 C CA . PRO B 1 91 ? 2.723 -25.578 4.109 1 66.31 91 PRO B CA 1
ATOM 2887 C C . PRO B 1 91 ? 1.646 -24.797 4.852 1 66.31 91 PRO B C 1
ATOM 2889 O O . PRO B 1 91 ? 1.63 -24.766 6.082 1 66.31 91 PRO B O 1
ATOM 2892 N N . THR B 1 92 ? 0.997 -23.969 4.07 1 72.38 92 THR B N 1
ATOM 2893 C CA . THR B 1 92 ? -0.172 -23.328 4.656 1 72.38 92 THR B CA 1
ATOM 2894 C C . THR B 1 92 ? -1.159 -24.359 5.184 1 72.38 92 THR B C 1
ATOM 2896 O O . THR B 1 92 ? -1.475 -25.344 4.492 1 72.38 92 THR B O 1
ATOM 2899 N N . VAL B 1 93 ? -1.504 -24.25 6.43 1 79.94 93 VAL B N 1
ATOM 2900 C CA . VAL B 1 93 ? -2.432 -25.172 7.059 1 79.94 93 VAL B CA 1
ATOM 2901 C C . VAL B 1 93 ? -3.865 -24.828 6.668 1 79.94 93 VAL B C 1
ATOM 2903 O O . VAL B 1 93 ? -4.328 -23.703 6.926 1 79.94 93 VAL B O 1
ATOM 2906 N N . PRO B 1 94 ? -4.457 -25.781 5.922 1 89.56 94 PRO B N 1
ATOM 2907 C CA . PRO B 1 94 ? -5.863 -25.516 5.602 1 89.56 94 PRO B CA 1
ATOM 2908 C C . PRO B 1 94 ? -6.73 -25.359 6.848 1 89.56 94 PRO B C 1
ATOM 2910 O O . PRO B 1 94 ? -6.398 -25.875 7.91 1 89.56 94 PRO B O 1
ATOM 2913 N N . GLY B 1 95 ? -7.777 -24.562 6.738 1 93.62 95 GLY B N 1
ATOM 2914 C CA . GLY B 1 95 ? -8.703 -24.359 7.84 1 93.62 95 GLY B CA 1
ATOM 2915 C C . GLY B 1 95 ? -9.461 -23.047 7.766 1 93.62 95 GLY B C 1
ATOM 2916 O O . GLY B 1 95 ? -9.117 -22.172 6.969 1 93.62 95 GLY B O 1
ATOM 2917 N N . ILE B 1 96 ? -10.477 -23.062 8.531 1 96.62 96 ILE B N 1
ATOM 2918 C CA . ILE B 1 96 ? -11.297 -21.875 8.641 1 96.62 96 ILE B CA 1
ATOM 2919 C C . ILE B 1 96 ? -11.117 -21.25 10.023 1 96.62 96 ILE B C 1
ATOM 2921 O O . ILE B 1 96 ? -11.414 -21.875 11.039 1 96.62 96 ILE B O 1
ATOM 2925 N N . ALA B 1 97 ? -10.617 -20.062 10.047 1 96.06 97 ALA B N 1
ATOM 2926 C CA . ALA B 1 97 ? -10.43 -19.375 11.32 1 96.06 97 ALA B CA 1
ATOM 2927 C C . ALA B 1 97 ? -11.75 -19.266 12.086 1 96.06 97 ALA B C 1
ATOM 2929 O O . ALA B 1 97 ? -12.812 -19.094 11.484 1 96.06 97 ALA B O 1
ATOM 2930 N N . SER B 1 98 ? -11.695 -19.25 13.383 1 95.12 98 SER B N 1
ATOM 2931 C CA . SER B 1 98 ? -12.883 -19.234 14.234 1 95.12 98 SER B CA 1
ATOM 2932 C C . SER B 1 98 ? -13.641 -17.906 14.109 1 95.12 98 SER B C 1
ATOM 2934 O O . SER B 1 98 ? -14.852 -17.859 14.305 1 95.12 98 SER B O 1
ATOM 2936 N N . SER B 1 99 ? -12.93 -16.891 13.766 1 95.38 99 SER B N 1
ATOM 2937 C CA . SER B 1 99 ? -13.562 -15.586 13.719 1 95.38 99 SER B CA 1
ATOM 2938 C C . SER B 1 99 ? -14.172 -15.312 12.352 1 95.38 99 SER B C 1
ATOM 2940 O O . SER B 1 99 ? -14.797 -14.266 12.141 1 95.38 99 SER B O 1
ATOM 2942 N N . ALA B 1 100 ? -13.945 -16.203 11.453 1 96.81 100 ALA B N 1
ATOM 2943 C CA . ALA B 1 100 ? -14.516 -16.016 10.117 1 96.81 100 ALA B CA 1
ATOM 2944 C C . ALA B 1 100 ? -16.031 -16.203 10.141 1 96.81 100 ALA B C 1
ATOM 2946 O O . ALA B 1 100 ? -16.547 -17 10.922 1 96.81 100 ALA B O 1
ATOM 2947 N N . LEU B 1 101 ? -16.734 -15.453 9.289 1 97.62 101 LEU B N 1
ATOM 2948 C CA . LEU B 1 101 ? -18.172 -15.57 9.133 1 97.62 101 LEU B CA 1
ATOM 2949 C C . LEU B 1 101 ? -18.531 -16.109 7.75 1 97.62 101 LEU B C 1
ATOM 2951 O O . LEU B 1 101 ? -18.188 -15.5 6.734 1 97.62 101 LEU B O 1
ATOM 2955 N N . ILE B 1 102 ? -19.25 -17.234 7.719 1 98.38 102 ILE B N 1
ATOM 2956 C CA . ILE B 1 102 ? -19.578 -17.906 6.465 1 98.38 102 ILE B CA 1
ATOM 2957 C C . ILE B 1 102 ? -21.094 -17.875 6.25 1 98.38 102 ILE B C 1
ATOM 2959 O O . ILE B 1 102 ? -21.859 -18.312 7.109 1 98.38 102 ILE B O 1
ATOM 2963 N N . GLY B 1 103 ? -21.438 -17.344 5.156 1 98.31 103 GLY B N 1
ATOM 2964 C CA . GLY B 1 103 ? -22.859 -17.219 4.828 1 98.31 103 GLY B CA 1
ATOM 2965 C C . GLY B 1 103 ? -23.484 -18.531 4.398 1 98.31 103 GLY B C 1
ATOM 2966 O O . GLY B 1 103 ? -22.938 -19.609 4.652 1 98.31 103 GLY B O 1
ATOM 2967 N N . ASN B 1 104 ? -24.656 -18.453 3.727 1 98.06 104 ASN B N 1
ATOM 2968 C CA . ASN B 1 104 ? -25.438 -19.625 3.309 1 98.06 104 ASN B CA 1
ATOM 2969 C C . ASN B 1 104 ? -25 -20.125 1.936 1 98.06 104 ASN B C 1
ATOM 2971 O O . ASN B 1 104 ? -24.594 -19.328 1.078 1 98.06 104 ASN B O 1
ATOM 2975 N N . SER B 1 105 ? -25.062 -21.453 1.751 1 98.38 105 SER B N 1
ATOM 2976 C CA . SER B 1 105 ? -24.859 -22.094 0.463 1 98.38 105 SER B CA 1
ATOM 2977 C C . SER B 1 105 ? -23.469 -21.828 -0.086 1 98.38 105 SER B C 1
ATOM 2979 O O . SER B 1 105 ? -23.297 -21.578 -1.283 1 98.38 105 SER B O 1
ATOM 2981 N N . VAL B 1 106 ? -22.594 -21.688 0.819 1 98.5 106 VAL B N 1
ATOM 2982 C CA . VAL B 1 106 ? -21.203 -21.516 0.445 1 98.5 106 VAL B CA 1
ATOM 2983 C C . VAL B 1 106 ? -20.547 -22.875 0.23 1 98.5 106 VAL B C 1
ATOM 2985 O O . VAL B 1 106 ? -20.781 -23.812 0.995 1 98.5 106 VAL B O 1
ATOM 2988 N N . THR B 1 107 ? -19.844 -23 -0.871 1 98.56 107 THR B N 1
ATOM 2989 C CA . THR B 1 107 ? -19.078 -24.203 -1.146 1 98.56 107 THR B CA 1
ATOM 2990 C C . THR B 1 107 ? -17.578 -23.938 -0.989 1 98.56 107 THR B C 1
ATOM 2992 O O . THR B 1 107 ? -17.016 -23.078 -1.678 1 98.56 107 THR B O 1
ATOM 2995 N N . ILE B 1 108 ? -16.938 -24.672 -0.131 1 98.38 108 ILE B N 1
ATOM 2996 C CA . ILE B 1 108 ? -15.516 -24.547 0.136 1 98.38 108 ILE B CA 1
ATOM 2997 C C . ILE B 1 108 ? -14.82 -25.859 -0.157 1 98.38 108 ILE B C 1
ATOM 2999 O O . ILE B 1 108 ? -15.07 -26.875 0.512 1 98.38 108 ILE B O 1
ATOM 3003 N N . ALA B 1 109 ? -13.984 -25.828 -1.116 1 98.06 109 ALA B N 1
ATOM 3004 C CA . ALA B 1 109 ? -13.297 -27.047 -1.548 1 98.06 109 ALA B CA 1
ATOM 3005 C C . ALA B 1 109 ? -12.172 -27.406 -0.583 1 98.06 109 ALA B C 1
ATOM 3007 O O . ALA B 1 109 ? -11.828 -26.625 0.303 1 98.06 109 ALA B O 1
ATOM 3008 N N . PRO B 1 110 ? -11.633 -28.609 -0.723 1 96.88 110 PRO B N 1
ATOM 3009 C CA . PRO B 1 110 ? -10.57 -29.047 0.178 1 96.88 110 PRO B CA 1
ATOM 3010 C C . PRO B 1 110 ? -9.312 -28.188 0.075 1 96.88 110 PRO B C 1
ATOM 3012 O O . PRO B 1 110 ? -8.984 -27.688 -1.006 1 96.88 110 PRO B O 1
ATOM 3015 N N . GLY B 1 111 ? -8.641 -28.031 1.213 1 96.62 111 GLY B N 1
ATOM 3016 C CA . GLY B 1 111 ? -7.344 -27.375 1.234 1 96.62 111 GLY B CA 1
ATOM 3017 C C . GLY B 1 111 ? -7.441 -25.875 1.324 1 96.62 111 GLY B C 1
ATOM 3018 O O . GLY B 1 111 ? -6.422 -25.172 1.316 1 96.62 111 GLY B O 1
ATOM 3019 N N . VAL B 1 112 ? -8.617 -25.359 1.396 1 97.38 112 VAL B N 1
ATOM 3020 C CA . VAL B 1 112 ? -8.812 -23.906 1.455 1 97.38 112 VAL B CA 1
ATOM 3021 C C . VAL B 1 112 ? -8.453 -23.391 2.846 1 97.38 112 VAL B C 1
ATOM 3023 O O . VAL B 1 112 ? -8.719 -24.062 3.852 1 97.38 112 VAL B O 1
ATOM 3026 N N . SER B 1 113 ? -7.754 -22.297 2.877 1 97.25 113 SER B N 1
ATOM 3027 C CA . SER B 1 113 ? -7.449 -21.594 4.117 1 97.25 113 SER B CA 1
ATOM 3028 C C . SER B 1 113 ? -8.211 -20.281 4.207 1 97.25 113 SER B C 1
ATOM 3030 O O . SER B 1 113 ? -8.109 -19.438 3.311 1 97.25 113 SER B O 1
ATOM 3032 N N . ILE B 1 114 ? -8.945 -20.078 5.266 1 98.06 114 ILE B N 1
ATOM 3033 C CA . ILE B 1 114 ? -9.703 -18.859 5.52 1 98.06 114 ILE B CA 1
ATOM 3034 C C . ILE B 1 114 ? -9.18 -18.188 6.785 1 98.06 114 ILE B C 1
ATOM 3036 O O . ILE B 1 114 ? -9.289 -18.734 7.883 1 98.06 114 ILE B O 1
ATOM 3040 N N . GLY B 1 115 ? -8.719 -16.953 6.613 1 96.12 115 GLY B N 1
ATOM 3041 C CA . GLY B 1 115 ? -8.047 -16.266 7.707 1 96.12 115 GLY B CA 1
ATOM 3042 C C . GLY B 1 115 ? -9.016 -15.617 8.68 1 96.12 115 GLY B C 1
ATOM 3043 O O . GLY B 1 115 ? -10.234 -15.734 8.523 1 96.12 115 GLY B O 1
ATOM 3044 N N . GLU B 1 116 ? -8.414 -14.984 9.695 1 95.94 116 GLU B N 1
ATOM 3045 C CA . GLU B 1 116 ? -9.195 -14.336 10.742 1 95.94 116 GLU B CA 1
ATOM 3046 C C . GLU B 1 116 ? -10 -13.172 10.188 1 95.94 116 GLU B C 1
ATOM 3048 O O . GLU B 1 116 ? -9.516 -12.414 9.352 1 95.94 116 GLU B O 1
ATOM 3053 N N . GLY B 1 117 ? -11.266 -13.07 10.641 1 95.62 117 GLY B N 1
ATOM 3054 C CA . GLY B 1 117 ? -12.078 -11.906 10.344 1 95.62 117 GLY B CA 1
ATOM 3055 C C . GLY B 1 117 ? -12.609 -11.891 8.922 1 95.62 117 GLY B C 1
ATOM 3056 O O . GLY B 1 117 ? -13.188 -10.891 8.477 1 95.62 117 GLY B O 1
ATOM 3057 N N . VAL B 1 118 ? -12.391 -12.945 8.273 1 97.75 118 VAL B N 1
ATOM 3058 C CA . VAL B 1 118 ? -12.891 -13.039 6.902 1 97.75 118 VAL B CA 1
ATOM 3059 C C . VAL B 1 118 ? -14.406 -13.18 6.914 1 97.75 118 VAL B C 1
ATOM 3061 O O . VAL B 1 118 ? -14.977 -13.828 7.797 1 97.75 118 VAL B O 1
ATOM 3064 N N . ILE B 1 119 ? -15.039 -12.523 5.957 1 98.44 119 ILE B N 1
ATOM 3065 C CA . ILE B 1 119 ? -16.484 -12.672 5.758 1 98.44 119 ILE B CA 1
ATOM 3066 C C . ILE B 1 119 ? -16.75 -13.219 4.359 1 98.44 119 ILE B C 1
ATOM 3068 O O . ILE B 1 119 ? -16.312 -12.641 3.361 1 98.44 119 ILE B O 1
ATOM 3072 N N . ILE B 1 120 ? -17.391 -14.32 4.281 1 98.75 120 ILE B N 1
ATOM 3073 C CA . ILE B 1 120 ? -17.844 -14.914 3.027 1 98.75 120 ILE B CA 1
ATOM 3074 C C . ILE B 1 120 ? -19.359 -14.883 2.957 1 98.75 120 ILE B C 1
ATOM 3076 O O . ILE B 1 120 ? -20.047 -15.492 3.785 1 98.75 120 ILE B O 1
ATOM 3080 N N . GLU B 1 121 ? -19.875 -14.172 1.993 1 98.38 121 GLU B N 1
ATOM 3081 C CA . GLU B 1 121 ? -21.312 -14.016 1.868 1 98.38 121 GLU B CA 1
ATOM 3082 C C . GLU B 1 121 ? -21.953 -15.211 1.169 1 98.38 121 GLU B C 1
ATOM 3084 O O . GLU B 1 121 ? -21.266 -16.188 0.865 1 98.38 121 GLU B O 1
ATOM 3089 N N . ASP B 1 122 ? -23.266 -15.117 0.923 1 98.25 122 ASP B N 1
ATOM 3090 C CA . ASP B 1 122 ? -24.047 -16.266 0.465 1 98.25 122 ASP B CA 1
ATOM 3091 C C . ASP B 1 122 ? -23.641 -16.688 -0.944 1 98.25 122 ASP B C 1
ATOM 3093 O O . ASP B 1 122 ? -23.234 -15.844 -1.753 1 98.25 122 ASP B O 1
ATOM 3097 N N . ASP B 1 123 ? -23.656 -17.922 -1.244 1 98.19 123 ASP B N 1
ATOM 3098 C CA . ASP B 1 123 ? -23.594 -18.516 -2.576 1 98.19 123 ASP B CA 1
ATOM 3099 C C . ASP B 1 123 ? -22.188 -18.391 -3.176 1 98.19 123 ASP B C 1
ATOM 3101 O O . ASP B 1 123 ? -22.031 -18.406 -4.398 1 98.19 123 ASP B O 1
ATOM 3105 N N . VAL B 1 124 ? -21.25 -18.234 -2.326 1 98.69 124 VAL B N 1
ATOM 3106 C CA . VAL B 1 124 ? -19.859 -18.125 -2.775 1 98.69 124 VAL B CA 1
ATOM 3107 C C . VAL B 1 124 ? -19.281 -19.531 -2.986 1 98.69 124 VAL B C 1
ATOM 3109 O O . VAL B 1 124 ? -19.625 -20.469 -2.266 1 98.69 124 VAL B O 1
ATOM 3112 N N . GLN B 1 125 ? -18.453 -19.672 -3.99 1 98.88 125 GLN B N 1
ATOM 3113 C CA . GLN B 1 125 ? -17.703 -20.906 -4.25 1 98.88 125 GLN B CA 1
ATOM 3114 C C . GLN B 1 125 ? -16.203 -20.641 -4.254 1 98.88 125 GLN B C 1
ATOM 3116 O O . GLN B 1 125 ? -15.727 -19.734 -4.941 1 98.88 125 GLN B O 1
ATOM 3121 N N . ILE B 1 126 ? -15.438 -21.453 -3.514 1 98.81 126 ILE B N 1
ATOM 3122 C CA . ILE B 1 126 ? -13.992 -21.312 -3.422 1 98.81 126 ILE B CA 1
ATOM 3123 C C . ILE B 1 126 ? -13.312 -22.625 -3.783 1 98.81 126 ILE B C 1
ATOM 3125 O O . ILE B 1 126 ? -13.586 -23.656 -3.168 1 98.81 126 ILE B O 1
ATOM 3129 N N . GLY B 1 127 ? -12.43 -22.547 -4.723 1 98.69 127 GLY B N 1
ATOM 3130 C CA . GLY B 1 127 ? -11.758 -23.719 -5.242 1 98.69 127 GLY B CA 1
ATOM 3131 C C . GLY B 1 127 ? -10.656 -24.234 -4.336 1 98.69 127 GLY B C 1
ATOM 3132 O O . GLY B 1 127 ? -10.273 -23.547 -3.381 1 98.69 127 GLY B O 1
ATOM 3133 N N . GLU B 1 128 ? -10.094 -25.375 -4.75 1 97.94 128 GLU B N 1
ATOM 3134 C CA . GLU B 1 128 ? -9.164 -26.125 -3.918 1 97.94 128 GLU B CA 1
ATOM 3135 C C . GLU B 1 128 ? -7.891 -25.328 -3.652 1 97.94 128 GLU B C 1
ATOM 3137 O O . GLU B 1 128 ? -7.398 -24.625 -4.539 1 97.94 128 GLU B O 1
ATOM 3142 N N . ASN B 1 129 ? -7.395 -25.422 -2.385 1 96.38 129 ASN B N 1
ATOM 3143 C CA . ASN B 1 129 ? -6.086 -24.922 -1.99 1 96.38 129 ASN B CA 1
ATOM 3144 C C . ASN B 1 129 ? -6 -23.406 -2.15 1 96.38 129 ASN B C 1
ATOM 3146 O O . ASN B 1 129 ? -4.922 -22.859 -2.393 1 96.38 129 ASN B O 1
ATOM 3150 N N . THR B 1 130 ? -7.148 -22.75 -2.131 1 97.5 130 THR B N 1
ATOM 3151 C CA . THR B 1 130 ? -7.191 -21.281 -2.203 1 97.5 130 THR B CA 1
ATOM 3152 C C . THR B 1 130 ? -7.07 -20.672 -0.811 1 97.5 130 THR B C 1
ATOM 3154 O O . THR B 1 130 ? -7.578 -21.234 0.165 1 97.5 130 THR B O 1
ATOM 3157 N N . ARG B 1 131 ? -6.375 -19.578 -0.769 1 96.75 131 ARG B N 1
ATOM 3158 C CA . ARG B 1 131 ? -6.145 -18.875 0.495 1 96.75 131 ARG B CA 1
ATOM 3159 C C . ARG B 1 131 ? -6.855 -17.531 0.518 1 96.75 131 ARG B C 1
ATOM 3161 O O . ARG B 1 131 ? -6.598 -16.672 -0.329 1 96.75 131 ARG B O 1
ATOM 3168 N N . ILE B 1 132 ? -7.707 -17.344 1.436 1 98.44 132 ILE B N 1
ATOM 3169 C CA . ILE B 1 132 ? -8.344 -16.047 1.703 1 98.44 132 ILE B CA 1
ATOM 3170 C C . ILE B 1 132 ? -7.719 -15.422 2.947 1 98.44 132 ILE B C 1
ATOM 3172 O O . ILE B 1 132 ? -7.914 -15.906 4.062 1 98.44 132 ILE B O 1
ATOM 3176 N N . GLU B 1 133 ? -7.059 -14.328 2.758 1 96.81 133 GLU B N 1
ATOM 3177 C CA . GLU B 1 133 ? -6.266 -13.758 3.842 1 96.81 133 GLU B CA 1
ATOM 3178 C C . GLU B 1 133 ? -7.133 -12.938 4.789 1 96.81 133 GLU B C 1
ATOM 3180 O O . GLU B 1 133 ? -8.305 -12.672 4.496 1 96.81 133 GLU B O 1
ATOM 3185 N N . THR B 1 134 ? -6.516 -12.57 5.836 1 95.88 134 THR B N 1
ATOM 3186 C CA . THR B 1 134 ? -7.164 -11.977 7 1 95.88 134 THR B CA 1
ATOM 3187 C C . THR B 1 134 ? -8.016 -10.773 6.598 1 95.88 134 THR B C 1
ATOM 3189 O O . THR B 1 134 ? -7.562 -9.906 5.852 1 95.88 134 THR B O 1
ATOM 3192 N N . GLY B 1 135 ? -9.312 -10.797 7.055 1 96.12 135 GLY B N 1
ATOM 3193 C CA . GLY B 1 135 ? -10.18 -9.633 6.984 1 96.12 135 GLY B CA 1
ATOM 3194 C C . GLY B 1 135 ? -10.789 -9.422 5.609 1 96.12 135 GLY B C 1
ATOM 3195 O O . GLY B 1 135 ? -11.547 -8.477 5.398 1 96.12 135 GLY B O 1
ATOM 3196 N N . ALA B 1 136 ? -10.484 -10.25 4.711 1 98 136 ALA B N 1
ATOM 3197 C CA . ALA B 1 136 ? -11.047 -10.094 3.371 1 98 136 ALA B CA 1
ATOM 3198 C C . ALA B 1 136 ? -12.555 -10.328 3.379 1 98 136 ALA B C 1
ATOM 3200 O O . ALA B 1 136 ? -13.086 -10.977 4.289 1 98 136 ALA B O 1
ATOM 3201 N N . LEU B 1 137 ? -13.18 -9.719 2.371 1 98.56 137 LEU B N 1
ATOM 3202 C CA . LEU B 1 137 ? -14.609 -9.914 2.145 1 98.56 137 LEU B CA 1
ATOM 3203 C C . LEU B 1 137 ? -14.859 -10.508 0.761 1 98.56 137 LEU B C 1
ATOM 3205 O O . LEU B 1 137 ? -14.414 -9.953 -0.246 1 98.56 137 LEU B O 1
ATOM 3209 N N . ILE B 1 138 ? -15.57 -11.656 0.746 1 98.81 138 ILE B N 1
ATOM 3210 C CA . ILE B 1 138 ? -15.992 -12.242 -0.517 1 98.81 138 ILE B CA 1
ATOM 3211 C C . ILE B 1 138 ? -17.5 -12.055 -0.693 1 98.81 138 ILE B C 1
ATOM 3213 O O . ILE B 1 138 ? -18.297 -12.68 0.012 1 98.81 138 ILE B O 1
ATOM 3217 N N . GLY B 1 139 ? -17.828 -11.266 -1.621 1 98.19 139 GLY B N 1
ATOM 3218 C CA . GLY B 1 139 ? -19.219 -10.883 -1.82 1 98.19 139 GLY B CA 1
ATOM 3219 C C . GLY B 1 139 ? -20.078 -12 -2.381 1 98.19 139 GLY B C 1
ATOM 3220 O O . GLY B 1 139 ? -19.547 -12.953 -2.967 1 98.19 139 GLY B O 1
ATOM 3221 N N . ARG B 1 140 ? -21.328 -11.766 -2.33 1 96.94 140 ARG B N 1
ATOM 3222 C CA . ARG B 1 140 ? -22.328 -12.781 -2.66 1 96.94 140 ARG B CA 1
ATOM 3223 C C . ARG B 1 140 ? -22.156 -13.266 -4.094 1 96.94 140 ARG B C 1
ATOM 3225 O O . ARG B 1 140 ? -21.938 -12.469 -5.004 1 96.94 140 ARG B O 1
ATOM 3232 N N . GLY B 1 141 ? -22.188 -14.555 -4.234 1 97.38 141 GLY B N 1
ATOM 3233 C CA . GLY B 1 141 ? -22.266 -15.164 -5.551 1 97.38 141 GLY B CA 1
ATOM 3234 C C . GLY B 1 141 ? -20.922 -15.234 -6.254 1 97.38 141 GLY B C 1
ATOM 3235 O O . GLY B 1 141 ? -20.812 -15.75 -7.367 1 97.38 141 GLY B O 1
ATOM 3236 N N . SER B 1 142 ? -19.875 -14.734 -5.68 1 98.5 142 SER B N 1
ATOM 3237 C CA . SER B 1 142 ? -18.547 -14.758 -6.293 1 98.5 142 SER B CA 1
ATOM 3238 C C . SER B 1 142 ? -18.016 -16.188 -6.395 1 98.5 142 SER B C 1
ATOM 3240 O O . SER B 1 142 ? -18.344 -17.031 -5.562 1 98.5 142 SER B O 1
ATOM 3242 N N . ARG B 1 143 ? -17.234 -16.391 -7.418 1 98.81 143 ARG B N 1
ATOM 3243 C CA . ARG B 1 143 ? -16.578 -17.672 -7.637 1 98.81 143 ARG B CA 1
ATOM 3244 C C . ARG B 1 143 ? -15.062 -17.484 -7.75 1 98.81 143 ARG B C 1
ATOM 3246 O O . ARG B 1 143 ? -14.586 -16.734 -8.594 1 98.81 143 ARG B O 1
ATOM 3253 N N . ILE B 1 144 ? -14.352 -18.188 -6.91 1 98.88 144 ILE B N 1
ATOM 3254 C CA . ILE B 1 144 ? -12.891 -18.141 -6.914 1 98.88 144 ILE B CA 1
ATOM 3255 C C . ILE B 1 144 ? -12.328 -19.516 -7.238 1 98.88 144 ILE B C 1
ATOM 3257 O O . ILE B 1 144 ? -12.695 -20.516 -6.613 1 98.88 144 ILE B O 1
ATOM 3261 N N . GLY B 1 145 ? -11.461 -19.594 -8.164 1 98.69 145 GLY B N 1
ATOM 3262 C CA . GLY B 1 145 ? -10.867 -20.844 -8.609 1 98.69 145 GLY B CA 1
ATOM 3263 C C . GLY B 1 145 ? -9.906 -21.438 -7.594 1 98.69 145 GLY B C 1
ATOM 3264 O O . GLY B 1 145 ? -9.945 -21.078 -6.414 1 98.69 145 GLY B O 1
ATOM 3265 N N . ALA B 1 146 ? -9.055 -22.375 -8.164 1 98.44 146 ALA B N 1
ATOM 3266 C CA . ALA B 1 146 ? -8.148 -23.141 -7.309 1 98.44 146 ALA B CA 1
ATOM 3267 C C . ALA B 1 146 ? -6.793 -22.438 -7.191 1 98.44 146 ALA B C 1
ATOM 3269 O O . ALA B 1 146 ? -6.375 -21.734 -8.102 1 98.44 146 ALA B O 1
ATOM 3270 N N . ARG B 1 147 ? -6.133 -22.641 -5.992 1 96 147 ARG B N 1
ATOM 3271 C CA . ARG B 1 147 ? -4.754 -22.234 -5.746 1 96 147 ARG B CA 1
ATOM 3272 C C . ARG B 1 147 ? -4.594 -20.734 -5.906 1 96 147 ARG B C 1
ATOM 3274 O O . ARG B 1 147 ? -3.584 -20.25 -6.434 1 96 147 ARG B O 1
ATOM 3281 N N . SER B 1 148 ? -5.641 -20.016 -5.59 1 97.25 148 SER B N 1
ATOM 3282 C CA . SER B 1 148 ? -5.598 -18.562 -5.66 1 97.25 148 SER B CA 1
ATOM 3283 C C . SER B 1 148 ? -5.422 -17.938 -4.277 1 97.25 148 SER B C 1
ATOM 3285 O O . SER B 1 148 ? -5.52 -18.641 -3.264 1 97.25 148 SER B O 1
ATOM 3287 N N . ARG B 1 149 ? -5.039 -16.734 -4.277 1 96.75 149 ARG B N 1
ATOM 3288 C CA . ARG B 1 149 ? -4.832 -16 -3.031 1 96.75 149 ARG B CA 1
ATOM 3289 C C . ARG B 1 149 ? -5.516 -14.641 -3.08 1 96.75 149 ARG B C 1
ATOM 3291 O O . ARG B 1 149 ? -5.273 -13.852 -3.996 1 96.75 149 ARG B O 1
ATOM 3298 N N . ILE B 1 150 ? -6.371 -14.383 -2.119 1 98.5 150 ILE B N 1
ATOM 3299 C CA . ILE B 1 150 ? -6.992 -13.078 -1.94 1 98.5 150 ILE B CA 1
ATOM 3300 C C . ILE B 1 150 ? -6.363 -12.359 -0.746 1 98.5 150 ILE B C 1
ATOM 3302 O O . ILE B 1 150 ? -6.477 -12.828 0.391 1 98.5 150 ILE B O 1
ATOM 3306 N N . GLY B 1 151 ? -5.789 -11.242 -0.985 1 97.56 151 GLY B N 1
ATOM 3307 C CA . GLY B 1 151 ? -4.996 -10.539 0.015 1 97.56 151 GLY B CA 1
ATOM 3308 C C . GLY B 1 151 ? -5.832 -9.969 1.143 1 97.56 151 GLY B C 1
ATOM 3309 O O . GLY B 1 151 ? -7.059 -9.883 1.035 1 97.56 151 GLY B O 1
ATOM 3310 N N . ALA B 1 152 ? -5.121 -9.523 2.133 1 97.69 152 ALA B N 1
ATOM 3311 C CA . ALA B 1 152 ? -5.758 -9.039 3.355 1 97.69 152 ALA B CA 1
ATOM 3312 C C . ALA B 1 152 ? -6.637 -7.828 3.074 1 97.69 152 ALA B C 1
ATOM 3314 O O . ALA B 1 152 ? -6.223 -6.91 2.359 1 97.69 152 ALA B O 1
ATOM 3315 N N . ARG B 1 153 ? -7.898 -7.871 3.652 1 97.31 153 ARG B N 1
ATOM 3316 C CA . ARG B 1 153 ? -8.859 -6.773 3.686 1 97.31 153 ARG B CA 1
ATOM 3317 C C . ARG B 1 153 ? -9.289 -6.379 2.277 1 97.31 153 ARG B C 1
ATOM 3319 O O . ARG B 1 153 ? -9.836 -5.293 2.07 1 97.31 153 ARG B O 1
ATOM 3326 N N . THR B 1 154 ? -8.961 -7.223 1.33 1 98.44 154 THR B N 1
ATOM 3327 C CA . THR B 1 154 ? -9.477 -7.047 -0.021 1 98.44 154 THR B CA 1
ATOM 3328 C C . THR B 1 154 ? -10.977 -7.324 -0.063 1 98.44 154 THR B C 1
ATOM 3330 O O . THR B 1 154 ? -11.469 -8.219 0.623 1 98.44 154 THR B O 1
ATOM 3333 N N . VAL B 1 155 ? -11.68 -6.516 -0.887 1 98.69 155 VAL B N 1
ATOM 3334 C CA . VAL B 1 155 ? -13.117 -6.656 -1.039 1 98.69 155 VAL B CA 1
ATOM 3335 C C . VAL B 1 155 ? -13.445 -7.145 -2.447 1 98.69 155 VAL B C 1
ATOM 3337 O O . VAL B 1 155 ? -13.156 -6.465 -3.434 1 98.69 155 VAL B O 1
ATOM 3340 N N . ILE B 1 156 ? -14.086 -8.32 -2.523 1 98.75 156 ILE B N 1
ATOM 3341 C CA . ILE B 1 156 ? -14.555 -8.891 -3.783 1 98.75 156 ILE B CA 1
ATOM 3342 C C . ILE B 1 156 ? -16.078 -8.727 -3.889 1 98.75 156 ILE B C 1
ATOM 3344 O O . ILE B 1 156 ? -16.812 -9.148 -2.998 1 98.75 156 ILE B O 1
ATOM 3348 N N . GLY B 1 157 ? -16.531 -8.031 -4.953 1 97.62 157 GLY B N 1
ATOM 3349 C CA . GLY B 1 157 ? -17.953 -8.023 -5.254 1 97.62 157 GLY B CA 1
ATOM 3350 C C . GLY B 1 157 ? -18.656 -6.77 -4.781 1 97.62 157 GLY B C 1
ATOM 3351 O O . GLY B 1 157 ? -19.844 -6.793 -4.488 1 97.62 157 GLY B O 1
ATOM 3352 N N . ASN B 1 158 ? -17.969 -5.688 -4.621 1 93.12 158 ASN B N 1
ATOM 3353 C CA . ASN B 1 158 ? -18.641 -4.426 -4.316 1 93.12 158 ASN B CA 1
ATOM 3354 C C . ASN B 1 158 ? -19.375 -3.879 -5.531 1 93.12 158 ASN B C 1
ATOM 3356 O O . ASN B 1 158 ? -19.125 -4.293 -6.664 1 93.12 158 ASN B O 1
ATOM 3360 N N . GLU B 1 159 ? -20.344 -3.01 -5.355 1 88.31 159 GLU B N 1
ATOM 3361 C CA . GLU B 1 159 ? -21.141 -2.51 -6.473 1 88.31 159 GLU B CA 1
ATOM 3362 C C . GLU B 1 159 ? -20.438 -1.365 -7.188 1 88.31 159 GLU B C 1
ATOM 3364 O O . GLU B 1 159 ? -20.75 -1.053 -8.336 1 88.31 159 GLU B O 1
ATOM 3369 N N . GLY B 1 160 ? -19.422 -0.856 -6.586 1 84.62 160 GLY B N 1
ATOM 3370 C CA . GLY B 1 160 ? -18.719 0.239 -7.234 1 84.62 160 GLY B CA 1
ATOM 3371 C C . GLY B 1 160 ? -19.594 1.465 -7.445 1 84.62 160 GLY B C 1
ATOM 3372 O O . GLY B 1 160 ? -20.375 1.828 -6.57 1 84.62 160 GLY B O 1
ATOM 3373 N N . LEU B 1 161 ? -19.344 2.244 -8.516 1 83.31 161 LEU B N 1
ATOM 3374 C CA . LEU B 1 161 ? -20.094 3.443 -8.883 1 83.31 161 LEU B CA 1
ATOM 3375 C C . LEU B 1 161 ? -20.875 3.221 -10.164 1 83.31 161 LEU B C 1
ATOM 3377 O O . LEU B 1 161 ? -20.297 2.959 -11.219 1 83.31 161 LEU B O 1
ATOM 3381 N N . GLY B 1 162 ? -22.109 3.145 -10.148 1 86.06 162 GLY B N 1
ATOM 3382 C CA . GLY B 1 162 ? -23.016 3.027 -11.281 1 86.06 162 GLY B CA 1
ATOM 3383 C C . GLY B 1 162 ? -24.141 4.035 -11.258 1 86.06 162 GLY B C 1
ATOM 3384 O O . GLY B 1 162 ? -25.312 3.67 -11.414 1 86.06 162 GLY B O 1
ATOM 3385 N N . SER B 1 163 ? -23.859 5.293 -11.102 1 87.06 163 SER B N 1
ATOM 3386 C CA . SER B 1 163 ? -24.875 6.32 -10.914 1 87.06 163 SER B CA 1
ATOM 3387 C C . SER B 1 163 ? -25.344 6.898 -12.242 1 87.06 163 SER B C 1
ATOM 3389 O O . SER B 1 163 ? -24.562 6.949 -13.203 1 87.06 163 SER B O 1
ATOM 3391 N N . PHE B 1 164 ? -26.625 7.207 -12.242 1 86.12 164 PHE B N 1
ATOM 3392 C CA . PHE B 1 164 ? -27.172 7.977 -13.352 1 86.12 164 PHE B CA 1
ATOM 3393 C C . PHE B 1 164 ? -28.016 9.141 -12.836 1 86.12 164 PHE B C 1
ATOM 3395 O O . PHE B 1 164 ? -28.453 9.133 -11.688 1 86.12 164 PHE B O 1
ATOM 3402 N N . GLU B 1 165 ? -28.156 10.172 -13.586 1 90.88 165 GLU B N 1
ATOM 3403 C CA . GLU B 1 165 ? -28.922 11.352 -13.203 1 90.88 165 GLU B CA 1
ATOM 3404 C C . GLU B 1 165 ? -30.359 11.273 -13.711 1 90.88 165 GLU B C 1
ATOM 3406 O O . GLU B 1 165 ? -30.594 10.977 -14.883 1 90.88 165 GLU B O 1
ATOM 3411 N N . THR B 1 166 ? -31.312 11.516 -12.781 1 91.81 166 THR B N 1
ATOM 3412 C CA . THR B 1 166 ? -32.719 11.555 -13.148 1 91.81 166 THR B CA 1
ATOM 3413 C C . THR B 1 166 ? -33.094 12.906 -13.742 1 91.81 166 THR B C 1
ATOM 3415 O O . THR B 1 166 ? -32.281 13.836 -13.734 1 91.81 166 THR B O 1
ATOM 3418 N N . ALA B 1 167 ? -34.312 12.836 -14.328 1 92.88 167 ALA B N 1
ATOM 3419 C CA . ALA B 1 167 ? -34.812 14.039 -15 1 92.88 167 ALA B CA 1
ATOM 3420 C C . ALA B 1 167 ? -34.781 15.234 -14.047 1 92.88 167 ALA B C 1
ATOM 3422 O O . ALA B 1 167 ? -34.594 16.375 -14.477 1 92.88 167 ALA B O 1
ATOM 3423 N N . ASP B 1 168 ? -34.875 15.016 -12.766 1 93.31 168 ASP B N 1
ATOM 3424 C CA . ASP B 1 168 ? -34.906 16.094 -11.781 1 93.31 168 ASP B CA 1
ATOM 3425 C C . ASP B 1 168 ? -33.531 16.406 -11.242 1 93.31 168 ASP B C 1
ATOM 3427 O O . ASP B 1 168 ? -33.406 17.172 -10.281 1 93.31 168 ASP B O 1
ATOM 3431 N N . GLY B 1 169 ? -32.594 15.805 -11.789 1 92.19 169 GLY B N 1
ATOM 3432 C CA . GLY B 1 169 ? -31.203 16.125 -11.445 1 92.19 169 GLY B CA 1
ATOM 3433 C C . GLY B 1 169 ? -30.672 15.328 -10.266 1 92.19 169 GLY B C 1
ATOM 3434 O O . GLY B 1 169 ? -29.609 15.633 -9.734 1 92.19 169 GLY B O 1
ATOM 3435 N N . GLN B 1 170 ? -31.469 14.383 -9.844 1 91.88 170 GLN B N 1
ATOM 3436 C CA . GLN B 1 170 ? -31.031 13.539 -8.734 1 91.88 170 GLN B CA 1
ATOM 3437 C C . GLN B 1 170 ? -30.203 12.359 -9.234 1 91.88 170 GLN B C 1
ATOM 3439 O O . GLN B 1 170 ? -30.391 11.883 -10.352 1 91.88 170 GLN B O 1
ATOM 3444 N N . LEU B 1 171 ? -29.219 12 -8.375 1 91.81 171 LEU B N 1
ATOM 3445 C CA . LEU B 1 171 ? -28.438 10.82 -8.711 1 91.81 171 LEU B CA 1
ATOM 3446 C C . LEU B 1 171 ? -29.078 9.562 -8.141 1 91.81 171 LEU B C 1
ATOM 3448 O O . LEU B 1 171 ? -29.578 9.562 -7.016 1 91.81 171 LEU B O 1
ATOM 3452 N N . ARG B 1 172 ? -29.109 8.492 -9.023 1 89.81 172 ARG B N 1
ATOM 3453 C CA . ARG B 1 172 ? -29.547 7.16 -8.625 1 89.81 172 ARG B CA 1
ATOM 3454 C C . ARG B 1 172 ? -28.562 6.086 -9.078 1 89.81 172 ARG B C 1
ATOM 3456 O O . ARG B 1 172 ? -27.859 6.266 -10.078 1 89.81 172 ARG B O 1
ATOM 3463 N N . ASN B 1 173 ? -28.453 5.082 -8.297 1 88.12 173 ASN B N 1
ATOM 3464 C CA . ASN B 1 173 ? -27.531 4.008 -8.625 1 88.12 173 ASN B CA 1
ATOM 3465 C C . ASN B 1 173 ? -28.219 2.873 -9.367 1 88.12 173 ASN B C 1
ATOM 3467 O O . ASN B 1 173 ? -29.359 2.533 -9.062 1 88.12 173 ASN B O 1
ATOM 3471 N N . VAL B 1 174 ? -27.531 2.383 -10.336 1 87.69 174 VAL B N 1
ATOM 3472 C CA . VAL B 1 174 ? -27.922 1.11 -10.938 1 87.69 174 VAL B CA 1
ATOM 3473 C C . VAL B 1 174 ? -27.422 -0.044 -10.07 1 87.69 174 VAL B C 1
ATOM 3475 O O . VAL B 1 174 ? -26.234 -0.101 -9.727 1 87.69 174 VAL B O 1
ATOM 3478 N N . ARG B 1 175 ? -28.297 -0.858 -9.648 1 87.56 175 ARG B N 1
ATOM 3479 C CA . ARG B 1 175 ? -27.891 -2.027 -8.883 1 87.56 175 ARG B CA 1
ATOM 3480 C C . ARG B 1 175 ? -27.094 -3 -9.742 1 87.56 175 ARG B C 1
ATOM 3482 O O . ARG B 1 175 ? -27.438 -3.234 -10.906 1 87.56 175 ARG B O 1
ATOM 3489 N N . HIS B 1 176 ? -26.047 -3.436 -9.242 1 88.19 176 HIS B N 1
ATOM 3490 C CA . HIS B 1 176 ? -25.203 -4.406 -9.938 1 88.19 176 HIS B CA 1
ATOM 3491 C C . HIS B 1 176 ? -25.562 -5.832 -9.539 1 88.19 176 HIS B C 1
ATOM 3493 O O . HIS B 1 176 ? -25.391 -6.219 -8.375 1 88.19 176 HIS B O 1
ATOM 3499 N N . LEU B 1 177 ? -26.016 -6.613 -10.5 1 89.38 177 LEU B N 1
ATOM 3500 C CA . LEU B 1 177 ? -26.562 -7.93 -10.18 1 89.38 177 LEU B CA 1
ATOM 3501 C C . LEU B 1 177 ? -25.609 -9.039 -10.609 1 89.38 177 LEU B C 1
ATOM 3503 O O . LEU B 1 177 ? -25.812 -10.203 -10.25 1 89.38 177 LEU B O 1
ATOM 3507 N N . GLY B 1 178 ? -24.625 -8.648 -11.406 1 92.94 178 GLY B N 1
ATOM 3508 C CA . GLY B 1 178 ? -23.609 -9.625 -11.75 1 92.94 178 GLY B CA 1
ATOM 3509 C C . GLY B 1 178 ? -22.719 -9.992 -10.586 1 92.94 178 GLY B C 1
ATOM 3510 O O . GLY B 1 178 ? -22.938 -9.547 -9.461 1 92.94 178 GLY B O 1
ATOM 3511 N N . ASN B 1 179 ? -21.766 -10.898 -10.883 1 96.69 179 ASN B N 1
ATOM 3512 C CA . ASN B 1 179 ? -20.859 -11.367 -9.844 1 96.69 179 ASN B CA 1
ATOM 3513 C C . ASN B 1 179 ? -19.406 -11.148 -10.25 1 96.69 179 ASN B C 1
ATOM 3515 O O . ASN B 1 179 ? -19.109 -10.352 -11.148 1 96.69 179 ASN B O 1
ATOM 3519 N N . VAL B 1 180 ? -18.562 -11.688 -9.461 1 98.69 180 VAL B N 1
ATOM 3520 C CA . VAL B 1 180 ? -17.125 -11.711 -9.773 1 98.69 180 VAL B CA 1
ATOM 3521 C C . VAL B 1 180 ? -16.672 -13.156 -9.961 1 98.69 180 VAL B C 1
ATOM 3523 O O . VAL B 1 180 ? -16.969 -14.023 -9.133 1 98.69 180 VAL B O 1
ATOM 3526 N N . ARG B 1 181 ? -15.984 -13.422 -11.039 1 98.88 181 ARG B N 1
ATOM 3527 C CA . ARG B 1 181 ? -15.383 -14.727 -11.305 1 98.88 181 ARG B CA 1
ATOM 3528 C C . ARG B 1 181 ? -13.859 -14.617 -11.383 1 98.88 181 ARG B C 1
ATOM 3530 O O . ARG B 1 181 ? -13.328 -13.914 -12.242 1 98.88 181 ARG B O 1
ATOM 3537 N N . ILE B 1 182 ? -13.203 -15.32 -10.516 1 98.88 182 ILE B N 1
ATOM 3538 C CA . ILE B 1 182 ? -11.742 -15.352 -10.453 1 98.88 182 ILE B CA 1
ATOM 3539 C C . ILE B 1 182 ? -11.25 -16.75 -10.797 1 98.88 182 ILE B C 1
ATOM 3541 O O . ILE B 1 182 ? -11.719 -17.75 -10.234 1 98.88 182 ILE B O 1
ATOM 3545 N N . GLY B 1 183 ? -10.289 -16.859 -11.68 1 98.75 183 GLY B N 1
ATOM 3546 C CA . GLY B 1 183 ? -9.797 -18.141 -12.164 1 98.75 183 GLY B CA 1
ATOM 3547 C C . GLY B 1 183 ? -8.844 -18.828 -11.195 1 98.75 183 GLY B C 1
ATOM 3548 O O . GLY B 1 183 ? -8.883 -18.547 -9.992 1 98.75 183 GLY B O 1
ATOM 3549 N N . ASP B 1 184 ? -8.055 -19.781 -11.766 1 98.5 184 ASP B N 1
ATOM 3550 C CA . ASP B 1 184 ? -7.078 -20.547 -11 1 98.5 184 ASP B CA 1
ATOM 3551 C C . ASP B 1 184 ? -5.73 -19.828 -10.961 1 98.5 184 ASP B C 1
ATOM 3553 O O . ASP B 1 184 ? -5.359 -19.141 -11.922 1 98.5 184 ASP B O 1
ATOM 3557 N N . ASP B 1 185 ? -5 -19.984 -9.828 1 97.19 185 ASP B N 1
ATOM 3558 C CA . ASP B 1 185 ? -3.631 -19.484 -9.703 1 97.19 185 ASP B CA 1
ATOM 3559 C C . ASP B 1 185 ? -3.586 -17.969 -9.82 1 97.19 185 ASP B C 1
ATOM 3561 O O . ASP B 1 185 ? -2.672 -17.406 -10.43 1 97.19 185 ASP B O 1
ATOM 3565 N N . VAL B 1 186 ? -4.645 -17.344 -9.312 1 98.12 186 VAL B N 1
ATOM 3566 C CA . VAL B 1 186 ? -4.715 -15.891 -9.328 1 98.12 186 VAL B CA 1
ATOM 3567 C C . VAL B 1 186 ? -4.246 -15.336 -7.98 1 98.12 186 VAL B C 1
ATOM 3569 O O . VAL B 1 186 ? -4.582 -15.883 -6.93 1 98.12 186 VAL B O 1
ATOM 3572 N N . GLU B 1 187 ? -3.465 -14.312 -8.047 1 97.44 187 GLU B N 1
ATOM 3573 C CA . GLU B 1 187 ? -3.053 -13.578 -6.855 1 97.44 187 GLU B CA 1
ATOM 3574 C C . GLU B 1 187 ? -3.613 -12.156 -6.863 1 97.44 187 GLU B C 1
ATOM 3576 O O . GLU B 1 187 ? -3.387 -11.398 -7.809 1 97.44 187 GLU B O 1
ATOM 3581 N N . ILE B 1 188 ? -4.344 -11.812 -5.797 1 98.31 188 ILE B N 1
ATOM 3582 C CA . ILE B 1 188 ? -4.812 -10.445 -5.605 1 98.31 188 ILE B CA 1
ATOM 3583 C C . ILE B 1 188 ? -4.262 -9.891 -4.293 1 98.31 188 ILE B C 1
ATOM 3585 O O . ILE B 1 188 ? -4.441 -10.492 -3.23 1 98.31 188 ILE B O 1
ATOM 3589 N N . GLY B 1 189 ? -3.615 -8.758 -4.34 1 97.62 189 GLY B N 1
ATOM 3590 C CA . GLY B 1 189 ? -2.943 -8.172 -3.189 1 97.62 189 GLY B CA 1
ATOM 3591 C C . GLY B 1 189 ? -3.906 -7.621 -2.154 1 97.62 189 GLY B C 1
ATOM 3592 O O . GLY B 1 189 ? -5.113 -7.848 -2.24 1 97.62 189 GLY B O 1
ATOM 3593 N N . ALA B 1 190 ? -3.34 -6.957 -1.162 1 98.19 190 ALA B N 1
ATOM 3594 C CA . ALA B 1 190 ? -4.109 -6.414 -0.044 1 98.19 190 ALA B CA 1
ATOM 3595 C C . ALA B 1 190 ? -4.855 -5.148 -0.456 1 98.19 190 ALA B C 1
ATOM 3597 O O . ALA B 1 190 ? -4.375 -4.383 -1.297 1 98.19 190 ALA B O 1
ATOM 3598 N N . LEU B 1 191 ? -6.035 -4.934 0.2 1 98.5 191 LEU B N 1
ATOM 3599 C CA . LEU B 1 191 ? -6.785 -3.682 0.156 1 98.5 191 LEU B CA 1
ATOM 3600 C C . LEU B 1 191 ? -7.211 -3.355 -1.271 1 98.5 191 LEU B C 1
ATOM 3602 O O . LEU B 1 191 ? -7.227 -2.188 -1.667 1 98.5 191 LEU B O 1
ATOM 3606 N N . CYS B 1 192 ? -7.477 -4.391 -2.029 1 98.38 192 CYS B N 1
ATOM 3607 C CA . CYS B 1 192 ? -8.039 -4.199 -3.361 1 98.38 192 CYS B CA 1
ATOM 3608 C C . CYS B 1 192 ? -9.562 -4.113 -3.301 1 98.38 192 CYS B C 1
ATOM 3610 O O . CYS B 1 192 ? -10.172 -4.531 -2.316 1 98.38 192 CYS B O 1
ATOM 3612 N N . ALA B 1 193 ? -10.117 -3.482 -4.324 1 98.56 193 ALA B N 1
ATOM 3613 C CA . ALA B 1 193 ? -11.555 -3.467 -4.547 1 98.56 193 ALA B CA 1
ATOM 3614 C C . ALA B 1 193 ? -11.906 -4.016 -5.93 1 98.56 193 ALA B C 1
ATOM 3616 O O . ALA B 1 193 ? -11.523 -3.438 -6.949 1 98.56 193 ALA B O 1
ATOM 3617 N N . VAL B 1 194 ? -12.672 -5.125 -5.988 1 98.62 194 VAL B N 1
ATOM 3618 C CA . VAL B 1 194 ? -13.125 -5.707 -7.246 1 98.62 194 VAL B CA 1
ATOM 3619 C C . VAL B 1 194 ? -14.641 -5.59 -7.355 1 98.62 194 VAL B C 1
ATOM 3621 O O . VAL B 1 194 ? -15.375 -6.238 -6.613 1 98.62 194 VAL B O 1
ATOM 3624 N N . GLY B 1 195 ? -15.039 -4.77 -8.281 1 97.69 195 GLY B N 1
ATOM 3625 C CA . GLY B 1 195 ? -16.469 -4.551 -8.445 1 97.69 195 GLY B CA 1
ATOM 3626 C C . GLY B 1 195 ? -17.172 -5.691 -9.156 1 97.69 195 GLY B C 1
ATOM 3627 O O . GLY B 1 195 ? -16.609 -6.277 -10.094 1 97.69 195 GLY B O 1
ATOM 3628 N N . ARG B 1 196 ? -18.328 -5.992 -8.688 1 96.75 196 ARG B N 1
ATOM 3629 C CA . ARG B 1 196 ? -19.141 -6.965 -9.406 1 96.75 196 ARG B CA 1
ATOM 3630 C C . ARG B 1 196 ? -19.734 -6.355 -10.672 1 96.75 196 ARG B C 1
ATOM 3632 O O . ARG B 1 196 ? -19.906 -5.137 -10.758 1 96.75 196 ARG B O 1
ATOM 3639 N N . GLY B 1 197 ? -20.031 -7.211 -11.57 1 94 197 GLY B N 1
ATOM 3640 C CA . GLY B 1 197 ? -20.609 -6.723 -12.812 1 94 197 GLY B CA 1
ATOM 3641 C C . GLY B 1 197 ? -22.031 -6.227 -12.656 1 94 197 GLY B C 1
ATOM 3642 O O . GLY B 1 197 ? -22.734 -6.625 -11.727 1 94 197 GLY B O 1
ATOM 3643 N N . THR B 1 198 ? -22.375 -5.344 -13.594 1 89.69 198 THR B N 1
ATOM 3644 C CA . THR B 1 198 ? -23.734 -4.832 -13.555 1 89.69 198 THR B CA 1
ATOM 3645 C C . THR B 1 198 ? -24.734 -5.93 -13.922 1 89.69 198 THR B C 1
ATOM 3647 O O . THR B 1 198 ? -25.703 -6.168 -13.188 1 89.69 198 THR B O 1
ATOM 3650 N N . ILE B 1 199 ? -24.516 -6.539 -15.086 1 89.19 199 ILE B N 1
ATOM 3651 C CA . ILE B 1 199 ? -25.328 -7.652 -15.539 1 89.19 199 ILE B CA 1
ATOM 3652 C C . ILE B 1 199 ? -24.469 -8.906 -15.688 1 89.19 199 ILE B C 1
ATOM 3654 O O . ILE B 1 199 ? -24.703 -9.914 -15.023 1 89.19 199 ILE B O 1
ATOM 3658 N N . ASP B 1 200 ? -23.422 -8.773 -16.484 1 92.31 200 ASP B N 1
ATOM 3659 C CA . ASP B 1 200 ? -22.453 -9.859 -16.594 1 92.31 200 ASP B CA 1
ATOM 3660 C C . ASP B 1 200 ? -21.422 -9.789 -15.477 1 92.31 200 ASP B C 1
ATOM 3662 O O . ASP B 1 200 ? -21.406 -8.836 -14.695 1 92.31 200 ASP B O 1
ATOM 3666 N N . ASP B 1 201 ? -20.625 -10.82 -15.391 1 96.56 201 ASP B N 1
ATOM 3667 C CA . ASP B 1 201 ? -19.672 -10.891 -14.289 1 96.56 201 ASP B CA 1
ATOM 3668 C C . ASP B 1 201 ? -18.391 -10.109 -14.617 1 96.56 201 ASP B C 1
ATOM 3670 O O . ASP B 1 201 ? -18.031 -9.969 -15.789 1 96.56 201 ASP B O 1
ATOM 3674 N N . THR B 1 202 ? -17.812 -9.469 -13.648 1 98.06 202 THR B N 1
ATOM 3675 C CA . THR B 1 202 ? -16.391 -9.125 -13.711 1 98.06 202 THR B CA 1
ATOM 3676 C C . THR B 1 202 ? -15.531 -10.391 -13.664 1 98.06 202 THR B C 1
ATOM 3678 O O . THR B 1 202 ? -15.758 -11.266 -12.828 1 98.06 202 THR B O 1
ATOM 3681 N N . VAL B 1 203 ? -14.516 -10.484 -14.578 1 98.81 203 VAL B N 1
ATOM 3682 C CA . VAL B 1 203 ? -13.797 -11.742 -14.727 1 98.81 203 VAL B CA 1
ATOM 3683 C C . VAL B 1 203 ? -12.289 -11.484 -14.633 1 98.81 203 VAL B C 1
ATOM 3685 O O . VAL B 1 203 ? -11.781 -10.539 -15.234 1 98.81 203 VAL B O 1
ATOM 3688 N N . ILE B 1 204 ? -11.609 -12.305 -13.852 1 98.88 204 ILE B N 1
ATOM 3689 C CA . ILE B 1 204 ? -10.156 -12.336 -13.789 1 98.88 204 ILE B CA 1
ATOM 3690 C C . ILE B 1 204 ? -9.648 -13.719 -14.195 1 98.88 204 ILE B C 1
ATOM 3692 O O . ILE B 1 204 ? -9.945 -14.711 -13.539 1 98.88 204 ILE B O 1
ATOM 3696 N N . GLY B 1 205 ? -8.828 -13.773 -15.242 1 98.75 205 GLY B N 1
ATOM 3697 C CA . GLY B 1 205 ? -8.383 -15.031 -15.828 1 98.75 205 GLY B CA 1
ATOM 3698 C C . GLY B 1 205 ? -7.281 -15.703 -15.031 1 98.75 205 GLY B C 1
ATOM 3699 O O . GLY B 1 205 ? -6.695 -15.094 -14.133 1 98.75 205 GLY B O 1
ATOM 3700 N N . ASN B 1 206 ? -6.98 -16.953 -15.453 1 98.5 206 ASN B N 1
ATOM 3701 C CA . ASN B 1 206 ? -6.031 -17.797 -14.742 1 98.5 206 ASN B CA 1
ATOM 3702 C C . ASN B 1 206 ? -4.633 -17.172 -14.727 1 98.5 206 ASN B C 1
ATOM 3704 O O . ASN B 1 206 ? -4.234 -16.516 -15.688 1 98.5 206 ASN B O 1
ATOM 3708 N N . ASN B 1 207 ? -3.947 -17.438 -13.586 1 97.94 207 ASN B N 1
ATOM 3709 C CA . ASN B 1 207 ? -2.527 -17.125 -13.469 1 97.94 207 ASN B CA 1
ATOM 3710 C C . ASN B 1 207 ? -2.264 -15.633 -13.641 1 97.94 207 ASN B C 1
ATOM 3712 O O . ASN B 1 207 ? -1.279 -15.234 -14.273 1 97.94 207 ASN B O 1
ATOM 3716 N N . THR B 1 208 ? -3.188 -14.82 -13.242 1 98.25 208 THR B N 1
ATOM 3717 C CA . THR B 1 208 ? -3.043 -13.367 -13.234 1 98.25 208 THR B CA 1
ATOM 3718 C C . THR B 1 208 ? -2.691 -12.875 -11.836 1 98.25 208 THR B C 1
ATOM 3720 O O . THR B 1 208 ? -3.26 -13.336 -10.844 1 98.25 208 THR B O 1
ATOM 3723 N N . HIS B 1 209 ? -1.685 -12 -11.797 1 98.12 209 HIS B N 1
ATOM 3724 C CA . HIS B 1 209 ? -1.22 -11.461 -10.523 1 98.12 209 HIS B CA 1
ATOM 3725 C C . HIS B 1 209 ? -1.503 -9.961 -10.422 1 98.12 209 HIS B C 1
ATOM 3727 O O . HIS B 1 209 ? -1.089 -9.188 -11.289 1 98.12 209 HIS B O 1
ATOM 3733 N N . ILE B 1 210 ? -2.18 -9.586 -9.305 1 98.12 210 ILE B N 1
ATOM 3734 C CA . ILE B 1 210 ? -2.596 -8.211 -9.055 1 98.12 210 ILE B CA 1
ATOM 3735 C C . ILE B 1 210 ? -2 -7.727 -7.738 1 98.12 210 ILE B C 1
ATOM 3737 O O . ILE B 1 210 ? -2.146 -8.383 -6.703 1 98.12 210 ILE B O 1
ATOM 3741 N N . GLY B 1 211 ? -1.335 -6.582 -7.766 1 97.44 211 GLY B N 1
ATOM 3742 C CA . GLY B 1 211 ? -0.7 -6.012 -6.586 1 97.44 211 GLY B CA 1
ATOM 3743 C C . GLY B 1 211 ? -1.69 -5.406 -5.609 1 97.44 211 GLY B C 1
ATOM 3744 O O . GLY B 1 211 ? -2.902 -5.57 -5.766 1 97.44 211 GLY B O 1
ATOM 3745 N N . PRO B 1 212 ? -1.151 -4.742 -4.598 1 97.75 212 PRO B N 1
ATOM 3746 C CA . PRO B 1 212 ? -2.023 -4.184 -3.564 1 97.75 212 PRO B CA 1
ATOM 3747 C C . PRO B 1 212 ? -2.727 -2.904 -4.012 1 97.75 212 PRO B C 1
ATOM 3749 O O . PRO B 1 212 ? -2.199 -2.166 -4.852 1 97.75 212 PRO B O 1
ATOM 3752 N N . GLN B 1 213 ? -3.922 -2.645 -3.365 1 98.19 213 GLN B N 1
ATOM 3753 C CA . GLN B 1 213 ? -4.664 -1.394 -3.479 1 98.19 213 GLN B CA 1
ATOM 3754 C C . GLN B 1 213 ? -5.055 -1.114 -4.926 1 98.19 213 GLN B C 1
ATOM 3756 O O . GLN B 1 213 ? -5.027 0.035 -5.371 1 98.19 213 GLN B O 1
ATOM 3761 N N . VAL B 1 214 ? -5.363 -2.172 -5.68 1 98.38 214 VAL B N 1
ATOM 3762 C CA . VAL B 1 214 ? -5.84 -2.033 -7.051 1 98.38 214 VAL B CA 1
ATOM 3763 C C . VAL B 1 214 ? -7.367 -1.994 -7.062 1 98.38 214 VAL B C 1
ATOM 3765 O O . VAL B 1 214 ? -8.023 -2.748 -6.336 1 98.38 214 VAL B O 1
ATOM 3768 N N . ASN B 1 215 ? -7.895 -1.112 -7.887 1 98.5 215 ASN B N 1
ATOM 3769 C CA . ASN B 1 215 ? -9.328 -1.082 -8.148 1 98.5 215 ASN B CA 1
ATOM 3770 C C . ASN B 1 215 ? -9.664 -1.719 -9.492 1 98.5 215 ASN B C 1
ATOM 3772 O O . ASN B 1 215 ? -9.125 -1.32 -10.523 1 98.5 215 ASN B O 1
ATOM 3776 N N . ILE B 1 216 ? -10.562 -2.67 -9.523 1 98.44 216 ILE B N 1
ATOM 3777 C CA . ILE B 1 216 ? -11.094 -3.27 -10.734 1 98.44 216 ILE B CA 1
ATOM 3778 C C . ILE B 1 216 ? -12.586 -2.951 -10.859 1 98.44 216 ILE B C 1
ATOM 3780 O O . ILE B 1 216 ? -13.398 -3.473 -10.094 1 98.44 216 ILE B O 1
ATOM 3784 N N . GLY B 1 217 ? -12.898 -2.125 -11.82 1 97.5 217 GLY B N 1
ATOM 3785 C CA . GLY B 1 217 ? -14.266 -1.667 -11.984 1 97.5 217 GLY B CA 1
ATOM 3786 C C . GLY B 1 217 ? -15.203 -2.756 -12.477 1 97.5 217 GLY B C 1
ATOM 3787 O O . GLY B 1 217 ? -14.758 -3.805 -12.938 1 97.5 217 GLY B O 1
ATOM 3788 N N . HIS B 1 218 ? -16.469 -2.43 -12.414 1 95.12 218 HIS B N 1
ATOM 3789 C CA . HIS B 1 218 ? -17.516 -3.365 -12.812 1 95.12 218 HIS B CA 1
ATOM 3790 C C . HIS B 1 218 ? -17.375 -3.77 -14.273 1 95.12 218 HIS B C 1
ATOM 3792 O O . HIS B 1 218 ? -16.938 -2.967 -15.102 1 95.12 218 HIS B O 1
ATOM 3798 N N . ASN B 1 219 ? -17.703 -5.004 -14.539 1 95.62 219 ASN B N 1
ATOM 3799 C CA . ASN B 1 219 ? -17.828 -5.531 -15.898 1 95.62 219 ASN B CA 1
ATOM 3800 C C . ASN B 1 219 ? -16.453 -5.734 -16.547 1 95.62 219 ASN B C 1
ATOM 3802 O O . ASN B 1 219 ? -16.359 -6.098 -17.719 1 95.62 219 ASN B O 1
ATOM 3806 N N . SER B 1 220 ? -15.43 -5.496 -15.844 1 98 220 SER B N 1
ATOM 3807 C CA . SER B 1 220 ? -14.109 -5.637 -16.438 1 98 220 SER B CA 1
ATOM 3808 C C . SER B 1 220 ? -13.758 -7.105 -16.672 1 98 220 SER B C 1
ATOM 3810 O O . SER B 1 220 ? -14.203 -7.977 -15.922 1 98 220 SER B O 1
ATOM 3812 N N . VAL B 1 221 ? -12.984 -7.328 -17.734 1 98.69 221 VAL B N 1
ATOM 3813 C CA . VAL B 1 221 ? -12.508 -8.664 -18.078 1 98.69 221 VAL B CA 1
ATOM 3814 C C . VAL B 1 221 ? -10.984 -8.648 -18.219 1 98.69 221 VAL B C 1
ATOM 3816 O O . VAL B 1 221 ? -10.438 -8.016 -19.109 1 98.69 221 VAL B O 1
ATOM 3819 N N . ILE B 1 222 ? -10.352 -9.344 -17.344 1 98.81 222 ILE B N 1
ATOM 3820 C CA . ILE B 1 222 ? -8.898 -9.484 -17.359 1 98.81 222 ILE B CA 1
ATOM 3821 C C . ILE B 1 222 ? -8.523 -10.891 -17.812 1 98.81 222 ILE B C 1
ATOM 3823 O O . ILE B 1 222 ? -8.992 -11.875 -17.25 1 98.81 222 ILE B O 1
ATOM 3827 N N . GLY B 1 223 ? -7.664 -10.977 -18.812 1 98.44 223 GLY B N 1
ATOM 3828 C CA . GLY B 1 223 ? -7.254 -12.25 -19.375 1 98.44 223 GLY B CA 1
ATOM 3829 C C . GLY B 1 223 ? -6.32 -13.031 -18.453 1 98.44 223 GLY B C 1
ATOM 3830 O O . GLY B 1 223 ? -6.367 -12.875 -17.234 1 98.44 223 GLY B O 1
ATOM 3831 N N . MET B 1 224 ? -5.539 -13.922 -19.094 1 98.06 224 MET B N 1
ATOM 3832 C CA . MET B 1 224 ? -4.648 -14.812 -18.344 1 98.06 224 MET B CA 1
ATOM 3833 C C . MET B 1 224 ? -3.227 -14.258 -18.328 1 98.06 224 MET B C 1
ATOM 3835 O O . MET B 1 224 ? -2.805 -13.578 -19.266 1 98.06 224 MET B O 1
ATOM 3839 N N . ARG B 1 225 ? -2.508 -14.633 -17.219 1 97.56 225 ARG B N 1
ATOM 3840 C CA . ARG B 1 225 ? -1.085 -14.344 -17.078 1 97.56 225 ARG B CA 1
ATOM 3841 C C . ARG B 1 225 ? -0.818 -12.844 -17.203 1 97.56 225 ARG B C 1
ATOM 3843 O O . ARG B 1 225 ? 0.159 -12.438 -17.828 1 97.56 225 ARG B O 1
ATOM 3850 N N . CYS B 1 226 ? -1.734 -12.07 -16.703 1 98.06 226 CYS B N 1
ATOM 3851 C CA . CYS B 1 226 ? -1.538 -10.625 -16.641 1 98.06 226 CYS B CA 1
ATOM 3852 C C . CYS B 1 226 ? -0.857 -10.234 -15.328 1 98.06 226 CYS B C 1
ATOM 3854 O O . CYS B 1 226 ? -0.934 -10.961 -14.336 1 98.06 226 CYS B O 1
ATOM 3856 N N . GLN B 1 227 ? -0.166 -9.18 -15.383 1 97.62 227 GLN B N 1
ATOM 3857 C CA . GLN B 1 227 ? 0.423 -8.562 -14.195 1 97.62 227 GLN B CA 1
ATOM 3858 C C . GLN B 1 227 ? -0.052 -7.121 -14.039 1 97.62 227 GLN B C 1
ATOM 3860 O O . GLN B 1 227 ? 0.124 -6.297 -14.938 1 97.62 227 GLN B O 1
ATOM 3865 N N . ILE B 1 228 ? -0.663 -6.867 -12.914 1 97.94 228 ILE B N 1
ATOM 3866 C CA . ILE B 1 228 ? -1.129 -5.52 -12.602 1 97.94 228 ILE B CA 1
ATOM 3867 C C . ILE B 1 228 ? -0.512 -5.051 -11.289 1 97.94 228 ILE B C 1
ATOM 3869 O O . ILE B 1 228 ? -0.854 -5.562 -10.219 1 97.94 228 ILE B O 1
ATOM 3873 N N . ALA B 1 229 ? 0.369 -4.066 -11.383 1 96.75 229 ALA B N 1
ATOM 3874 C CA . ALA B 1 229 ? 1.082 -3.582 -10.203 1 96.75 229 ALA B CA 1
ATOM 3875 C C . ALA B 1 229 ? 0.179 -2.709 -9.336 1 96.75 229 ALA B C 1
ATOM 3877 O O . ALA B 1 229 ? -0.908 -2.312 -9.766 1 96.75 229 ALA B O 1
ATOM 3878 N N . GLY B 1 230 ? 0.694 -2.404 -8.203 1 96.5 230 GLY B N 1
ATOM 3879 C CA . GLY B 1 230 ? -0.106 -1.812 -7.145 1 96.5 230 GLY B CA 1
ATOM 3880 C C . GLY B 1 230 ? -0.654 -0.444 -7.504 1 96.5 230 GLY B C 1
ATOM 3881 O O . GLY B 1 230 ? -0.018 0.31 -8.242 1 96.5 230 GLY B O 1
ATOM 3882 N N . ARG B 1 231 ? -1.889 -0.169 -6.855 1 96 231 ARG B N 1
ATOM 3883 C CA . ARG B 1 231 ? -2.568 1.122 -6.828 1 96 231 ARG B CA 1
ATOM 3884 C C . ARG B 1 231 ? -3.043 1.522 -8.219 1 96 231 ARG B C 1
ATOM 3886 O O . ARG B 1 231 ? -3.35 2.691 -8.461 1 96 231 ARG B O 1
ATOM 3893 N N . SER B 1 232 ? -3.076 0.634 -9.172 1 97 232 SER B N 1
ATOM 3894 C CA . SER B 1 232 ? -3.68 0.914 -10.469 1 97 232 SER B CA 1
ATOM 3895 C C . SER B 1 232 ? -5.199 0.962 -10.375 1 97 232 SER B C 1
ATOM 3897 O O . SER B 1 232 ? -5.797 0.291 -9.531 1 97 232 SER B O 1
ATOM 3899 N N . HIS B 1 233 ? -5.723 1.815 -11.195 1 97.5 233 HIS B N 1
ATOM 3900 C CA . HIS B 1 233 ? -7.172 1.975 -11.25 1 97.5 233 HIS B CA 1
ATOM 3901 C C . HIS B 1 233 ? -7.723 1.567 -12.609 1 97.5 233 HIS B C 1
ATOM 3903 O O . HIS B 1 233 ? -7.422 2.201 -13.617 1 97.5 233 HIS B O 1
ATOM 3909 N N . LEU B 1 234 ? -8.516 0.53 -12.648 1 98.06 234 LEU B N 1
ATOM 3910 C CA . LEU B 1 234 ? -9.289 0.13 -13.82 1 98.06 234 LEU B CA 1
ATOM 3911 C C . LEU B 1 234 ? -10.75 0.555 -13.68 1 98.06 234 LEU B C 1
ATOM 3913 O O . LEU B 1 234 ? -11.477 0.035 -12.828 1 98.06 234 LEU B O 1
ATOM 3917 N N . SER B 1 235 ? -11.141 1.509 -14.5 1 96.69 235 SER B N 1
ATOM 3918 C CA . SER B 1 235 ? -12.547 1.898 -14.5 1 96.69 235 SER B CA 1
ATOM 3919 C C . SER B 1 235 ? -13.438 0.759 -14.984 1 96.69 235 SER B C 1
ATOM 3921 O O . SER B 1 235 ? -12.961 -0.363 -15.18 1 96.69 235 SER B O 1
ATOM 3923 N N . GLY B 1 236 ? -14.688 1.007 -15.109 1 95.19 236 GLY B N 1
ATOM 3924 C CA . GLY B 1 236 ? -15.625 -0.03 -15.516 1 95.19 236 GLY B CA 1
ATOM 3925 C C . GLY B 1 236 ? -15.422 -0.489 -16.953 1 95.19 236 GLY B C 1
ATOM 3926 O O . GLY B 1 236 ? -15.016 0.297 -17.797 1 95.19 236 GLY B O 1
ATOM 3927 N N . SER B 1 237 ? -15.68 -1.764 -17.172 1 96.56 237 SER B N 1
ATOM 3928 C CA . SER B 1 237 ? -15.789 -2.363 -18.5 1 96.56 237 SER B CA 1
ATOM 3929 C C . SER B 1 237 ? -14.461 -2.295 -19.25 1 96.56 237 SER B C 1
ATOM 3931 O O . SER B 1 237 ? -14.438 -2.139 -20.469 1 96.56 237 SER B O 1
ATOM 3933 N N . VAL B 1 238 ? -13.398 -2.336 -18.531 1 97.94 238 VAL B N 1
ATOM 3934 C CA . VAL B 1 238 ? -12.07 -2.426 -19.125 1 97.94 238 VAL B CA 1
ATOM 3935 C C . VAL B 1 238 ? -11.781 -3.871 -19.531 1 97.94 238 VAL B C 1
ATOM 3937 O O . VAL B 1 238 ? -12.188 -4.809 -18.828 1 97.94 238 VAL B O 1
ATOM 3940 N N . VAL B 1 239 ? -11.102 -3.984 -20.672 1 98.56 239 VAL B N 1
ATOM 3941 C CA . VAL B 1 239 ? -10.656 -5.305 -21.109 1 98.56 239 VAL B CA 1
ATOM 3942 C C . VAL B 1 239 ? -9.133 -5.355 -21.125 1 98.56 239 VAL B C 1
ATOM 3944 O O . VAL B 1 239 ? -8.484 -4.539 -21.797 1 98.56 239 VAL B O 1
ATOM 3947 N N . ILE B 1 240 ? -8.531 -6.223 -20.406 1 98.81 240 ILE B N 1
ATOM 3948 C CA . ILE B 1 240 ? -7.102 -6.508 -20.438 1 98.81 240 ILE B CA 1
ATOM 3949 C C . ILE B 1 240 ? -6.863 -7.895 -21.031 1 98.81 240 ILE B C 1
ATOM 3951 O O . ILE B 1 240 ? -7.273 -8.898 -20.453 1 98.81 240 ILE B O 1
ATOM 3955 N N . GLU B 1 241 ? -6.211 -7.945 -22.141 1 98.69 241 GLU B N 1
ATOM 3956 C CA . GLU B 1 241 ? -6 -9.219 -22.828 1 98.69 241 GLU B CA 1
ATOM 3957 C C . GLU B 1 241 ? -4.785 -9.953 -22.25 1 98.69 241 GLU B C 1
ATOM 3959 O O . GLU B 1 241 ? -4.066 -9.414 -21.406 1 98.69 241 GLU B O 1
ATOM 3964 N N . ASP B 1 242 ? -4.602 -11.164 -22.797 1 98.31 242 ASP B N 1
ATOM 3965 C CA . ASP B 1 242 ? -3.65 -12.094 -22.188 1 98.31 242 ASP B CA 1
ATOM 3966 C C . ASP B 1 242 ? -2.244 -11.5 -22.156 1 98.31 242 ASP B C 1
ATOM 3968 O O . ASP B 1 242 ? -1.822 -10.844 -23.109 1 98.31 242 ASP B O 1
ATOM 3972 N N . GLU B 1 243 ? -1.533 -11.68 -20.984 1 97.5 243 GLU B N 1
ATOM 3973 C CA . GLU B 1 243 ? -0.103 -11.438 -20.844 1 97.5 243 GLU B CA 1
ATOM 3974 C C . GLU B 1 243 ? 0.206 -9.945 -20.844 1 97.5 243 GLU B C 1
ATOM 3976 O O . GLU B 1 243 ? 1.366 -9.547 -20.969 1 97.5 243 GLU B O 1
ATOM 3981 N N . ALA B 1 244 ? -0.83 -9.117 -20.781 1 97.88 244 ALA B N 1
ATOM 3982 C CA . ALA B 1 244 ? -0.588 -7.68 -20.672 1 97.88 244 ALA B CA 1
ATOM 3983 C C . ALA B 1 244 ? -0.026 -7.328 -19.297 1 97.88 244 ALA B C 1
ATOM 3985 O O . ALA B 1 244 ? -0.304 -8.016 -18.312 1 97.88 244 ALA B O 1
ATOM 3986 N N . LYS B 1 245 ? 0.759 -6.277 -19.281 1 97.5 245 LYS B N 1
ATOM 3987 C CA . LYS B 1 245 ? 1.378 -5.805 -18.047 1 97.5 245 LYS B CA 1
ATOM 3988 C C . LYS B 1 245 ? 1.031 -4.344 -17.781 1 97.5 245 LYS B C 1
ATOM 3990 O O . LYS B 1 245 ? 1.214 -3.49 -18.641 1 97.5 245 LYS B O 1
ATOM 3995 N N . LEU B 1 246 ? 0.46 -4.113 -16.609 1 97.69 246 LEU B N 1
ATOM 3996 C CA . LEU B 1 246 ? 0.249 -2.76 -16.109 1 97.69 246 LEU B CA 1
ATOM 3997 C C . LEU B 1 246 ? 1.157 -2.473 -14.922 1 97.69 246 LEU B C 1
ATOM 3999 O O . LEU B 1 246 ? 1.022 -3.098 -13.867 1 97.69 246 LEU B O 1
ATOM 4003 N N . TRP B 1 247 ? 2 -1.527 -15.062 1 95.75 247 TRP B N 1
ATOM 4004 C CA . TRP B 1 247 ? 2.879 -1.184 -13.945 1 95.75 247 TRP B CA 1
ATOM 4005 C C . TRP B 1 247 ? 2.184 -0.236 -12.977 1 95.75 247 TRP B C 1
ATOM 4007 O O . TRP B 1 247 ? 0.968 -0.048 -13.047 1 95.75 247 TRP B O 1
ATOM 4017 N N . ALA B 1 248 ? 2.898 0.224 -12.062 1 95.44 248 ALA B N 1
ATOM 4018 C CA . ALA B 1 248 ? 2.27 0.771 -10.859 1 95.44 248 ALA B CA 1
ATOM 4019 C C . ALA B 1 248 ? 1.526 2.066 -11.172 1 95.44 248 ALA B C 1
ATOM 4021 O O . ALA B 1 248 ? 1.988 2.875 -11.977 1 95.44 248 ALA B O 1
ATOM 4022 N N . ASN B 1 249 ? 0.372 2.229 -10.414 1 95.88 249 ASN B N 1
ATOM 4023 C CA . ASN B 1 249 ? -0.355 3.49 -10.312 1 95.88 249 ASN B CA 1
ATOM 4024 C C . ASN B 1 249 ? -0.808 3.99 -11.68 1 95.88 249 ASN B C 1
ATOM 4026 O O . ASN B 1 249 ? -0.754 5.191 -11.953 1 95.88 249 ASN B O 1
ATOM 4030 N N . CYS B 1 250 ? -1.283 3.111 -12.57 1 95.5 250 CYS B N 1
ATOM 4031 C CA . CYS B 1 250 ? -1.893 3.49 -13.836 1 95.5 250 CYS B CA 1
ATOM 4032 C C . CYS B 1 250 ? -3.381 3.773 -13.664 1 95.5 250 CYS B C 1
ATOM 4034 O O . CYS B 1 250 ? -3.994 3.324 -12.695 1 95.5 250 CYS B O 1
ATOM 4036 N N . THR B 1 251 ? -3.869 4.562 -14.578 1 96 251 THR B N 1
ATOM 4037 C CA . THR B 1 251 ? -5.297 4.855 -14.617 1 96 251 THR B CA 1
ATOM 4038 C C . THR B 1 251 ? -5.887 4.512 -15.984 1 96 251 THR B C 1
ATOM 4040 O O . THR B 1 251 ? -5.445 5.043 -17 1 96 251 THR B O 1
ATOM 4043 N N . LEU B 1 252 ? -6.84 3.635 -16.031 1 97.31 252 LEU B N 1
ATOM 4044 C CA . LEU B 1 252 ? -7.492 3.244 -17.266 1 97.31 252 LEU B CA 1
ATOM 4045 C C . LEU B 1 252 ? -8.914 3.793 -17.328 1 97.31 252 LEU B C 1
ATOM 4047 O O . LEU B 1 252 ? -9.703 3.598 -16.406 1 97.31 252 LEU B O 1
ATOM 4051 N N . LYS B 1 253 ? -9.172 4.418 -18.453 1 95.94 253 LYS B N 1
ATOM 4052 C CA . LYS B 1 253 ? -10.516 4.938 -18.688 1 95.94 253 LYS B CA 1
ATOM 4053 C C . LYS B 1 253 ? -11.516 3.805 -18.906 1 95.94 253 LYS B C 1
ATOM 4055 O O . LYS B 1 253 ? -11.148 2.725 -19.359 1 95.94 253 LYS B O 1
ATOM 4060 N N . ASP B 1 254 ? -12.727 4.07 -18.594 1 95.38 254 ASP B N 1
ATOM 4061 C CA . ASP B 1 254 ? -13.812 3.111 -18.781 1 95.38 254 ASP B CA 1
ATOM 4062 C C . ASP B 1 254 ? -13.852 2.611 -20.219 1 95.38 254 ASP B C 1
ATOM 4064 O O . ASP B 1 254 ? -13.75 3.402 -21.172 1 95.38 254 ASP B O 1
ATOM 4068 N N . GLY B 1 255 ? -13.898 1.306 -20.359 1 96.12 255 GLY B N 1
ATOM 4069 C CA . GLY B 1 255 ? -14.18 0.715 -21.656 1 96.12 255 GLY B CA 1
ATOM 4070 C C . GLY B 1 255 ? -12.938 0.513 -22.5 1 96.12 255 GLY B C 1
ATOM 4071 O O . GLY B 1 255 ? -13.008 -0.079 -23.578 1 96.12 255 GLY B O 1
ATOM 4072 N N . VAL B 1 256 ? -11.773 0.934 -22.094 1 97.25 256 VAL B N 1
ATOM 4073 C CA . VAL B 1 256 ? -10.578 0.795 -22.922 1 97.25 256 VAL B CA 1
ATOM 4074 C C . VAL B 1 256 ? -10.148 -0.669 -22.969 1 97.25 256 VAL B C 1
ATOM 4076 O O . VAL B 1 256 ? -10.477 -1.447 -22.062 1 97.25 256 VAL B O 1
ATOM 4079 N N . ARG B 1 257 ? -9.422 -0.958 -24.016 1 98.44 257 ARG B N 1
ATOM 4080 C CA . ARG B 1 257 ? -8.875 -2.297 -24.219 1 98.44 257 ARG B CA 1
ATOM 4081 C C . ARG B 1 257 ? -7.352 -2.268 -24.25 1 98.44 257 ARG B C 1
ATOM 4083 O O . ARG B 1 257 ? -6.754 -1.473 -24.984 1 98.44 257 ARG B O 1
ATOM 4090 N N . ILE B 1 258 ? -6.727 -3.082 -23.438 1 98.69 258 ILE B N 1
ATOM 4091 C CA . ILE B 1 258 ? -5.285 -3.293 -23.453 1 98.69 258 ILE B CA 1
ATOM 4092 C C . ILE B 1 258 ? -4.973 -4.605 -24.172 1 98.69 258 ILE B C 1
ATOM 4094 O O . ILE B 1 258 ? -5.309 -5.684 -23.688 1 98.69 258 ILE B O 1
ATOM 4098 N N . GLY B 1 259 ? -4.309 -4.531 -25.297 1 98.44 259 GLY B N 1
ATOM 4099 C CA . GLY B 1 259 ? -4.074 -5.68 -26.156 1 98.44 259 GLY B CA 1
ATOM 4100 C C . GLY B 1 259 ? -3.137 -6.703 -25.531 1 98.44 259 GLY B C 1
ATOM 4101 O O . GLY B 1 259 ? -2.387 -6.387 -24.609 1 98.44 259 GLY B O 1
ATOM 4102 N N . ALA B 1 260 ? -3.176 -7.891 -26.156 1 98.38 260 ALA B N 1
ATOM 4103 C CA . ALA B 1 260 ? -2.371 -9 -25.656 1 98.38 260 ALA B CA 1
ATOM 4104 C C . ALA B 1 260 ? -0.887 -8.648 -25.656 1 98.38 260 ALA B C 1
ATOM 4106 O O . ALA B 1 260 ? -0.366 -8.133 -26.656 1 98.38 260 ALA B O 1
ATOM 4107 N N . GLY B 1 261 ? -0.277 -8.852 -24.484 1 97.38 261 GLY B N 1
ATOM 4108 C CA . GLY B 1 261 ? 1.159 -8.648 -24.375 1 97.38 261 GLY B CA 1
ATOM 4109 C C . GLY B 1 261 ? 1.551 -7.184 -24.328 1 97.38 261 GLY B C 1
ATOM 4110 O O . GLY B 1 261 ? 2.738 -6.852 -24.359 1 97.38 261 GLY B O 1
ATOM 4111 N N . ALA B 1 262 ? 0.637 -6.324 -24.281 1 97.88 262 ALA B N 1
ATOM 4112 C CA . ALA B 1 262 ? 0.933 -4.898 -24.203 1 97.88 262 ALA B CA 1
ATOM 4113 C C . ALA B 1 262 ? 1.429 -4.52 -22.812 1 97.88 262 ALA B C 1
ATOM 4115 O O . ALA B 1 262 ? 1.201 -5.25 -21.844 1 97.88 262 ALA B O 1
ATOM 4116 N N . THR B 1 263 ? 2.141 -3.367 -22.781 1 97.44 263 THR B N 1
ATOM 4117 C CA . THR B 1 263 ? 2.658 -2.865 -21.516 1 97.44 263 THR B CA 1
ATOM 4118 C C . THR B 1 263 ? 2.221 -1.422 -21.281 1 97.44 263 THR B C 1
ATOM 4120 O O . THR B 1 263 ? 2.391 -0.569 -22.156 1 97.44 263 THR B O 1
ATOM 4123 N N . VAL B 1 264 ? 1.634 -1.19 -20.156 1 96.94 264 VAL B N 1
ATOM 4124 C CA . VAL B 1 264 ? 1.322 0.164 -19.719 1 96.94 264 VAL B CA 1
ATOM 4125 C C . VAL B 1 264 ? 2.311 0.594 -18.641 1 96.94 264 VAL B C 1
ATOM 4127 O O . VAL B 1 264 ? 2.371 -0.014 -17.562 1 96.94 264 VAL B O 1
ATOM 4130 N N . GLY B 1 265 ? 3.031 1.648 -18.891 1 95.12 265 GLY B N 1
ATOM 4131 C CA . GLY B 1 265 ? 4.055 2.119 -17.969 1 95.12 265 GLY B CA 1
ATOM 4132 C C . GLY B 1 265 ? 3.482 2.74 -16.703 1 95.12 265 GLY B C 1
ATOM 4133 O O . GLY B 1 265 ? 2.305 3.104 -16.672 1 95.12 265 GLY B O 1
ATOM 4134 N N . MET B 1 266 ? 4.375 2.873 -15.773 1 94.19 266 MET B N 1
ATOM 4135 C CA . MET B 1 266 ? 3.971 3.408 -14.477 1 94.19 266 MET B CA 1
ATOM 4136 C C . MET B 1 266 ? 3.357 4.797 -14.625 1 94.19 266 MET B C 1
ATOM 4138 O O . MET B 1 266 ? 3.846 5.613 -15.406 1 94.19 266 MET B O 1
ATOM 4142 N N . GLY B 1 267 ? 2.297 4.992 -13.789 1 92.75 267 GLY B N 1
ATOM 4143 C CA . GLY B 1 267 ? 1.702 6.316 -13.703 1 92.75 267 GLY B CA 1
ATOM 4144 C C . GLY B 1 267 ? 0.946 6.711 -14.961 1 92.75 267 GLY B C 1
ATOM 4145 O O . GLY B 1 267 ? 0.35 7.789 -15.016 1 92.75 267 GLY B O 1
ATOM 4146 N N . ALA B 1 268 ? 0.86 5.91 -15.984 1 91.94 268 ALA B N 1
ATOM 4147 C CA . ALA B 1 268 ? 0.275 6.273 -17.266 1 91.94 268 ALA B CA 1
ATOM 4148 C C . ALA B 1 268 ? -1.243 6.391 -17.172 1 91.94 268 ALA B C 1
ATOM 4150 O O . ALA B 1 268 ? -1.885 5.617 -16.453 1 91.94 268 ALA B O 1
ATOM 4151 N N . LEU B 1 269 ? -1.751 7.359 -17.812 1 91.38 269 LEU B N 1
ATOM 4152 C CA . LEU B 1 269 ? -3.18 7.516 -18.047 1 91.38 269 LEU B CA 1
ATOM 4153 C C . LEU B 1 269 ? -3.559 6.98 -19.438 1 91.38 269 LEU B C 1
ATOM 4155 O O . LEU B 1 269 ? -3.074 7.48 -20.453 1 91.38 269 LEU B O 1
ATOM 4159 N N . VAL B 1 270 ? -4.398 5.98 -19.5 1 94.31 270 VAL B N 1
ATOM 4160 C CA . VAL B 1 270 ? -4.781 5.367 -20.781 1 94.31 270 VAL B CA 1
ATOM 4161 C C . VAL B 1 270 ? -6.238 5.695 -21.094 1 94.31 270 VAL B C 1
ATOM 4163 O O . VAL B 1 270 ? -7.152 5.176 -20.453 1 94.31 270 VAL B O 1
ATOM 4166 N N . ASN B 1 271 ? -6.395 6.48 -22.078 1 94 271 ASN B N 1
ATOM 4167 C CA . ASN B 1 271 ? -7.75 6.883 -22.438 1 94 271 ASN B CA 1
ATOM 4168 C C . ASN B 1 271 ? -8.133 6.371 -23.812 1 94 271 ASN B C 1
ATOM 4170 O O . ASN B 1 271 ? -9.211 6.684 -24.328 1 94 271 ASN B O 1
ATOM 4174 N N . HIS B 1 272 ? -7.215 5.617 -24.531 1 94.19 272 HIS B N 1
ATOM 4175 C CA . HIS B 1 272 ? -7.484 4.914 -25.766 1 94.19 272 HIS B CA 1
ATOM 4176 C C . HIS B 1 272 ? -6.922 3.498 -25.75 1 94.19 272 HIS B C 1
ATOM 4178 O O . HIS B 1 272 ? -6.031 3.197 -24.953 1 94.19 272 HIS B O 1
ATOM 4184 N N . ASP B 1 273 ? -7.434 2.719 -26.656 1 96.94 273 ASP B N 1
ATOM 4185 C CA . ASP B 1 273 ? -7 1.326 -26.719 1 96.94 273 ASP B CA 1
ATOM 4186 C C . ASP B 1 273 ? -5.496 1.229 -26.969 1 96.94 273 ASP B C 1
ATOM 4188 O O . ASP B 1 273 ? -4.926 2.057 -27.672 1 96.94 273 ASP B O 1
ATOM 4192 N N . VAL B 1 274 ? -4.883 0.252 -26.375 1 97.19 274 VAL B N 1
ATOM 4193 C CA . VAL B 1 274 ? -3.484 -0.083 -26.609 1 97.19 274 VAL B CA 1
ATOM 4194 C C . VAL B 1 274 ? -3.395 -1.363 -27.438 1 97.19 274 VAL B C 1
ATOM 4196 O O . VAL B 1 274 ? -3.965 -2.391 -27.062 1 97.19 274 VAL B O 1
ATOM 4199 N N . LEU B 1 275 ? -2.707 -1.331 -28.531 1 97.31 275 LEU B N 1
ATOM 4200 C CA . LEU B 1 275 ? -2.621 -2.469 -29.438 1 97.31 275 LEU B CA 1
ATOM 4201 C C . LEU B 1 275 ? -1.79 -3.592 -28.828 1 97.31 275 LEU B C 1
ATOM 4203 O O . LEU B 1 275 ? -0.963 -3.35 -27.953 1 97.31 275 LEU B O 1
ATOM 4207 N N . PRO B 1 276 ? -2.027 -4.805 -29.328 1 97.56 276 PRO B N 1
ATOM 4208 C CA . PRO B 1 276 ? -1.236 -5.926 -28.812 1 97.56 276 PRO B CA 1
ATOM 4209 C C . PRO B 1 276 ? 0.268 -5.699 -28.953 1 97.56 276 PRO B C 1
ATOM 4211 O O . PRO B 1 276 ? 0.732 -5.207 -29.984 1 97.56 276 PRO B O 1
ATOM 4214 N N . GLY B 1 277 ? 0.942 -5.945 -27.859 1 96.94 277 GLY B N 1
ATOM 4215 C CA . GLY B 1 277 ? 2.395 -5.879 -27.875 1 96.94 277 GLY B CA 1
ATOM 4216 C C . GLY B 1 277 ? 2.928 -4.465 -27.75 1 96.94 277 GLY B C 1
ATOM 4217 O O . GLY B 1 277 ? 4.137 -4.262 -27.625 1 96.94 277 GLY B O 1
ATOM 4218 N N . GLN B 1 278 ? 2.117 -3.492 -27.688 1 96.38 278 GLN B N 1
ATOM 4219 C CA . GLN B 1 278 ? 2.529 -2.092 -27.641 1 96.38 278 GLN B CA 1
ATOM 4220 C C . GLN B 1 278 ? 2.844 -1.665 -26.219 1 96.38 278 GLN B C 1
ATOM 4222 O O . GLN B 1 278 ? 2.238 -2.166 -25.266 1 96.38 278 GLN B O 1
ATOM 4227 N N . THR B 1 279 ? 3.838 -0.786 -26.125 1 96 279 THR B N 1
ATOM 4228 C CA . THR B 1 279 ? 4.152 -0.168 -24.844 1 96 279 THR B CA 1
ATOM 4229 C C . THR B 1 279 ? 3.768 1.309 -24.844 1 96 279 THR B C 1
ATOM 4231 O O . THR B 1 279 ? 4.121 2.047 -25.766 1 96 279 THR B O 1
ATOM 4234 N N . VAL B 1 280 ? 3.006 1.694 -23.859 1 93.44 280 VAL B N 1
ATOM 4235 C CA . VAL B 1 280 ? 2.674 3.105 -23.688 1 93.44 280 VAL B CA 1
ATOM 4236 C C . VAL B 1 280 ? 3.191 3.6 -22.344 1 93.44 280 VAL B C 1
ATOM 4238 O O . VAL B 1 280 ? 3.285 2.828 -21.391 1 93.44 280 VAL B O 1
ATOM 4241 N N . ALA B 1 281 ? 3.613 4.863 -22.266 1 91.12 281 ALA B N 1
ATOM 4242 C CA . ALA B 1 281 ? 4.18 5.434 -21.047 1 91.12 281 ALA B CA 1
ATOM 4243 C C . ALA B 1 281 ? 3.887 6.93 -20.953 1 91.12 281 ALA B C 1
ATOM 4245 O O . ALA B 1 281 ? 3.33 7.52 -21.875 1 91.12 281 ALA B O 1
ATOM 4246 N N . THR B 1 282 ? 4.07 7.512 -19.766 1 86.62 282 THR B N 1
ATOM 4247 C CA . THR B 1 282 ? 3.898 8.945 -19.547 1 86.62 282 THR B CA 1
ATOM 4248 C C . THR B 1 282 ? 5.23 9.602 -19.203 1 86.62 282 THR B C 1
ATOM 4250 O O . THR B 1 282 ? 6.242 8.922 -19.047 1 86.62 282 THR B O 1
ATOM 4253 N N . LEU B 1 283 ? 5.227 10.984 -19.156 1 78.56 283 LEU B N 1
ATOM 4254 C CA . LEU B 1 283 ? 6.441 11.758 -18.906 1 78.56 283 LEU B CA 1
ATOM 4255 C C . LEU B 1 283 ? 6.863 11.641 -17.453 1 78.56 283 LEU B C 1
ATOM 4257 O O . LEU B 1 283 ? 6.035 11.781 -16.547 1 78.56 283 LEU B O 1
ATOM 4261 N N . PRO B 1 284 ? 8.18 11.406 -17.25 1 82.25 284 PRO B N 1
ATOM 4262 C CA . PRO B 1 284 ? 8.688 11.383 -15.867 1 82.25 284 PRO B CA 1
ATOM 4263 C C . PRO B 1 284 ? 8.844 12.773 -15.266 1 82.25 284 PRO B C 1
ATOM 4265 O O . PRO B 1 284 ? 8.758 13.773 -15.984 1 82.25 284 PRO B O 1
ATOM 4268 N N . ALA B 1 285 ? 9.07 12.719 -13.969 1 80.31 285 ALA B N 1
ATOM 4269 C CA . ALA B 1 285 ? 9.336 13.977 -13.266 1 80.31 285 ALA B CA 1
ATOM 4270 C C . ALA B 1 285 ? 10.633 14.609 -13.75 1 80.31 285 ALA B C 1
ATOM 4272 O O . ALA B 1 285 ? 11.578 13.906 -14.133 1 80.31 285 ALA B O 1
ATOM 4273 N N . ILE B 1 286 ? 10.57 15.93 -13.781 1 78.44 286 ILE B N 1
ATOM 4274 C CA . ILE B 1 286 ? 11.773 16.672 -14.148 1 78.44 286 ILE B CA 1
ATOM 4275 C C . ILE B 1 286 ? 12.102 17.688 -13.062 1 78.44 286 ILE B C 1
ATOM 4277 O O . ILE B 1 286 ? 11.258 18 -12.219 1 78.44 286 ILE B O 1
ATOM 4281 N N . ARG B 1 287 ? 13.391 18.125 -13.094 1 81.19 287 ARG B N 1
ATOM 4282 C CA . ARG B 1 287 ? 13.805 19.141 -12.133 1 81.19 287 ARG B CA 1
ATOM 4283 C C . ARG B 1 287 ? 12.945 20.406 -12.258 1 81.19 287 ARG B C 1
ATOM 4285 O O . ARG B 1 287 ? 12.625 20.828 -13.367 1 81.19 287 ARG B O 1
ATOM 4292 N N . LEU B 1 288 ? 12.633 20.891 -11.164 1 76 288 LEU B N 1
ATOM 4293 C CA . LEU B 1 288 ? 11.711 22.016 -11.125 1 76 288 LEU B CA 1
ATOM 4294 C C . LEU B 1 288 ? 12.211 23.156 -11.992 1 76 288 LEU B C 1
ATOM 4296 O O . LEU B 1 288 ? 11.422 23.812 -12.688 1 76 288 LEU B O 1
ATOM 4300 N N . GLN B 1 289 ? 13.492 23.359 -11.906 1 70.06 289 GLN B N 1
ATOM 4301 C CA . GLN B 1 289 ? 14.07 24.438 -12.688 1 70.06 289 GLN B CA 1
ATOM 4302 C C . GLN B 1 289 ? 13.859 24.219 -14.188 1 70.06 289 GLN B C 1
ATOM 4304 O O . GLN B 1 289 ? 13.539 25.156 -14.922 1 70.06 289 GLN B O 1
ATOM 4309 N N . LYS B 1 290 ? 14.047 22.984 -14.609 1 71.56 290 LYS B N 1
ATOM 4310 C CA . LYS B 1 290 ? 13.859 22.641 -16.016 1 71.56 290 LYS B CA 1
ATOM 4311 C C . LYS B 1 290 ? 12.383 22.719 -16.406 1 71.56 290 LYS B C 1
ATOM 4313 O O . LYS B 1 290 ? 12.055 23.109 -17.531 1 71.56 290 LYS B O 1
ATOM 4318 N N . LEU B 1 291 ? 11.641 22.391 -15.516 1 71.38 291 LEU B N 1
ATOM 4319 C CA . LEU B 1 291 ? 10.203 22.438 -15.766 1 71.38 291 LEU B CA 1
ATOM 4320 C C . LEU B 1 291 ? 9.742 23.875 -15.977 1 71.38 291 LEU B C 1
ATOM 4322 O O . LEU B 1 291 ? 8.938 24.156 -16.875 1 71.38 291 LEU B O 1
ATOM 4326 N N . ALA B 1 292 ? 10.266 24.641 -15.078 1 67 292 ALA B N 1
ATOM 4327 C CA . ALA B 1 292 ? 9.93 26.062 -15.211 1 67 292 ALA B CA 1
ATOM 4328 C C . ALA B 1 292 ? 10.336 26.594 -16.578 1 67 292 ALA B C 1
ATOM 4330 O O . ALA B 1 292 ? 9.602 27.359 -17.203 1 67 292 ALA B O 1
ATOM 4331 N N . GLN B 1 293 ? 11.469 26.141 -17.016 1 68.31 293 GLN B N 1
ATOM 4332 C CA . GLN B 1 293 ? 11.961 26.531 -18.328 1 68.31 293 GLN B CA 1
ATOM 4333 C C . GLN B 1 293 ? 11.07 25.984 -19.438 1 68.31 293 GLN B C 1
ATOM 4335 O O . GLN B 1 293 ? 10.773 26.688 -20.406 1 68.31 293 GLN B O 1
ATOM 4340 N N . PHE B 1 294 ? 10.672 24.812 -19.25 1 66.44 294 PHE B N 1
ATOM 4341 C CA . PHE B 1 294 ? 9.82 24.172 -20.234 1 66.44 294 PHE B CA 1
ATOM 4342 C C . PHE B 1 294 ? 8.469 24.875 -20.328 1 66.44 294 PHE B C 1
ATOM 4344 O O . PHE B 1 294 ? 7.988 25.156 -21.422 1 66.44 294 PHE B O 1
ATOM 4351 N N . VAL B 1 295 ? 7.938 25.125 -19.172 1 64.19 295 VAL B N 1
ATOM 4352 C CA . VAL B 1 295 ? 6.637 25.781 -19.125 1 64.19 295 VAL B CA 1
ATOM 4353 C C . VAL B 1 295 ? 6.754 27.188 -19.719 1 64.19 295 VAL B C 1
ATOM 4355 O O . VAL B 1 295 ? 5.867 27.641 -20.438 1 64.19 295 VAL B O 1
ATOM 4358 N N . HIS B 1 296 ? 7.812 27.781 -19.234 1 62.06 296 HIS B N 1
ATOM 4359 C CA . HIS B 1 296 ? 8.047 29.125 -19.781 1 62.06 296 HIS B CA 1
ATOM 4360 C C . HIS B 1 296 ? 8.18 29.078 -21.297 1 62.06 296 HIS B C 1
ATOM 4362 O O . HIS B 1 296 ? 7.637 29.922 -22 1 62.06 296 HIS B O 1
ATOM 4368 N N . ASN B 1 297 ? 8.953 28.047 -21.703 1 58.12 297 ASN B N 1
ATOM 4369 C CA . ASN B 1 297 ? 9.125 27.922 -23.156 1 58.12 297 ASN B CA 1
ATOM 4370 C C . ASN B 1 297 ? 7.816 27.531 -23.844 1 58.12 297 ASN B C 1
ATOM 4372 O O . ASN B 1 297 ? 7.602 27.875 -25.016 1 58.12 297 ASN B O 1
ATOM 4376 N N . PHE B 1 298 ? 7.066 26.75 -23.234 1 54.16 298 PHE B N 1
ATOM 4377 C CA . PHE B 1 298 ? 5.781 26.344 -23.797 1 54.16 298 PHE B CA 1
ATOM 4378 C C . PHE B 1 298 ? 4.766 27.469 -23.703 1 54.16 298 PHE B C 1
ATOM 4380 O O . PHE B 1 298 ? 3.906 27.609 -24.562 1 54.16 298 PHE B O 1
ATOM 4387 N N . LYS B 1 299 ? 4.586 28.078 -22.531 1 47.19 299 LYS B N 1
ATOM 4388 C CA . LYS B 1 299 ? 3.721 29.266 -22.469 1 47.19 299 LYS B CA 1
ATOM 4389 C C . LYS B 1 299 ? 4.09 30.266 -23.562 1 47.19 299 LYS B C 1
ATOM 4391 O O . LYS B 1 299 ? 3.211 30.906 -24.141 1 47.19 299 LYS B O 1
ATOM 4396 N N . TRP B 1 300 ? 5.375 30.719 -23.672 1 39.06 300 TRP B N 1
ATOM 4397 C CA . TRP B 1 300 ? 5.773 31.734 -24.625 1 39.06 300 TRP B CA 1
ATOM 4398 C C . TRP B 1 300 ? 5.93 31.141 -26.031 1 39.06 300 TRP B C 1
ATOM 4400 O O . TRP B 1 300 ? 6.426 31.812 -26.938 1 39.06 300 TRP B O 1
ATOM 4410 N N . GLY B 1 301 ? 5.93 29.922 -26.391 1 32.72 301 GLY B N 1
ATOM 4411 C CA . GLY B 1 301 ? 5.688 29.781 -27.828 1 32.72 301 GLY B CA 1
ATOM 4412 C C . GLY B 1 301 ? 4.309 30.25 -28.234 1 32.72 301 GLY B C 1
ATOM 4413 O O . GLY B 1 301 ? 3.299 29.656 -27.875 1 32.72 301 GLY B O 1
ATOM 4414 N N . ARG B 1 302 ? 4.027 31.516 -28.219 1 28 302 ARG B N 1
ATOM 4415 C CA . ARG B 1 302 ? 3.152 32.188 -29.188 1 28 302 ARG B CA 1
ATOM 4416 C C . ARG B 1 302 ? 3.365 31.641 -30.594 1 28 302 ARG B C 1
ATOM 4418 O O . ARG B 1 302 ? 4.5 31.375 -31 1 28 302 ARG B O 1
#

Radius of gyration: 27.49 Å; Cα contacts (8 Å, |Δi|>4): 1863; chains: 2; bounding box: 73×79×69 Å

Nearest PDB structures (foldseek):
  4ihf-assembly1_D  TM=8.427E-01  e=3.673E-16  Escherichia coli K-12
  4e75-assembly1_B  TM=8.518E-01  e=3.480E-15  Acinetobacter baumannii
  6ued-assembly1_A-2  TM=8.179E-01  e=1.663E-14  Pseudomonas aeruginosa PAO1
  3pmo-assembly1_A  TM=8.157E-01  e=5.376E-14  Pseudomonas aeruginosa
  2iu9-assembly1_C  TM=5.594E-01  e=1.015E-13  Chlamydia trachomatis